Protein 5SBF (pdb70)

Foldseek 3Di:
DDDLQLQVVCCVPPVANDPDDDGFDWDDDDLWIWTDDPNDTDTSDGDLDPDRNSQQSQLRSQADQAFDAQLQLCVQQQAAEEFQGFHQFPLSRGTSHQAYACRGPVRHPYVGCLDPVNQQGAYEFEQVDPPRVVVQLNHQWYKYWYPDDDPPADWDWADQWTARPNDIDRDDPHGNTTTMWIHHRSRTDDFDDAAEFPPDDLVPDDADDPLLVCVLPPDPVVSCVVLVVPLLQCVFAPLWDLPDLAIGHNAESSNVSSVCVVFNKDWAQPPRGDHQKGWTFIATPPRRHTHHTHIHHHGNVVVVVVQSVVDFQPDQWDWDWHHYSSHTFTWIWGHDPSGTPYIHRDDD/DDDLQLQVVCCVPVVARDPDDDGFAWDDDDLWIWTADPRDTDTRDGDLDPDRNSQQSQLRSQADQAFDAQLQLCVQLQAAEEFQGFHQFPLSRGTSHQAYACRGPVRHPYVGCLDPVNQQGAYEFEVVDPCRLVVQLVHQWYKYWYPDDDPPADWDWADQWTARPNDIDRDPPHGNTTTMWTHHRNRIDDFDDAFEFPPDDLVPDDADDVLLVCCLPDDPVVSCVVVVVPLAQCVFAPLWDLPDQAIGHNAESSNSSSVCVVFNKDWAQPPRGDHQKGWTFIAGPVRRHTHHTRIHHHGNVVVVVVQSVPDFQPDQWDWDWHHYSSHTFTWIWGHDPRGTPYIHGDPD

Nearest PDB structures (foldseek):
  6wlc-assembly1_B  TM=9.983E-01  e=6.476E-73  Severe acute respiratory syndrome coronavirus 2
  8u2x-assembly1_A  TM=9.997E-01  e=2.060E-71  Severe acute respiratory syndrome coronavirus 2
  8d34-assembly1_A  TM=9.990E-01  e=4.416E-71  Severe acute respiratory syndrome coronavirus 2
  7n06-assembly1_D  TM=9.979E-01  e=7.485E-71  Severe acute respiratory syndrome coronavirus 2
  9bih-assembly1_A  TM=9.973E-01  e=1.249E-69  Severe acute respiratory syndrome coronavirus 2

GO terms:
  GO:0060090 molecular adaptor activity (F, IDA)
  GO:0039718 double membrane vesicle viral factory (C, IDA)
  GO:0005737 cytoplasm (C, IDA)
  GO:0039606 symbiont-mediated suppression of host translation initiation (P, IDA)
  GO:0039694 viral RNA genome replication (P, IDA)
  GO:0003724 RNA helicase activity (F, IDA)
  GO:0052170 symbiont-mediated suppression of host innate immune response (P, IDA)
  GO:0140311 protein sequestering activity (F, IDA)
  GO:0004843 cysteine-type deubiquitinase activity (F, EXP)
  GO:0042025 host cell nucleus (C, EXP)
  GO:0044165 host cell endoplasmic reticulum (C, EXP)
  GO:0044174 host cell endosome (C, EXP)
  GO:0044177 host cell Golgi apparatus (C, EXP)
  GO:0030430 host cell cytoplasm (C, EXP)
  GO:0034062 5'-3' RNA polymerase activity (F, EXP)
  GO:0000175 3'-5'-RNA exonuclease activity (F, TAS)
  GO:0062243 double membrane vesicle viral factory outer membrane (C, TAS)
  GO:0003968 RNA-directed RNA polymerase activity (F, TAS)
  GO:0016892 RNA endonuclease activity producing 3'-phosphomonoesters, hydrolytic mechanism (F, TAS)
  GO:0032574 5'-3' RNA helicase activity (F, TAS)

Sequence (696 aa):
AMSLENVAFNVVNKGHFDGQQGEVPVSIINNNTVYTKVDGVDVELFENKTTLPVNVAFELWAKRNIKPVPEVKILNNLGVDIAANTVIWDYKRDAPAHISTIGVCSMTDIAKKPTETICAPLTVFFDGRVDGQVDLFRNARNGVLITEGSVKGLQPSVGPKQASLNGVTLIGEAVKTQFNYYKKVDGVVQQLPETYFTQSRNLQEFKPRSQMEIDFLELAMDEFIERYKLEGYAFEHIVYGDFSHSQLGGLHLLIGLAKRFKESPFELEDFIPMDSTVKNYFITDAQTGSSKCVCSVIDLLLDDFVEIIKSQDLSVVSKVVKVTIDYTE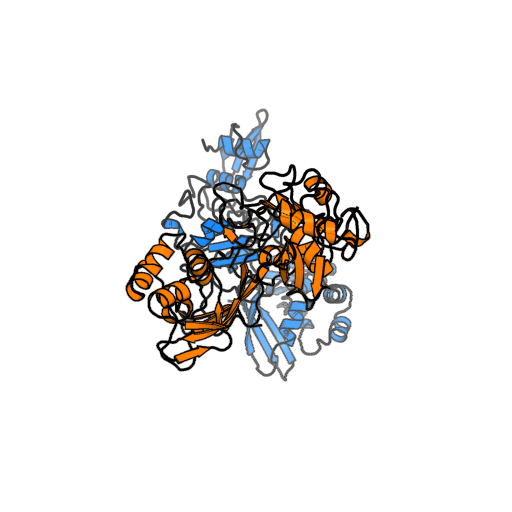ISFMLWCKDGHVETFYPKLQAMSLENVAFNVVNKGHFDGQQGEVPVSIINNNTVYTKVDGVDVELFENKTTLPVNVAFELWAKRNIKPVPEVKILNNLGVDIAANTVIWDYKRDAPAHISTIGVCSMTDIAKKPTETICAPLTVFFDGRVDGQVDLFRNARNGVLITEGSVKGLQPSVGPKQASLNGVTLIGEAVKTQFNYYKKVDGVVQQLPETYFTQSRNLQEFKPRSQMEIDFLELAMDEFIERYKLEGYAFEHIVYGDFSHSQLGGLHLLIGLAKRFKESPFELEDFIPMDSTVKNYFITDAQTGSSKCVCSVIDLLLDDFVEIIKSQDLSVVSKVVKVTIDYTEISFMLWCKDGHVETFYPKLQ

Radius of gyration: 33.09 Å; Cα contacts (8 Å, |Δi|>4): 1504; chains: 2; bounding box: 92×95×56 Å

Solvent-accessible surface area: 32933 Å² total; per-residue (Å²): 118,114,41,47,65,12,0,0,45,0,16,69,81,105,48,34,36,62,55,72,169,19,117,28,88,30,46,74,93,127,73,9,0,54,3,96,73,145,60,100,72,67,98,33,17,94,7,134,18,144,38,80,23,61,7,0,0,23,0,47,0,28,32,19,73,76,10,10,3,10,14,13,2,0,64,43,5,37,11,70,2,3,1,68,23,5,3,20,4,76,111,100,67,6,13,20,17,141,27,5,0,36,17,5,108,148,16,30,60,6,128,132,13,84,72,121,96,3,37,95,50,13,1,1,0,2,26,54,57,146,42,10,25,88,46,1,47,114,14,117,11,0,0,0,0,7,79,36,61,5,54,3,7,36,76,19,94,2,8,121,14,0,18,40,69,30,89,43,51,75,21,178,105,65,100,4,68,4,26,2,3,27,13,45,82,34,67,14,73,86,14,58,152,36,52,36,3,28,26,25,83,23,134,126,25,145,46,105,27,114,22,0,84,8,0,54,137,20,60,68,106,95,0,9,125,129,35,136,0,107,36,37,13,0,76,59,0,0,23,12,40,28,92,122,101,122,1,10,2,0,12,1,15,0,2,0,3,37,49,45,136,135,15,84,20,114,50,90,57,85,95,78,72,12,34,8,30,31,42,33,76,0,56,1,70,131,72,49,3,34,24,76,54,0,0,7,1,13,1,31,0,45,31,2,12,98,5,0,71,85,32,81,32,90,82,105,39,72,60,13,124,14,29,0,1,14,38,104,24,17,0,32,3,89,7,117,130,50,69,4,82,22,1,48,4,80,82,196,114,104,41,47,65,11,0,0,46,0,17,71,79,105,47,33,37,63,56,70,170,17,121,25,78,30,41,72,86,133,73,10,0,52,3,114,71,143,58,100,90,64,100,33,17,92,7,131,17,150,46,71,23,61,5,0,0,22,0,47,0,25,33,20,74,78,8,10,3,7,13,14,3,0,66,43,6,37,10,67,1,3,2,68,22,5,3,17,3,75,104,103,66,6,12,19,19,156,28,5,0,36,18,5,103,134,17,38,62,7,151,134,14,86,70,123,95,2,40,95,48,15,2,1,0,3,26,53,58,146,44,9,37,87,50,0,94,121,17,126,11,0,0,0,0,8,78,36,112,11,187,74,24,153,60,21,94,2,10,128,10,0,19,38,69,30,89,41,52,70,21,177,107,66,102,5,65,4,24,2,4,34,13,55,81,43,95,61,62,181,33,50,74,19,6,31,2,29,27,26,78,29,145,114,25,134,47,95,27,110,22,0,80,10,0,27,142,25,58,68,104,92,0,8,112,134,48,142,0,103,36,41,16,0,73,57,0,0,24,12,43,30,88,122,98,120,0,11,1,0,13,0,15,0,1,0,6,34,49,60,124,133,15,80,16,125,49,99,58,84,91,80,71,10,36,8,31,32,40,33,79,0,56,0,70,133,69,48,2,35,25,77,51,0,0,6,2,13,0,32,0,46,34,4,10,59,0,0,69,13,3,13,25,89,83,104,41,43,54,0,102,1,20,0,1,14,37,106,22,11,0,31,2,90,3,114,124,49,73,5,76,23,1,43,3,76,90,170

Organism: Severe acute respiratory syndrome coronavirus 2 (NCBI:txid2697049)

B-factor: mean 34.65, std 14.9, range [13.76, 295.16]

InterPro domains:
  IPR001205 RNA-directed RNA polymerase, C-terminal domain [PF00680] (4889-5173)
  IPR002589 Macro domain [PF01661] (1058-1164)
  IPR002589 Macro domain [PS51154] (1025-1194)
  IPR002589 Macro domain [SM00506] (1037-1165)
  IPR007094 RNA-directed RNA polymerase, catalytic domain [PS50507] (5004-5166)
  IPR008740 Peptidase C30, coronavirus [PF05409] (3292-3575)
  IPR008740 Peptidase C30, coronavirus [PS51442] (3264-3569)
  IPR008740 Peptidase C30, coronavirus [cd21666] (3267-3563)
  IPR009003 Peptidase S1, PA clan [SSF50494] (3266-3563)
  IPR009461 Non-structural protein NSP16, coronavirus-like [PF06460] (6800-7095)
  IPR009466 Non-structural protein 14, coronavirus [PF06471] (5929-6449)
  IPR009469 RNA-dependent RNA polymerase, N-terminal, coronavirus [PF06478] (4407-4758)
  IPR013016 Peptidase C16, coronavirus [PF08715] (1564-1882)
  IPR013016 Peptidase C16, coronavirus [PS51124] (1634-1898)
  IPR014822 Non-structural protein NSP9, coronavirus [PF08710] (4141-4253)
  IPR014822 Non-structural protein NSP9, coronavirus [PS51951] (4141-4253)
  IPR014828 Non-structural protein NSP7, coronavirus [PF08716] (3860-3942)
  IPR014828 Non-structural protein NSP7, coronavirus [PS51949] (3860-3942)
  IPR014829 Non-structural protein NSP8, coronavirus [PF08717] (3943-4140)
  IPR014829 Non-structural protein NSP8, coronavirus [PS51950] (3943-4140)

Structure (mmCIF, N/CA/C/O backbone):
data_5SBF
#
_entry.id   5SBF
#
_cell.length_a   149.997
_cell.length_b   149.997
_cell.length_c   111.405
_cell.angle_alpha   90.000
_cell.angle_beta   90.000
_cell.angle_gamma   120.000
#
_symmetry.space_group_name_H-M   'P 63'
#
loop_
_entity.id
_entity.type
_entity.pdbx_description
1 polymer 'Uridylate-specific endoribonuclease'
2 non-polymer 'CITRIC ACID'
3 water water
#
loop_
_atom_site.group_PDB
_atom_site.id
_atom_site.type_symbol
_atom_site.label_atom_id
_atom_site.label_alt_id
_atom_site.label_comp_id
_atom_site.label_asym_id
_atom_site.label_entity_id
_atom_site.label_seq_id
_atom_site.pdbx_PDB_ins_code
_atom_site.Cartn_x
_atom_site.Cartn_y
_atom_site.Cartn_z
_atom_site.occupancy
_atom_site.B_iso_or_equiv
_atom_site.auth_seq_id
_atom_site.auth_comp_id
_atom_site.auth_asym_id
_atom_site.auth_atom_id
_atom_site.pdbx_PDB_model_num
ATOM 1 N N . ALA A 1 2 ? 13.529 -58.296 33.696 1.00 70.31 -1 ALA A N 1
ATOM 2 C CA . ALA A 1 2 ? 12.387 -58.879 34.471 1.00 67.56 -1 ALA A CA 1
ATOM 3 C C . ALA A 1 2 ? 11.783 -60.047 33.707 1.00 60.18 -1 ALA A C 1
ATOM 4 O O . ALA A 1 2 ? 10.705 -59.851 33.083 1.00 59.02 -1 ALA A O 1
ATOM 5 N N . MET A 1 3 ? 12.486 -61.191 33.716 1.00 51.80 0 MET A N 1
ATOM 6 C CA . MET A 1 3 ? 12.052 -62.457 33.064 1.00 51.17 0 MET A CA 1
ATOM 7 C C . MET A 1 3 ? 10.862 -63.078 33.844 1.00 38.72 0 MET A C 1
ATOM 8 O O . MET A 1 3 ? 10.779 -62.904 35.067 1.00 29.61 0 MET A O 1
ATOM 13 N N . SER A 1 4 ? 9.881 -63.610 33.119 1.00 32.98 1 SER A N 1
ATOM 14 C CA . SER A 1 4 ? 8.632 -64.160 33.672 1.00 27.65 1 SER A CA 1
ATOM 15 C C . SER A 1 4 ? 7.927 -65.011 32.640 1.00 22.88 1 SER A C 1
ATOM 16 O O . SER A 1 4 ? 8.047 -64.778 31.444 1.00 21.19 1 SER A O 1
ATOM 19 N N . LEU A 1 5 ? 7.272 -66.038 33.131 1.00 21.56 2 LEU A N 1
ATOM 20 C CA . LEU A 1 5 ? 6.474 -66.937 32.288 1.00 20.03 2 LEU A CA 1
ATOM 21 C C . LEU A 1 5 ? 5.535 -66.078 31.435 1.00 21.03 2 LEU A C 1
ATOM 22 O O . LEU A 1 5 ? 5.439 -66.319 30.235 1.00 19.26 2 LEU A O 1
ATOM 27 N N . GLU A 1 6 ? 4.814 -65.149 32.066 1.00 20.54 3 GLU A N 1
ATOM 28 C CA . GLU A 1 6 ? 3.783 -64.325 31.381 1.00 21.63 3 GLU A CA 1
ATOM 29 C C . GLU A 1 6 ? 4.421 -63.430 30.309 1.00 21.36 3 GLU A C 1
ATOM 30 O O . GLU A 1 6 ? 3.766 -63.191 29.280 1.00 20.58 3 GLU A O 1
ATOM 36 N N . ASN A 1 7 ? 5.638 -62.963 30.555 1.00 20.86 4 ASN A N 1
ATOM 37 C CA . ASN A 1 7 ? 6.411 -62.163 29.591 1.00 23.78 4 ASN A CA 1
ATOM 38 C C . ASN A 1 7 ? 6.849 -63.063 28.429 1.00 23.49 4 ASN A C 1
ATOM 39 O O . ASN A 1 7 ? 6.745 -62.639 27.255 1.00 20.76 4 ASN A O 1
ATOM 44 N N . VAL A 1 8 ? 7.319 -64.273 28.713 1.00 21.25 5 VAL A N 1
ATOM 45 C CA . VAL A 1 8 ? 7.657 -65.220 27.630 1.00 19.79 5 VAL A CA 1
ATOM 46 C C . VAL A 1 8 ? 6.402 -65.426 26.763 1.00 20.60 5 VAL A C 1
ATOM 47 O O . VAL A 1 8 ? 6.460 -65.341 25.514 1.00 20.02 5 VAL A O 1
ATOM 51 N N . ALA A 1 9 ? 5.264 -65.686 27.382 1.00 20.45 6 ALA A N 1
ATOM 52 C CA . ALA A 1 9 ? 4.016 -65.971 26.661 1.00 19.63 6 ALA A CA 1
ATOM 53 C C . ALA A 1 9 ? 3.602 -64.739 25.848 1.00 19.73 6 ALA A C 1
ATOM 54 O O . ALA A 1 9 ? 3.119 -64.900 24.752 1.00 20.52 6 ALA A O 1
ATOM 56 N N . PHE A 1 10 ? 3.776 -63.542 26.405 1.00 22.26 7 PHE A N 1
ATOM 57 C CA . PHE A 1 10 ? 3.438 -62.295 25.681 1.00 24.29 7 PHE A CA 1
ATOM 58 C C . PHE A 1 10 ? 4.243 -62.230 24.382 1.00 23.34 7 PHE A C 1
ATOM 59 O O . PHE A 1 10 ? 3.711 -61.959 23.272 1.00 21.69 7 PHE A O 1
ATOM 67 N N . ASN A 1 11 ? 5.535 -62.520 24.478 1.00 22.52 8 ASN A N 1
ATOM 68 C CA . ASN A 1 11 ? 6.426 -62.518 23.306 1.00 21.64 8 ASN A CA 1
ATOM 69 C C . ASN A 1 11 ? 5.974 -63.560 22.317 1.00 23.54 8 ASN A C 1
ATOM 70 O O . ASN A 1 11 ? 5.938 -63.255 21.101 1.00 23.49 8 ASN A O 1
ATOM 75 N N . VAL A 1 12 ? 5.657 -64.784 22.762 1.00 23.01 9 VAL A N 1
ATOM 76 C CA . VAL A 1 12 ? 5.245 -65.825 21.797 1.00 22.29 9 VAL A CA 1
ATOM 77 C C . VAL A 1 12 ? 3.993 -65.314 21.067 1.00 25.78 9 VAL A C 1
ATOM 78 O O . VAL A 1 12 ? 3.918 -65.450 19.837 1.00 24.88 9 VAL A O 1
ATOM 82 N N . VAL A 1 13 ? 2.991 -64.839 21.804 1.00 24.09 10 VAL A N 1
ATOM 83 C CA . VAL A 1 13 ? 1.703 -64.419 21.187 1.00 25.43 10 VAL A CA 1
ATOM 84 C C . VAL A 1 13 ? 1.950 -63.248 20.221 1.00 24.72 10 VAL A C 1
ATOM 85 O O . VAL A 1 13 ? 1.386 -63.234 19.150 1.00 29.87 10 VAL A O 1
ATOM 89 N N . ASN A 1 14 ? 2.741 -62.269 20.601 1.00 27.14 11 ASN A N 1
ATOM 90 C CA . ASN A 1 14 ? 2.829 -60.986 19.849 1.00 30.62 11 ASN A CA 1
ATOM 91 C C . ASN A 1 14 ? 3.951 -61.007 18.816 1.00 33.22 11 ASN A C 1
ATOM 92 O O . ASN A 1 14 ? 3.803 -60.288 17.813 1.00 31.20 11 ASN A O 1
ATOM 97 N N . LYS A 1 15 ? 4.984 -61.829 18.997 1.00 25.36 12 LYS A N 1
ATOM 98 C CA . LYS A 1 15 ? 6.235 -61.752 18.186 1.00 25.42 12 LYS A CA 1
ATOM 99 C C . LYS A 1 15 ? 6.559 -63.103 17.563 1.00 24.35 12 LYS A C 1
ATOM 100 O O . LYS A 1 15 ? 7.504 -63.168 16.749 1.00 25.30 12 LYS A O 1
ATOM 106 N N . GLY A 1 16 ? 5.814 -64.153 17.918 1.00 23.19 13 GLY A N 1
ATOM 107 C CA . GLY A 1 16 ? 6.011 -65.503 17.374 1.00 23.50 13 GLY A CA 1
ATOM 108 C C . GLY A 1 16 ? 7.193 -66.260 17.996 1.00 24.32 13 GLY A C 1
ATOM 109 O O . GLY A 1 16 ? 7.410 -67.430 17.623 1.00 24.76 13 GLY A O 1
ATOM 110 N N . HIS A 1 17 ? 7.866 -65.651 18.961 1.00 25.72 14 HIS A N 1
ATOM 111 C CA . HIS A 1 17 ? 9.047 -66.199 19.670 1.00 25.52 14 HIS A CA 1
ATOM 112 C C . HIS A 1 17 ? 9.468 -65.147 20.679 1.00 25.56 14 HIS A C 1
ATOM 113 O O . HIS A 1 17 ? 8.877 -64.061 20.694 1.00 23.31 14 HIS A O 1
ATOM 120 N N . PHE A 1 18 ? 10.439 -65.468 21.515 1.00 22.29 15 PHE A N 1
ATOM 121 C CA . PHE A 1 18 ? 10.932 -64.510 22.515 1.00 21.44 15 PHE A CA 1
ATOM 122 C C . PHE A 1 18 ? 11.714 -63.438 21.748 1.00 22.77 15 PHE A C 1
ATOM 123 O O . PHE A 1 18 ? 12.705 -63.801 21.084 1.00 21.63 15 PHE A O 1
ATOM 131 N N . ASP A 1 19 ? 11.333 -62.176 21.936 1.00 24.33 16 ASP A N 1
ATOM 132 C CA . ASP A 1 19 ? 11.977 -61.047 21.215 1.00 27.82 16 ASP A CA 1
ATOM 133 C C . ASP A 1 19 ? 12.292 -59.921 22.192 1.00 29.31 16 ASP A C 1
ATOM 134 O O . ASP A 1 19 ? 12.447 -58.790 21.735 1.00 29.89 16 ASP A O 1
ATOM 139 N N . GLY A 1 20 ? 12.317 -60.189 23.500 1.00 27.36 17 GLY A N 1
ATOM 140 C CA . GLY A 1 20 ? 12.783 -59.191 24.487 1.00 29.96 17 GLY A CA 1
ATOM 141 C C . GLY A 1 20 ? 11.769 -58.064 24.643 1.00 29.00 17 GLY A C 1
ATOM 142 O O . GLY A 1 20 ? 12.099 -57.073 25.250 1.00 30.66 17 GLY A O 1
ATOM 143 N N . GLN A 1 21 ? 10.530 -58.232 24.194 1.00 27.76 18 GLN A N 1
ATOM 144 C CA . GLN A 1 21 ? 9.510 -57.159 24.296 1.00 26.03 18 GLN A CA 1
ATOM 145 C C . GLN A 1 21 ? 8.892 -57.168 25.694 1.00 32.95 18 GLN A C 1
ATOM 146 O O . GLN A 1 21 ? 8.777 -58.254 26.325 1.00 29.71 18 GLN A O 1
ATOM 152 N N . GLN A 1 22 ? 8.450 -56.009 26.152 1.00 29.77 19 GLN A N 1
ATOM 153 C CA . GLN A 1 22 ? 7.759 -55.881 27.457 1.00 33.34 19 GLN A CA 1
ATOM 154 C C . GLN A 1 22 ? 6.283 -56.224 27.320 1.00 30.89 19 GLN A C 1
ATOM 155 O O . GLN A 1 22 ? 5.674 -55.964 26.264 1.00 29.91 19 GLN A O 1
ATOM 161 N N . GLY A 1 23 ? 5.703 -56.787 28.380 1.00 28.55 20 GLY A N 1
ATOM 162 C CA . GLY A 1 23 ? 4.294 -57.188 28.319 1.00 30.15 20 GLY A CA 1
ATOM 163 C C . GLY A 1 23 ? 4.048 -58.524 29.000 1.00 27.40 20 GLY A C 1
ATOM 164 O O . GLY A 1 23 ? 5.027 -59.294 29.334 1.00 26.93 20 GLY A O 1
ATOM 165 N N . GLU A 1 24 ? 2.784 -58.776 29.261 1.00 28.80 21 GLU A N 1
ATOM 166 C CA . GLU A 1 24 ? 2.367 -60.009 29.967 1.00 27.70 21 GLU A CA 1
ATOM 167 C C . GLU A 1 24 ? 1.032 -60.458 29.409 1.00 29.87 21 GLU A C 1
ATOM 168 O O . GLU A 1 24 ? 0.210 -59.613 29.030 1.00 26.62 21 GLU A O 1
ATOM 174 N N . VAL A 1 25 ? 0.827 -61.769 29.332 1.00 22.38 22 VAL A N 1
ATOM 175 C CA . VAL A 1 25 ? -0.510 -62.346 29.061 1.00 25.49 22 VAL A CA 1
ATOM 176 C C . VAL A 1 25 ? -0.767 -63.351 30.163 1.00 26.60 22 VAL A C 1
ATOM 177 O O . VAL A 1 25 ? 0.179 -63.920 30.699 1.00 26.15 22 VAL A O 1
ATOM 181 N N . PRO A 1 26 ? -2.046 -63.616 30.447 1.00 28.76 23 PRO A N 1
ATOM 182 C CA . PRO A 1 26 ? -2.431 -64.606 31.438 1.00 24.84 23 PRO A CA 1
ATOM 183 C C . PRO A 1 26 ? -2.072 -65.967 30.868 1.00 23.08 23 PRO A C 1
ATOM 184 O O . PRO A 1 26 ? -2.372 -66.274 29.704 1.00 24.82 23 PRO A O 1
ATOM 188 N N . VAL A 1 27 ? -1.501 -66.800 31.731 1.00 22.91 24 VAL A N 1
ATOM 189 C CA . VAL A 1 27 ? -1.093 -68.160 31.336 1.00 20.34 24 VAL A CA 1
ATOM 190 C C . VAL A 1 27 ? -1.717 -69.152 32.277 1.00 19.96 24 VAL A C 1
ATOM 191 O O . VAL A 1 27 ? -1.732 -68.906 33.506 1.00 20.87 24 VAL A O 1
ATOM 195 N N . SER A 1 28 ? -2.094 -70.296 31.728 1.00 20.71 25 SER A N 1
ATOM 196 C CA . SER A 1 28 ? -2.376 -71.459 32.584 1.00 22.12 25 SER A CA 1
ATOM 197 C C . SER A 1 28 ? -1.457 -72.616 32.189 1.00 20.95 25 SER A C 1
ATOM 198 O O . SER A 1 28 ? -1.209 -72.860 31.037 1.00 19.45 25 SER A O 1
ATOM 201 N N . ILE A 1 29 ? -0.902 -73.253 33.198 1.00 20.19 26 ILE A N 1
ATOM 202 C CA . ILE A 1 29 ? -0.131 -74.495 32.990 1.00 19.57 26 ILE A CA 1
ATOM 203 C C . ILE A 1 29 ? -0.967 -75.665 33.483 1.00 20.48 26 ILE A C 1
ATOM 204 O O . ILE A 1 29 ? -1.402 -75.675 34.639 1.00 21.08 26 ILE A O 1
ATOM 209 N N . ILE A 1 30 ? -1.147 -76.640 32.629 1.00 21.11 27 ILE A N 1
ATOM 210 C CA . ILE A 1 30 ? -1.802 -77.909 33.043 1.00 22.72 27 ILE A CA 1
ATOM 211 C C . ILE A 1 30 ? -1.138 -79.021 32.263 1.00 22.47 27 ILE A C 1
ATOM 212 O O . ILE A 1 30 ? -0.994 -78.932 31.033 1.00 23.89 27 ILE A O 1
ATOM 217 N N A ASN A 1 31 ? -0.821 -80.190 32.785 0.41 29.68 28 ASN A N 1
ATOM 218 N N B ASN A 1 31 ? -0.587 -79.838 33.169 0.59 22.18 28 ASN A N 1
ATOM 219 C CA A ASN A 1 31 ? -0.521 -81.363 31.890 0.41 30.24 28 ASN A CA 1
ATOM 220 C CA B ASN A 1 31 ? 0.263 -81.020 32.918 0.59 21.41 28 ASN A CA 1
ATOM 221 C C A ASN A 1 31 ? 0.406 -81.119 30.670 0.41 27.43 28 ASN A C 1
ATOM 222 C C B ASN A 1 31 ? 1.424 -80.446 32.152 0.59 19.73 28 ASN A C 1
ATOM 223 O O A ASN A 1 31 ? 0.004 -81.581 29.412 0.41 17.49 28 ASN A O 1
ATOM 224 O O B ASN A 1 31 ? 2.200 -79.698 32.754 0.59 22.26 28 ASN A O 1
ATOM 233 N N . ASN A 1 32 ? 1.683 -81.005 31.010 1.00 26.28 29 ASN A N 1
ATOM 234 C CA . ASN A 1 32 ? 2.770 -80.426 30.217 1.00 27.76 29 ASN A CA 1
ATOM 235 C C . ASN A 1 32 ? 2.371 -79.427 29.168 1.00 22.73 29 ASN A C 1
ATOM 236 O O . ASN A 1 32 ? 3.142 -79.289 28.224 1.00 24.28 29 ASN A O 1
ATOM 241 N N . THR A 1 33 ? 1.286 -78.687 29.356 1.00 19.53 30 THR A N 1
ATOM 242 C CA . THR A 1 33 ? 0.796 -77.761 28.329 1.00 20.27 30 THR A CA 1
ATOM 243 C C . THR A 1 33 ? 0.718 -76.362 28.887 1.00 20.68 30 THR A C 1
ATOM 244 O O . THR A 1 33 ? 0.282 -76.162 30.036 1.00 21.22 30 THR A O 1
ATOM 248 N N . VAL A 1 34 ? 1.160 -75.412 28.076 1.00 18.90 31 VAL A N 1
ATOM 249 C CA . VAL A 1 34 ? 1.021 -73.981 28.379 1.00 18.18 31 VAL A CA 1
ATOM 250 C C . VAL A 1 34 ? -0.120 -73.450 27.519 1.00 19.21 31 VAL A C 1
ATOM 251 O O . VAL A 1 34 ? -0.038 -73.586 26.290 1.00 20.41 31 VAL A O 1
ATOM 255 N N . TYR A 1 35 ? -1.048 -72.774 28.159 1.00 19.28 32 TYR A N 1
ATOM 256 C CA . TYR A 1 35 ? -2.171 -72.077 27.525 1.00 20.26 32 TYR A CA 1
ATOM 257 C C . TYR A 1 35 ? -2.133 -70.603 27.890 1.00 21.18 32 TYR A C 1
ATOM 258 O O . TYR A 1 35 ? -1.597 -70.194 28.915 1.00 19.59 32 TYR A O 1
ATOM 267 N N . THR A 1 36 ? -2.754 -69.820 27.024 1.00 20.64 33 THR A N 1
ATOM 268 C CA . THR A 1 36 ? -3.043 -68.419 27.303 1.00 21.41 33 THR A CA 1
ATOM 269 C C . THR A 1 36 ? -4.538 -68.202 27.048 1.00 23.11 33 THR A C 1
ATOM 270 O O . THR A 1 36 ? -5.118 -68.837 26.151 1.00 23.42 33 THR A O 1
ATOM 274 N N . LYS A 1 37 ? -5.078 -67.219 27.728 1.00 27.12 34 LYS A N 1
ATOM 275 C CA . LYS A 1 37 ? -6.496 -66.839 27.639 1.00 35.17 34 LYS A CA 1
ATOM 276 C C . LYS A 1 37 ? -6.623 -65.842 26.489 1.00 33.41 34 LYS A C 1
ATOM 277 O O . LYS A 1 37 ? -5.912 -64.798 26.474 1.00 33.23 34 LYS A O 1
ATOM 283 N N . VAL A 1 38 ? -7.403 -66.209 25.495 1.00 32.60 35 VAL A N 1
ATOM 284 C CA . VAL A 1 38 ? -7.796 -65.298 24.389 1.00 35.90 35 VAL A CA 1
ATOM 285 C C . VAL A 1 38 ? -9.319 -65.171 24.456 1.00 40.38 35 VAL A C 1
ATOM 286 O O . VAL A 1 38 ? -10.038 -66.180 24.245 1.00 36.63 35 VAL A O 1
ATOM 290 N N . ASP A 1 39 ? -9.797 -64.015 24.930 1.00 44.59 36 ASP A N 1
ATOM 291 C CA . ASP A 1 39 ? -11.253 -63.726 24.986 1.00 45.84 36 ASP A CA 1
ATOM 292 C C . ASP A 1 39 ? -11.958 -64.823 25.77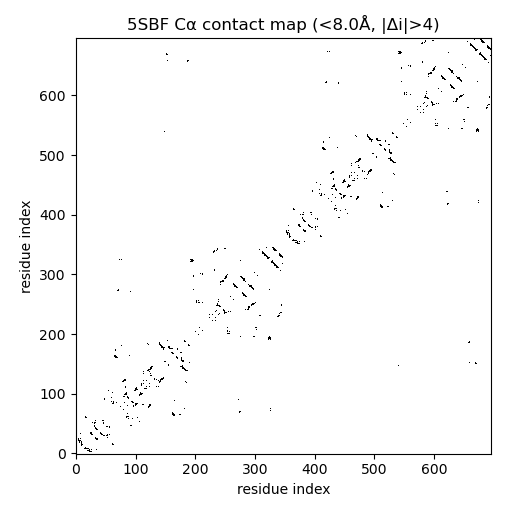3 1.00 43.87 36 ASP A C 1
ATOM 293 O O . ASP A 1 39 ? -12.859 -65.467 25.248 1.00 43.19 36 ASP A O 1
ATOM 298 N N . GLY A 1 40 ? -11.534 -65.042 26.998 1.00 36.85 37 GLY A N 1
ATOM 299 C CA . GLY A 1 40 ? -12.250 -65.985 27.865 1.00 42.04 37 GLY A CA 1
ATOM 300 C C . GLY A 1 40 ? -12.027 -67.464 27.523 1.00 35.83 37 GLY A C 1
ATOM 301 O O . GLY A 1 40 ? -12.490 -68.264 28.337 1.00 41.72 37 GLY A O 1
ATOM 302 N N . VAL A 1 41 ? -11.342 -67.862 26.433 1.00 31.44 38 VAL A N 1
ATOM 303 C CA . VAL A 1 41 ? -10.973 -69.308 26.301 1.00 29.52 38 VAL A CA 1
ATOM 304 C C . VAL A 1 41 ? -9.453 -69.537 26.241 1.00 27.59 38 VAL A C 1
ATOM 305 O O . VAL A 1 41 ? -8.696 -68.685 25.779 1.00 27.49 38 VAL A O 1
ATOM 309 N N . ASP A 1 42 ? -9.057 -70.751 26.616 1.00 27.60 39 ASP A N 1
ATOM 310 C CA . ASP A 1 42 ? -7.631 -71.162 26.656 1.00 23.67 39 ASP A CA 1
ATOM 311 C C . ASP A 1 42 ? -7.183 -71.590 25.266 1.00 23.98 39 ASP A C 1
ATOM 312 O O . ASP A 1 42 ? -7.842 -72.464 24.625 1.00 23.74 39 ASP A O 1
ATOM 317 N N . VAL A 1 43 ? -6.038 -71.079 24.833 1.00 20.03 40 VAL A N 1
ATOM 318 C CA . VAL A 1 43 ? -5.428 -71.493 23.566 1.00 20.43 40 VAL A CA 1
ATOM 319 C C . VAL A 1 43 ? -4.071 -72.074 23.917 1.00 21.13 40 VAL A C 1
ATOM 320 O O . VAL A 1 43 ? -3.333 -71.415 24.664 1.00 20.19 40 VAL A O 1
ATOM 324 N N . GLU A 1 44 ? -3.768 -73.220 23.355 1.00 20.78 41 GLU A N 1
ATOM 325 C CA . GLU A 1 44 ? -2.493 -73.903 23.610 1.00 22.41 41 GLU A CA 1
ATOM 326 C C . GLU A 1 44 ? -1.365 -73.139 22.919 1.00 22.35 41 GLU A C 1
ATOM 327 O O . GLU A 1 44 ? -1.432 -72.977 21.707 1.00 21.61 41 GLU A O 1
ATOM 333 N N . LEU A 1 45 ? -0.323 -72.755 23.661 1.00 21.69 42 LEU A N 1
ATOM 334 C CA . LEU A 1 45 ? 0.914 -72.149 23.116 1.00 21.92 42 LEU A CA 1
ATOM 335 C C . LEU A 1 45 ? 2.029 -73.182 23.006 1.00 24.73 42 LEU A C 1
ATOM 336 O O . LEU A 1 45 ? 2.932 -72.960 22.206 1.00 25.19 42 LEU A O 1
ATOM 341 N N . PHE A 1 46 ? 2.040 -74.242 23.818 1.00 20.80 43 PHE A N 1
ATOM 342 C CA . PHE A 1 46 ? 3.237 -75.104 23.870 1.00 20.74 43 PHE A CA 1
ATOM 343 C C . PHE A 1 46 ? 2.869 -76.397 24.558 1.00 22.55 43 PHE A C 1
ATOM 344 O O . PHE A 1 46 ? 2.271 -76.361 25.640 1.00 23.22 43 PHE A O 1
ATOM 352 N N . GLU A 1 47 ? 3.293 -77.502 23.979 1.00 23.13 44 GLU A N 1
ATOM 353 C CA . GLU A 1 47 ? 3.184 -78.805 24.634 1.00 22.87 44 GLU A CA 1
ATOM 354 C C . GLU A 1 47 ? 4.600 -79.297 24.893 1.00 20.66 44 GLU A C 1
ATOM 355 O O . GLU A 1 47 ? 5.332 -79.507 23.945 1.00 22.35 44 GLU A O 1
ATOM 361 N N . ASN A 1 48 ? 4.932 -79.496 26.147 1.00 20.92 45 ASN A N 1
ATOM 362 C CA . ASN A 1 48 ? 6.264 -79.967 26.542 1.00 21.14 45 ASN A CA 1
ATOM 363 C C . ASN A 1 48 ? 6.464 -81.432 26.167 1.00 23.21 45 ASN A C 1
ATOM 364 O O . ASN A 1 48 ? 5.723 -82.269 26.685 1.00 21.51 45 ASN A O 1
ATOM 369 N N . LYS A 1 49 ? 7.475 -81.723 25.342 1.00 23.13 46 LYS A N 1
ATOM 370 C CA . LYS A 1 49 ? 7.878 -83.097 24.950 1.00 23.66 46 LYS A CA 1
ATOM 371 C C . LYS A 1 49 ? 9.234 -83.408 25.564 1.00 23.95 46 LYS A C 1
ATOM 372 O O . LYS A 1 49 ? 9.799 -84.467 25.270 1.00 24.63 46 LYS A O 1
ATOM 378 N N . THR A 1 50 ? 9.761 -82.500 26.382 1.00 22.23 47 THR A N 1
ATOM 379 C CA . THR A 1 50 ? 11.130 -82.599 26.933 1.00 20.31 47 THR A CA 1
ATOM 380 C C . THR A 1 50 ? 11.089 -83.220 28.316 1.00 21.67 47 THR A C 1
ATOM 381 O O . THR A 1 50 ? 10.007 -83.418 28.869 1.00 22.82 47 THR A O 1
ATOM 385 N N . THR A 1 51 ? 12.250 -83.526 28.868 1.00 21.27 48 THR A N 1
ATOM 386 C CA . THR A 1 51 ? 12.390 -83.998 30.259 1.00 21.84 48 THR A CA 1
ATOM 387 C C . THR A 1 51 ? 12.579 -82.820 31.221 1.00 22.86 48 THR A C 1
ATOM 388 O O . THR A 1 51 ? 12.834 -83.079 32.391 1.00 22.41 48 THR A O 1
ATOM 392 N N . LEU A 1 52 ? 12.480 -81.579 30.754 1.00 19.61 49 LEU A N 1
ATOM 393 C CA . LEU A 1 52 ? 12.545 -80.390 31.623 1.00 20.43 49 LEU A CA 1
ATOM 394 C C . LEU A 1 52 ? 11.148 -80.062 32.142 1.00 17.58 49 LEU A C 1
ATOM 395 O O . LEU A 1 52 ? 10.148 -80.461 31.560 1.00 18.31 49 LEU A O 1
ATOM 400 N N . PRO A 1 53 ? 11.037 -79.239 33.194 1.00 19.08 50 PRO A N 1
ATOM 401 C CA . PRO A 1 53 ? 9.733 -78.712 33.606 1.00 19.45 50 PRO A CA 1
ATOM 402 C C . PRO A 1 53 ? 9.054 -77.959 32.476 1.00 19.16 50 PRO A C 1
ATOM 403 O O . PRO A 1 53 ? 9.707 -77.236 31.746 1.00 17.98 50 PRO A O 1
ATOM 407 N N . VAL A 1 54 ? 7.741 -78.086 32.373 1.00 17.62 51 VAL A N 1
ATOM 408 C CA . VAL A 1 54 ? 6.959 -77.484 31.271 1.00 18.34 51 VAL A CA 1
ATOM 409 C C . VAL A 1 54 ? 7.296 -75.984 31.102 1.00 17.41 51 VAL A C 1
ATOM 410 O O . VAL A 1 54 ? 7.462 -75.520 29.971 1.00 17.15 51 VAL A O 1
ATOM 414 N N . ASN A 1 55 ? 7.334 -75.203 32.158 1.00 16.71 52 ASN A N 1
ATOM 415 C CA . ASN A 1 55 ? 7.514 -73.741 32.050 1.00 17.56 52 ASN A CA 1
ATOM 416 C C . ASN A 1 55 ? 8.933 -73.420 31.589 1.00 18.79 52 ASN A C 1
ATOM 417 O O . ASN A 1 55 ? 9.142 -72.400 30.911 1.00 19.79 52 ASN A O 1
ATOM 422 N N . VAL A 1 56 ? 9.873 -74.260 31.967 1.00 19.19 53 VAL A N 1
ATOM 423 C CA . VAL A 1 56 ? 11.295 -74.103 31.588 1.00 18.74 53 VAL A CA 1
ATOM 424 C C . VAL A 1 56 ? 11.455 -74.462 30.125 1.00 19.54 53 VAL A C 1
ATOM 425 O O . VAL A 1 56 ? 12.101 -73.689 29.386 1.00 19.40 53 VAL A O 1
ATOM 429 N N . ALA A 1 57 ? 10.934 -75.613 29.700 1.00 17.54 54 ALA A N 1
ATOM 430 C CA . ALA A 1 57 ? 10.978 -76.002 28.285 1.00 16.39 54 ALA A CA 1
ATOM 431 C C . ALA A 1 57 ? 10.354 -74.911 27.417 1.00 17.20 54 ALA A C 1
ATOM 432 O O . ALA A 1 57 ? 10.863 -74.678 26.274 1.00 18.42 54 ALA A O 1
ATOM 434 N N . PHE A 1 58 ? 9.238 -74.345 27.863 1.00 18.28 55 PHE A N 1
ATOM 435 C CA . PHE A 1 58 ? 8.508 -73.316 27.114 1.00 19.15 55 PHE A CA 1
ATOM 436 C C . PHE A 1 58 ? 9.440 -72.133 26.869 1.00 19.63 55 PHE A C 1
ATOM 437 O O . PHE A 1 58 ? 9.524 -71.635 25.734 1.00 20.69 55 PHE A O 1
ATOM 445 N N . GLU A 1 59 ? 10.114 -71.699 27.913 1.00 20.08 56 GLU A N 1
ATOM 446 C CA . GLU A 1 59 ? 11.055 -70.566 27.818 1.00 20.63 56 GLU A CA 1
ATOM 447 C C . GLU A 1 59 ? 12.221 -70.893 26.856 1.00 19.44 56 GLU A C 1
ATOM 448 O O . GLU A 1 59 ? 12.554 -70.057 25.994 1.00 20.49 56 GLU A O 1
ATOM 454 N N . LEU A 1 60 ? 12.845 -72.061 26.973 1.00 18.25 57 LEU A N 1
ATOM 455 C CA . LEU A 1 60 ? 13.960 -72.408 26.067 1.00 19.13 57 LEU A CA 1
ATOM 456 C C . LEU A 1 60 ? 13.469 -72.433 24.625 1.00 20.07 57 LEU A C 1
ATOM 457 O O . LEU A 1 60 ? 14.190 -71.991 23.733 1.00 18.41 57 LEU A O 1
ATOM 462 N N . TRP A 1 61 ? 12.301 -73.013 24.384 1.00 18.15 58 TRP A N 1
ATOM 463 C CA . TRP A 1 61 ? 11.743 -73.092 23.034 1.00 18.75 58 TRP A CA 1
ATOM 464 C C . TRP A 1 61 ? 11.512 -71.651 22.530 1.00 20.40 58 TRP A C 1
ATOM 465 O O . TRP A 1 61 ? 11.875 -71.371 21.375 1.00 19.68 58 TRP A O 1
ATOM 476 N N . ALA A 1 62 ? 10.850 -70.816 23.331 1.00 19.51 59 ALA A N 1
ATOM 477 C CA . ALA A 1 62 ? 10.597 -69.414 22.951 1.00 18.92 59 ALA A CA 1
ATOM 478 C C . ALA A 1 62 ? 11.928 -68.705 22.621 1.00 20.42 59 ALA A C 1
ATOM 479 O O . ALA A 1 62 ? 11.925 -67.848 21.722 1.00 20.95 59 ALA A O 1
ATOM 481 N N . LYS A 1 63 ? 13.007 -69.074 23.300 1.00 19.15 60 LYS A N 1
ATOM 482 C CA . LYS A 1 63 ? 14.325 -68.428 23.151 1.00 20.03 60 LYS A CA 1
ATOM 483 C C . LYS A 1 63 ? 15.207 -69.171 22.158 1.00 20.25 60 LYS A C 1
ATOM 484 O O . LYS A 1 63 ? 16.432 -68.891 22.127 1.00 21.07 60 LYS A O 1
ATOM 490 N N . ARG A 1 64 ? 14.604 -69.976 21.306 1.00 18.91 61 ARG A N 1
ATOM 491 C CA . ARG A 1 64 ? 15.335 -70.787 20.314 1.00 20.45 61 ARG A CA 1
ATOM 492 C C . ARG A 1 64 ? 15.983 -69.844 19.297 1.00 20.36 61 ARG A C 1
ATOM 493 O O . ARG A 1 64 ? 15.448 -68.763 18.994 1.00 19.04 61 ARG A O 1
ATOM 501 N N . ASN A 1 65 ? 17.132 -70.260 18.813 1.00 20.95 62 ASN A N 1
ATOM 502 C CA . ASN A 1 65 ? 17.811 -69.559 17.706 1.00 21.48 62 ASN A CA 1
ATOM 503 C C . ASN A 1 65 ? 16.922 -69.669 16.461 1.00 20.19 62 ASN A C 1
ATOM 504 O O . ASN A 1 65 ? 16.615 -70.794 15.995 1.00 23.26 62 ASN A O 1
ATOM 509 N N . ILE A 1 66 ? 16.565 -68.521 15.900 1.00 18.97 63 ILE A N 1
ATOM 510 C CA . ILE A 1 66 ? 15.715 -68.466 14.689 1.00 20.88 63 ILE A CA 1
ATOM 511 C C . ILE A 1 66 ? 16.533 -68.025 13.472 1.00 25.65 63 ILE A C 1
ATOM 512 O O . ILE A 1 66 ? 15.942 -67.763 12.419 1.00 27.48 63 ILE A O 1
ATOM 517 N N . LYS A 1 67 ? 17.852 -68.056 13.580 1.00 24.62 64 LYS A N 1
ATOM 518 C CA . LYS A 1 67 ? 18.749 -67.919 12.399 1.00 24.20 64 LYS A CA 1
ATOM 519 C C . LYS A 1 67 ? 19.073 -69.312 11.900 1.00 24.41 64 LYS A C 1
ATOM 520 O O . LYS A 1 67 ? 18.924 -70.275 12.658 1.00 25.20 64 LYS A O 1
ATOM 526 N N . PRO A 1 68 ? 19.602 -69.488 10.668 1.00 23.64 65 PRO A N 1
ATOM 527 C CA . PRO A 1 68 ? 20.111 -70.776 10.271 1.00 22.83 65 PRO A CA 1
ATOM 528 C C . PRO A 1 68 ? 21.197 -71.144 11.278 1.00 23.79 65 PRO A C 1
ATOM 529 O O . PRO A 1 68 ? 22.062 -70.353 11.567 1.00 23.72 65 PRO A O 1
ATOM 533 N N . VAL A 1 69 ? 21.135 -72.356 11.786 1.00 21.28 66 VAL A N 1
ATOM 534 C CA . VAL A 1 69 ? 22.178 -72.889 12.697 1.00 19.82 66 VAL A CA 1
ATOM 535 C C . VAL A 1 69 ? 22.571 -74.261 12.217 1.00 20.14 66 VAL A C 1
ATOM 536 O O . VAL A 1 69 ? 21.826 -74.957 11.485 1.00 19.36 66 VAL A O 1
ATOM 540 N N . PRO A 1 70 ? 23.753 -74.740 12.642 1.00 19.68 67 PRO A N 1
ATOM 541 C CA . PRO A 1 70 ? 24.158 -76.080 12.257 1.00 20.69 67 PRO A CA 1
ATOM 542 C C . PRO A 1 70 ? 23.116 -77.102 12.695 1.00 19.75 67 PRO A C 1
ATOM 543 O O . PRO A 1 70 ? 22.558 -76.961 13.749 1.00 21.35 67 PRO A O 1
ATOM 547 N N . GLU A 1 71 ? 22.958 -78.115 11.875 1.00 21.12 68 GLU A N 1
ATOM 548 C CA . GLU A 1 71 ? 22.134 -79.289 12.218 1.00 22.78 68 GLU A CA 1
ATOM 549 C C . GLU A 1 71 ? 22.717 -79.909 13.481 1.00 23.01 68 GLU A C 1
ATOM 550 O O . GLU A 1 71 ? 23.949 -79.968 13.667 1.00 21.82 68 GLU A O 1
ATOM 556 N N . VAL A 1 72 ? 21.851 -80.389 14.356 1.00 21.09 69 VAL A N 1
ATOM 557 C CA . VAL A 1 72 ? 22.311 -80.966 15.639 1.00 20.20 69 VAL A CA 1
ATOM 558 C C . VAL A 1 72 ? 23.319 -82.094 15.422 1.00 18.77 69 VAL A C 1
ATOM 559 O O . VAL A 1 72 ? 24.221 -82.248 16.242 1.00 21.60 69 VAL A O 1
ATOM 563 N N . LYS A 1 73 ? 23.186 -82.901 14.390 1.00 20.59 70 LYS A N 1
ATOM 564 C CA . LYS A 1 73 ? 24.140 -84.008 14.196 1.00 22.02 70 LYS A CA 1
ATOM 565 C C . LYS A 1 73 ? 25.563 -83.423 14.045 1.00 21.19 70 LYS A C 1
ATOM 566 O O . LYS A 1 73 ? 26.519 -84.048 14.533 1.00 21.24 70 LYS A O 1
ATOM 572 N N . ILE A 1 74 ? 25.694 -82.266 13.412 1.00 21.96 71 ILE A N 1
ATOM 573 C CA . ILE A 1 74 ? 27.045 -81.644 13.223 1.00 22.49 71 ILE A CA 1
ATOM 574 C C . ILE A 1 74 ? 27.580 -81.219 14.584 1.00 20.56 71 ILE A C 1
ATOM 575 O O . ILE A 1 74 ? 28.733 -81.533 14.957 1.00 20.32 71 ILE A O 1
ATOM 580 N N . LEU A 1 75 ? 26.768 -80.507 15.343 1.00 20.46 72 LEU A N 1
ATOM 581 C CA . LEU A 1 75 ? 27.136 -80.048 16.701 1.00 18.18 72 LEU A CA 1
ATOM 582 C C . LEU A 1 75 ? 27.521 -81.245 17.546 1.00 20.96 72 LEU A C 1
ATOM 583 O O . LEU A 1 75 ? 28.554 -81.203 18.291 1.00 21.35 72 LEU A O 1
ATOM 588 N N . ASN A 1 76 ? 26.716 -82.295 17.508 1.00 20.33 73 ASN A N 1
ATOM 589 C CA . ASN A 1 76 ? 27.014 -83.478 18.344 1.00 20.72 73 ASN A CA 1
ATOM 590 C C . ASN A 1 76 ? 28.333 -84.104 17.895 1.00 19.19 73 ASN A C 1
ATOM 591 O O . ASN A 1 76 ? 29.127 -84.478 18.742 1.00 21.21 73 ASN A O 1
ATOM 596 N N . ASN A 1 77 ? 28.522 -84.246 16.604 1.00 19.46 74 ASN A N 1
ATOM 597 C CA . ASN A 1 77 ? 29.748 -84.859 16.038 1.00 20.66 74 ASN A CA 1
ATOM 598 C C . ASN A 1 77 ? 30.988 -84.012 16.405 1.00 25.17 74 ASN A C 1
ATOM 599 O O . ASN A 1 77 ? 32.060 -84.607 16.564 1.00 23.19 74 ASN A O 1
ATOM 604 N N . LEU A 1 78 ? 30.839 -82.701 16.579 1.00 24.06 75 LEU A N 1
ATOM 605 C CA . LEU A 1 78 ? 31.936 -81.800 17.021 1.00 24.77 75 LEU A CA 1
ATOM 606 C C . LEU A 1 78 ? 32.056 -81.731 18.539 1.00 24.85 75 LEU A C 1
ATOM 607 O O . LEU A 1 78 ? 32.885 -80.984 19.033 1.00 26.76 75 LEU A O 1
ATOM 612 N N . GLY A 1 79 ? 31.223 -82.425 19.288 1.00 22.62 76 GLY A N 1
ATOM 613 C CA . GLY A 1 79 ? 31.358 -82.523 20.745 1.00 22.40 76 GLY A CA 1
ATOM 614 C C . GLY A 1 79 ? 30.781 -81.321 21.473 1.00 22.22 76 GLY A C 1
ATOM 615 O O . GLY A 1 79 ? 31.171 -81.108 22.619 1.00 22.48 76 GLY A O 1
ATOM 616 N N . VAL A 1 80 ? 29.862 -80.564 20.864 1.00 21.39 77 VAL A N 1
ATOM 617 C CA . VAL A 1 80 ? 29.262 -79.373 21.517 1.00 19.54 77 VAL A CA 1
ATOM 618 C C . VAL A 1 80 ? 28.427 -79.821 22.727 1.00 22.76 77 VAL A C 1
ATOM 619 O O . VAL A 1 80 ? 27.538 -80.658 22.569 1.00 23.01 77 VAL A O 1
ATOM 623 N N . ASP A 1 81 ? 28.678 -79.206 23.867 1.00 23.08 78 ASP A N 1
ATOM 624 C CA . ASP A 1 81 ? 28.006 -79.475 25.155 1.00 24.44 78 ASP A CA 1
ATOM 625 C C . ASP A 1 81 ? 26.928 -78.432 25.444 1.00 24.96 78 ASP A C 1
ATOM 626 O O . ASP A 1 81 ? 25.980 -78.737 26.169 1.00 22.03 78 ASP A O 1
ATOM 631 N N . ILE A 1 82 ? 27.099 -77.207 24.954 1.00 22.46 79 ILE A N 1
ATOM 632 C CA . ILE A 1 82 ? 26.312 -76.055 25.430 1.00 20.88 79 ILE A CA 1
ATOM 633 C C . ILE A 1 82 ? 26.506 -74.913 24.441 1.00 21.59 79 ILE A C 1
ATOM 634 O O . ILE A 1 82 ? 27.523 -74.946 23.727 1.00 21.95 79 ILE A O 1
ATOM 639 N N . ALA A 1 83 ? 25.570 -73.970 24.399 1.00 21.95 80 ALA A N 1
ATOM 640 C CA . ALA A 1 83 ? 25.674 -72.823 23.478 1.00 22.47 80 ALA A CA 1
ATOM 641 C C . ALA A 1 83 ? 25.846 -71.545 24.273 1.00 22.30 80 ALA A C 1
ATOM 642 O O . ALA A 1 83 ? 25.315 -71.396 25.357 1.00 20.58 80 ALA A O 1
ATOM 644 N N . ALA A 1 84 ? 26.609 -70.610 23.707 1.00 21.87 81 ALA A N 1
ATOM 645 C CA . ALA A 1 84 ? 26.754 -69.277 24.295 1.00 21.14 81 ALA A CA 1
ATOM 646 C C . ALA A 1 84 ? 25.526 -68.431 23.981 1.00 20.13 81 ALA A C 1
ATOM 647 O O . ALA A 1 84 ? 25.383 -67.981 22.891 1.00 23.72 81 ALA A O 1
ATOM 649 N N . ASN A 1 85 ? 24.723 -68.127 24.975 1.00 20.79 82 ASN A N 1
ATOM 650 C CA . ASN A 1 85 ? 23.735 -67.038 24.918 1.00 21.87 82 ASN A CA 1
ATOM 651 C C . ASN A 1 85 ? 22.723 -67.297 23.813 1.00 24.48 82 ASN A C 1
ATOM 652 O O . ASN A 1 85 ? 22.231 -66.346 23.196 1.00 22.25 82 ASN A O 1
ATOM 657 N N . THR A 1 86 ? 22.374 -68.553 23.585 1.00 21.68 83 THR A N 1
ATOM 658 C CA . THR A 1 86 ? 21.296 -68.917 22.653 1.00 21.38 83 THR A CA 1
ATOM 659 C C . THR A 1 86 ? 20.830 -70.327 23.048 1.00 20.65 83 THR A C 1
ATOM 660 O O . THR A 1 86 ? 21.474 -70.991 23.911 1.00 21.19 83 THR A O 1
ATOM 664 N N . VAL A 1 87 ? 19.772 -70.779 22.424 1.00 20.72 84 VAL A N 1
ATOM 665 C CA . VAL A 1 87 ? 19.266 -72.171 22.529 1.00 20.08 84 VAL A CA 1
ATOM 666 C C . VAL A 1 87 ? 19.220 -72.716 21.128 1.00 18.85 84 VAL A C 1
ATOM 667 O O . VAL A 1 87 ? 18.523 -72.108 20.272 1.00 19.99 84 VAL A O 1
ATOM 671 N N . ILE A 1 88 ? 19.886 -73.840 20.921 1.00 18.25 85 ILE A N 1
ATOM 672 C CA . ILE A 1 88 ? 19.781 -74.593 19.667 1.00 17.86 85 ILE A CA 1
ATOM 673 C C . ILE A 1 88 ? 18.642 -75.580 19.906 1.00 20.32 85 ILE A C 1
ATOM 674 O O . ILE A 1 88 ? 18.813 -76.555 20.679 1.00 20.86 85 ILE A O 1
ATOM 679 N N . TRP A 1 89 ? 17.500 -75.327 19.300 1.00 18.60 86 TRP A N 1
ATOM 680 C CA . TRP A 1 89 ? 16.340 -76.214 19.507 1.00 18.58 86 TRP A CA 1
ATOM 681 C C . TRP A 1 89 ? 16.494 -77.408 18.592 1.00 19.61 86 TRP A C 1
ATOM 682 O O . TRP A 1 89 ? 16.704 -77.219 17.399 1.00 20.49 86 TRP A O 1
ATOM 693 N N . ASP A 1 90 ? 16.338 -78.596 19.159 1.00 18.78 87 ASP A N 1
ATOM 694 C CA . ASP A 1 90 ? 16.426 -79.844 18.375 1.00 20.89 87 ASP A CA 1
ATOM 695 C C . ASP A 1 90 ? 15.016 -80.227 17.938 1.00 23.04 87 ASP A C 1
ATOM 696 O O . ASP A 1 90 ? 14.269 -80.808 18.729 1.00 21.20 87 ASP A O 1
ATOM 701 N N . TYR A 1 91 ? 14.690 -79.944 16.701 1.00 22.14 88 TYR A N 1
ATOM 702 C CA . TYR A 1 91 ? 13.344 -80.183 16.158 1.00 25.21 88 TYR A CA 1
ATOM 703 C C . TYR A 1 91 ? 13.152 -81.682 15.943 1.00 28.76 88 TYR A C 1
ATOM 704 O O . TYR A 1 91 ? 12.004 -82.041 15.764 1.00 29.11 88 TYR A O 1
ATOM 713 N N . LYS A 1 92 ? 14.205 -82.494 15.988 1.00 27.48 89 LYS A N 1
ATOM 714 C CA . LYS A 1 92 ? 14.021 -83.956 15.815 1.00 30.08 89 LYS A CA 1
ATOM 715 C C . LYS A 1 92 ? 13.586 -84.554 17.146 1.00 28.89 89 LYS A C 1
ATOM 716 O O . LYS A 1 92 ? 12.909 -85.543 17.099 1.00 29.74 89 LYS A O 1
ATOM 722 N N . ARG A 1 93 ? 13.948 -83.948 18.266 1.00 24.25 90 ARG A N 1
ATOM 723 C CA . ARG A 1 93 ? 13.597 -84.435 19.612 1.00 25.04 90 ARG A CA 1
ATOM 724 C C . ARG A 1 93 ? 12.524 -83.547 20.218 1.00 24.79 90 ARG A C 1
ATOM 725 O O . ARG A 1 93 ? 12.101 -83.884 21.293 1.00 23.27 90 ARG A O 1
ATOM 733 N N . ASP A 1 94 ? 12.108 -82.463 19.560 1.00 24.37 91 ASP A N 1
ATOM 734 C CA . ASP A 1 94 ? 11.252 -81.426 20.175 1.00 22.54 91 ASP A CA 1
ATOM 735 C C . ASP A 1 94 ? 11.783 -81.068 21.544 1.00 22.19 91 ASP A C 1
ATOM 736 O O . ASP A 1 94 ? 11.000 -81.108 22.518 1.00 20.86 91 ASP A O 1
ATOM 741 N N . ALA A 1 95 ? 13.064 -80.715 21.633 1.00 19.42 92 ALA A N 1
ATOM 742 C CA . ALA A 1 95 ? 13.686 -80.443 22.925 1.00 18.25 92 ALA A CA 1
ATOM 743 C C . ALA A 1 95 ? 14.939 -79.614 22.685 1.00 18.98 92 ALA A C 1
ATOM 744 O O . ALA A 1 95 ? 15.477 -79.599 21.602 1.00 19.79 92 ALA A O 1
ATOM 746 N N . PRO A 1 96 ? 15.494 -79.013 23.720 1.00 21.33 93 PRO A N 1
ATOM 747 C CA . PRO A 1 96 ? 16.753 -78.307 23.563 1.00 19.53 93 PRO A CA 1
ATOM 748 C C . PRO A 1 96 ? 17.841 -79.295 23.157 1.00 19.99 93 PRO A C 1
ATOM 749 O O . PRO A 1 96 ? 17.875 -80.463 23.658 1.00 18.33 93 PRO A O 1
ATOM 753 N N . ALA A 1 97 ? 18.747 -78.874 22.282 1.00 19.06 94 ALA A N 1
ATOM 754 C CA . ALA A 1 97 ? 19.888 -79.739 21.886 1.00 18.91 94 ALA A CA 1
ATOM 755 C C . ALA A 1 97 ? 20.794 -79.979 23.082 1.00 19.40 94 ALA A C 1
ATOM 756 O O . ALA A 1 97 ? 21.488 -81.021 23.138 1.00 19.81 94 ALA A O 1
ATOM 758 N N . HIS A 1 98 ? 20.832 -79.037 24.004 1.00 21.47 95 HIS A N 1
ATOM 759 C CA . HIS A 1 98 ? 21.775 -79.071 25.147 1.00 24.18 95 HIS A CA 1
ATOM 760 C C . HIS A 1 98 ? 20.969 -78.961 26.448 1.00 25.80 95 HIS A C 1
ATOM 761 O O . HIS A 1 98 ? 20.056 -78.132 26.495 1.00 30.70 95 HIS A O 1
ATOM 768 N N . ILE A 1 99 ? 21.457 -79.623 27.486 1.00 32.36 96 ILE A N 1
ATOM 769 C CA . ILE A 1 99 ? 20.807 -79.687 28.835 1.00 36.50 96 ILE A CA 1
ATOM 770 C C . ILE A 1 99 ? 20.827 -78.321 29.512 1.00 31.56 96 ILE A C 1
ATOM 771 O O . ILE A 1 99 ? 19.817 -77.913 30.090 1.00 28.90 96 ILE A O 1
ATOM 776 N N . SER A 1 100 ? 21.971 -77.632 29.456 1.00 24.28 97 SER A N 1
ATOM 777 C CA . SER A 1 100 ? 22.169 -76.390 30.236 1.00 22.97 97 SER A CA 1
ATOM 778 C C . SER A 1 100 ? 22.282 -75.214 29.275 1.00 18.92 97 SER A C 1
ATOM 779 O O . SER A 1 100 ? 22.379 -75.411 28.040 1.00 20.40 97 SER A O 1
ATOM 782 N N . THR A 1 101 ? 22.248 -74.030 29.837 1.00 20.50 98 THR A N 1
ATOM 783 C CA . THR A 1 101 ? 22.368 -72.814 29.043 1.00 19.53 98 THR A CA 1
ATOM 784 C C . THR A 1 101 ? 23.404 -71.871 29.678 1.00 20.11 98 THR A C 1
ATOM 785 O O . THR A 1 101 ? 23.810 -72.059 30.812 1.00 22.22 98 THR A O 1
ATOM 789 N N . ILE A 1 102 ? 23.749 -70.852 28.906 1.00 20.78 99 ILE A N 1
ATOM 790 C CA . ILE A 1 102 ? 24.579 -69.697 29.319 1.00 21.69 99 ILE A CA 1
ATOM 791 C C . ILE A 1 102 ? 23.839 -68.431 28.916 1.00 20.36 99 ILE A C 1
ATOM 792 O O . ILE A 1 102 ? 23.674 -68.202 27.710 1.00 22.63 99 ILE A O 1
ATOM 797 N N . GLY A 1 103 ? 23.383 -67.687 29.892 1.00 21.46 100 GLY A N 1
ATOM 798 C CA . GLY A 1 103 ? 22.739 -66.376 29.714 1.00 23.67 100 GLY A CA 1
ATOM 799 C C . GLY A 1 103 ? 21.405 -66.447 29.015 1.00 25.93 100 GLY A C 1
ATOM 800 O O . GLY A 1 103 ? 21.036 -65.480 28.299 1.00 25.06 100 GLY A O 1
ATOM 801 N N . VAL A 1 104 ? 20.657 -67.517 29.222 1.00 22.26 101 VAL A N 1
ATOM 802 C CA . VAL A 1 104 ? 19.338 -67.693 28.552 1.00 23.60 101 VAL A CA 1
ATOM 803 C C . VAL A 1 104 ? 18.199 -67.710 29.585 1.00 24.40 101 VAL A C 1
ATOM 804 O O . VAL A 1 104 ? 17.188 -67.028 29.402 1.00 24.21 101 VAL A O 1
ATOM 808 N N . CYS A 1 105 ? 18.310 -68.537 30.605 1.00 24.85 102 CYS A N 1
ATOM 809 C CA . CYS A 1 105 ? 17.132 -68.925 31.416 1.00 24.23 102 CYS A CA 1
ATOM 810 C C . CYS A 1 105 ? 17.593 -69.215 32.834 1.00 22.90 102 CYS A C 1
ATOM 811 O O . CYS A 1 105 ? 18.540 -69.985 32.998 1.00 23.32 102 CYS A O 1
ATOM 814 N N . SER A 1 106 ? 16.979 -68.581 33.818 1.00 22.97 103 SER A N 1
ATOM 815 C CA . SER A 1 106 ? 17.455 -68.671 35.219 1.00 24.35 103 SER A CA 1
ATOM 816 C C . SER A 1 106 ? 17.397 -70.111 35.737 1.00 27.12 103 SER A C 1
ATOM 817 O O . SER A 1 106 ? 18.200 -70.434 36.627 1.00 25.81 103 SER A O 1
ATOM 820 N N . MET A 1 107 ? 16.508 -70.969 35.220 1.00 23.43 104 MET A N 1
ATOM 821 C CA . MET A 1 107 ? 16.406 -72.356 35.727 1.00 23.40 104 MET A CA 1
ATOM 822 C C . MET A 1 107 ? 17.533 -73.197 35.118 1.00 24.25 104 MET A C 1
ATOM 823 O O . MET A 1 107 ? 17.866 -74.181 35.745 1.00 24.12 104 MET A O 1
ATOM 828 N N . THR A 1 108 ? 17.977 -72.943 33.883 1.00 21.71 105 THR A N 1
ATOM 829 C CA . THR A 1 108 ? 18.925 -73.868 33.202 1.00 21.27 105 THR A CA 1
ATOM 830 C C . THR A 1 108 ? 20.347 -73.274 33.121 1.00 21.92 105 THR A C 1
ATOM 831 O O . THR A 1 108 ? 21.259 -74.029 32.744 1.00 21.33 105 THR A O 1
ATOM 835 N N . ASP A 1 109 ? 20.531 -71.977 33.376 1.00 21.88 106 ASP A N 1
ATOM 836 C CA . ASP A 1 109 ? 21.856 -71.334 33.204 1.00 21.82 106 ASP A CA 1
ATOM 837 C C . ASP A 1 109 ? 22.832 -71.949 34.196 1.00 23.30 106 ASP A C 1
ATOM 838 O O . ASP A 1 109 ? 22.499 -72.080 35.349 1.00 23.93 106 ASP A O 1
ATOM 843 N N . ILE A 1 110 ? 24.008 -72.307 33.743 1.00 23.06 107 ILE A N 1
ATOM 844 C CA . ILE A 1 110 ? 25.157 -72.607 34.633 1.00 23.31 107 ILE A CA 1
ATOM 845 C C . ILE A 1 110 ? 26.017 -71.357 34.751 1.00 24.75 107 ILE A C 1
ATOM 846 O O . ILE A 1 110 ? 26.936 -71.368 35.560 1.00 27.25 107 ILE A O 1
ATOM 851 N N . ALA A 1 111 ? 25.770 -70.356 33.921 1.00 27.00 108 ALA A N 1
ATOM 852 C CA . ALA A 1 111 ? 26.579 -69.115 33.827 1.00 25.91 108 ALA A CA 1
ATOM 853 C C . ALA A 1 111 ? 25.759 -68.064 33.114 1.00 28.14 108 ALA A C 1
ATOM 854 O O . ALA A 1 111 ? 24.897 -68.473 32.317 1.00 24.89 108 ALA A O 1
ATOM 856 N N . LYS A 1 112 ? 26.086 -66.787 33.299 1.00 25.91 109 LYS A N 1
ATOM 857 C CA . LYS A 1 112 ? 25.551 -65.698 32.453 1.00 27.19 109 LYS A CA 1
ATOM 858 C C . LYS A 1 112 ? 26.424 -65.501 31.220 1.00 25.34 109 LYS A C 1
ATOM 859 O O . LYS A 1 112 ? 25.905 -65.070 30.187 1.00 24.53 109 LYS A O 1
ATOM 865 N N . LYS A 1 113 ? 27.723 -65.738 31.331 1.00 25.70 110 LYS A N 1
ATOM 866 C CA . LYS A 1 113 ? 28.650 -65.521 30.205 1.00 26.35 110 LYS A CA 1
ATOM 867 C C . LYS A 1 113 ? 29.557 -66.720 30.087 1.00 24.14 110 LYS A C 1
ATOM 868 O O . LYS A 1 113 ? 29.960 -67.321 31.092 1.00 24.10 110 LYS A O 1
ATOM 874 N N . PRO A 1 114 ? 30.000 -67.029 28.863 1.00 25.40 111 PRO A N 1
ATOM 875 C CA . PRO A 1 114 ? 30.864 -68.178 28.657 1.00 26.98 111 PRO A CA 1
ATOM 876 C C . PRO A 1 114 ? 32.286 -68.000 29.229 1.00 31.59 111 PRO A C 1
ATOM 877 O O . PRO A 1 114 ? 33.043 -68.935 29.212 1.00 33.15 111 PRO A O 1
ATOM 881 N N . THR A 1 115 ? 32.617 -66.817 29.723 1.00 32.58 112 THR A N 1
ATOM 882 C CA . THR A 1 115 ? 33.961 -66.563 30.304 1.00 37.75 112 THR A CA 1
ATOM 883 C C . THR A 1 115 ? 33.977 -67.079 31.730 1.00 39.63 112 THR A C 1
ATOM 884 O O . THR A 1 115 ? 35.050 -67.148 32.277 1.00 32.74 112 THR A O 1
ATOM 888 N N . GLU A 1 116 ? 32.834 -67.478 32.294 1.00 31.38 113 GLU A N 1
ATOM 889 C CA . GLU A 1 116 ? 32.813 -67.997 33.677 1.00 29.94 113 GLU A CA 1
ATOM 890 C C . GLU A 1 116 ? 33.537 -69.339 33.687 1.00 29.39 113 GLU A C 1
ATOM 891 O O . GLU A 1 116 ? 33.419 -70.113 32.721 1.00 28.88 113 GLU A O 1
ATOM 897 N N . THR A 1 117 ? 34.268 -69.611 34.771 1.00 31.13 114 THR A N 1
ATOM 898 C CA . THR A 1 117 ? 35.170 -70.770 34.908 1.00 30.75 114 THR A CA 1
ATOM 899 C C . THR A 1 117 ? 34.367 -72.055 34.775 1.00 28.66 114 THR A C 1
ATOM 900 O O . THR A 1 117 ? 34.890 -73.003 34.204 1.00 28.84 114 THR A O 1
ATOM 904 N N . ILE A 1 118 ? 33.111 -72.105 35.250 1.00 30.25 115 ILE A N 1
ATOM 905 C CA . ILE A 1 118 ? 32.296 -73.345 35.065 1.00 27.72 115 ILE A CA 1
ATOM 906 C C . ILE A 1 118 ? 32.276 -73.751 33.591 1.00 27.16 115 ILE A C 1
ATOM 907 O O . ILE A 1 118 ? 32.110 -74.923 33.323 1.00 29.14 115 ILE A O 1
ATOM 912 N N . CYS A 1 119 ? 32.364 -72.821 32.635 1.00 27.42 116 CYS A N 1
ATOM 913 C CA . CYS A 1 119 ? 32.234 -73.173 31.200 1.00 25.46 116 CYS A CA 1
ATOM 914 C C . CYS A 1 119 ? 33.520 -73.717 30.626 1.00 26.46 116 CYS A C 1
ATOM 915 O O . CYS A 1 119 ? 33.460 -74.255 29.559 1.00 26.75 116 CYS A O 1
ATOM 918 N N . ALA A 1 120 ? 34.666 -73.488 31.273 1.00 30.95 117 ALA A N 1
ATOM 919 C CA . ALA A 1 120 ? 35.989 -73.817 30.695 1.00 30.06 117 ALA A CA 1
ATOM 920 C C . ALA A 1 120 ? 36.050 -75.265 30.202 1.00 28.91 117 ALA A C 1
ATOM 921 O O . ALA A 1 120 ? 36.530 -75.517 29.104 1.00 27.96 117 ALA A O 1
ATOM 923 N N . PRO A 1 121 ? 35.612 -76.282 30.958 1.00 29.48 118 PRO A N 1
ATOM 924 C CA . PRO A 1 121 ? 35.702 -77.657 30.458 1.00 35.91 118 PRO A CA 1
ATOM 925 C C . PRO A 1 121 ? 34.626 -78.111 29.458 1.00 31.94 118 PRO A C 1
ATOM 926 O O . PRO A 1 121 ? 34.763 -79.146 28.882 1.00 34.69 118 PRO A O 1
ATOM 930 N N . LEU A 1 122 ? 33.611 -77.287 29.241 1.00 30.17 119 LEU A N 1
ATOM 931 C CA . LEU A 1 122 ? 32.527 -77.566 28.273 1.00 27.49 119 LEU A CA 1
ATOM 932 C C . LEU A 1 122 ? 32.921 -77.073 26.893 1.00 24.37 119 LEU A C 1
ATOM 933 O O . LEU A 1 122 ? 33.435 -75.951 26.760 1.00 25.51 119 LEU A O 1
ATOM 938 N N . THR A 1 123 ? 32.579 -77.826 25.880 1.00 23.10 120 THR A N 1
ATOM 939 C CA . THR A 1 123 ? 32.672 -77.325 24.501 1.00 22.89 120 THR A CA 1
ATOM 940 C C . THR A 1 123 ? 31.484 -76.389 24.203 1.00 22.38 120 THR A C 1
ATOM 941 O O . THR A 1 123 ? 30.357 -76.864 23.954 1.00 22.42 120 THR A O 1
ATOM 945 N N . VAL A 1 124 ? 31.758 -75.099 24.222 1.00 22.42 121 VAL A N 1
ATOM 946 C CA . VAL A 1 124 ? 30.732 -74.046 24.056 1.00 21.51 121 VAL A CA 1
ATOM 947 C C . VAL A 1 124 ? 30.628 -73.747 22.575 1.00 22.87 121 VAL A C 1
ATOM 948 O O . VAL A 1 124 ? 31.667 -73.552 21.938 1.00 22.91 121 VAL A O 1
ATOM 952 N N . PHE A 1 125 ? 29.409 -73.720 22.059 1.00 21.34 122 PHE A N 1
ATOM 953 C CA . PHE A 1 125 ? 29.108 -73.300 20.685 1.00 22.25 122 PHE A CA 1
ATOM 954 C C . PHE A 1 125 ? 29.048 -71.768 20.654 1.00 21.47 122 PHE A C 1
ATOM 955 O O . PHE A 1 125 ? 28.270 -71.095 21.407 1.00 21.09 122 PHE A O 1
ATOM 963 N N . PHE A 1 126 ? 29.878 -71.189 19.791 1.00 22.65 123 PHE A N 1
ATOM 964 C CA . PHE A 1 126 ? 29.935 -69.724 19.541 1.00 19.53 123 PHE A CA 1
ATOM 965 C C . PHE A 1 126 ? 29.550 -69.430 18.096 1.00 23.07 123 PHE A C 1
ATOM 966 O O . PHE A 1 126 ? 29.870 -70.193 17.171 1.00 20.76 123 PHE A O 1
ATOM 974 N N . ASP A 1 127 ? 28.884 -68.296 17.901 1.00 26.79 124 ASP A N 1
ATOM 975 C CA . ASP A 1 127 ? 28.289 -67.888 16.608 1.00 25.99 124 ASP A CA 1
ATOM 976 C C . ASP A 1 127 ? 28.890 -66.535 16.229 1.00 22.53 124 ASP A C 1
ATOM 977 O O . ASP A 1 127 ? 28.541 -65.528 16.826 1.00 23.05 124 ASP A O 1
ATOM 982 N N . GLY A 1 128 ? 29.778 -66.543 15.250 1.00 27.04 125 GLY A N 1
ATOM 983 C CA . GLY A 1 128 ? 30.478 -65.343 14.789 1.00 25.36 125 GLY A CA 1
ATOM 984 C C . GLY A 1 128 ? 29.553 -64.315 14.232 1.00 27.81 125 GLY A C 1
ATOM 985 O O . GLY A 1 128 ? 29.956 -63.144 14.082 1.00 26.72 125 GLY A O 1
ATOM 986 N N . ARG A 1 129 ? 28.304 -64.664 13.961 1.00 26.50 126 ARG A N 1
ATOM 987 C CA . ARG A 1 129 ? 27.337 -63.651 13.488 1.00 27.12 126 ARG A CA 1
ATOM 988 C C . ARG A 1 129 ? 26.901 -62.791 14.664 1.00 28.86 126 ARG A C 1
ATOM 989 O O . ARG A 1 129 ? 26.263 -61.779 14.473 1.00 34.72 126 ARG A O 1
ATOM 997 N N . VAL A 1 130 ? 27.235 -63.162 15.872 1.00 25.13 127 VAL A N 1
ATOM 998 C CA . VAL A 1 130 ? 26.850 -62.368 17.059 1.00 27.67 127 VAL A CA 1
ATOM 999 C C . VAL A 1 130 ? 28.089 -61.589 17.507 1.00 30.77 127 VAL A C 1
ATOM 1000 O O . VAL A 1 130 ? 29.137 -62.207 17.719 1.00 25.21 127 VAL A O 1
ATOM 1004 N N . ASP A 1 131 ? 27.951 -60.277 17.699 1.00 28.37 128 ASP A N 1
ATOM 1005 C CA . ASP A 1 131 ? 29.061 -59.428 18.188 1.00 29.66 128 ASP A CA 1
ATOM 1006 C C . ASP A 1 131 ? 29.701 -60.035 19.418 1.00 27.06 128 ASP A C 1
ATOM 1007 O O . ASP A 1 131 ? 28.981 -60.356 20.394 1.00 27.68 128 ASP A O 1
ATOM 1012 N N . GLY A 1 132 ? 31.030 -60.121 19.414 1.00 23.33 129 GLY A N 1
ATOM 1013 C CA . GLY A 1 132 ? 31.772 -60.552 20.607 1.00 23.85 129 GLY A CA 1
ATOM 1014 C C . GLY A 1 132 ? 32.044 -62.050 20.613 1.00 22.01 129 GLY A C 1
ATOM 1015 O O . GLY A 1 132 ? 32.910 -62.469 21.390 1.00 23.02 129 GLY A O 1
ATOM 1016 N N . GLN A 1 133 ? 31.350 -62.870 19.824 1.00 23.73 130 GLN A N 1
ATOM 1017 C CA . GLN A 1 133 ? 31.480 -64.333 20.091 1.00 23.66 130 GLN A CA 1
ATOM 1018 C C . GLN A 1 133 ? 32.770 -64.918 19.507 1.00 23.07 130 GLN A C 1
ATOM 1019 O O . GLN A 1 133 ? 33.286 -65.886 20.098 1.00 22.19 130 GLN A O 1
ATOM 1025 N N . VAL A 1 134 ? 33.286 -64.394 18.405 1.00 23.07 131 VAL A N 1
ATOM 1026 C CA . VAL A 1 134 ? 34.622 -64.860 17.935 1.00 22.73 131 VAL A CA 1
ATOM 1027 C C . VAL A 1 134 ? 35.645 -64.624 19.065 1.00 24.16 131 VAL A C 1
ATOM 1028 O O . VAL A 1 134 ? 36.454 -65.533 19.359 1.00 22.76 131 VAL A O 1
ATOM 1032 N N . ASP A 1 135 ? 35.644 -63.442 19.690 1.00 24.93 132 ASP A N 1
ATOM 1033 C CA . ASP A 1 135 ? 36.570 -63.136 20.809 1.00 24.79 132 ASP A CA 1
ATOM 1034 C C . ASP A 1 135 ? 36.328 -64.109 21.946 1.00 24.31 132 ASP A C 1
ATOM 1035 O O . ASP A 1 135 ? 37.303 -64.521 22.606 1.00 23.79 132 ASP A O 1
ATOM 1040 N N . LEU A 1 136 ? 35.072 -64.437 22.241 1.00 23.93 133 LEU A N 1
ATOM 1041 C CA . LEU A 1 136 ? 34.774 -65.384 23.357 1.00 24.05 133 LEU A CA 1
ATOM 1042 C C . LEU A 1 136 ? 35.344 -66.744 22.988 1.00 22.78 133 LEU A C 1
ATOM 1043 O O . LEU A 1 136 ? 35.959 -67.377 23.859 1.00 24.23 133 LEU A O 1
ATOM 1048 N N . PHE A 1 137 ? 35.282 -67.110 21.721 1.00 22.20 134 PHE A N 1
ATOM 1049 C CA . PHE A 1 137 ? 35.869 -68.387 21.296 1.00 23.08 134 PHE A CA 1
ATOM 1050 C C . PHE A 1 137 ? 37.377 -68.373 21.568 1.00 25.24 134 PHE A C 1
ATOM 1051 O O . PHE A 1 137 ? 37.942 -69.342 22.108 1.00 23.60 134 PHE A O 1
ATOM 1059 N N . ARG A 1 138 ? 38.048 -67.302 21.146 1.00 26.18 135 ARG A N 1
ATOM 1060 C CA . ARG A 1 138 ? 39.524 -67.189 21.348 1.00 25.09 135 ARG A CA 1
ATOM 1061 C C . ARG A 1 138 ? 39.835 -67.309 22.833 1.00 25.68 135 ARG A C 1
ATOM 1062 O O . ARG A 1 138 ? 40.837 -67.949 23.147 1.00 26.86 135 ARG A O 1
ATOM 1070 N N . ASN A 1 139 ? 38.984 -66.781 23.715 1.00 26.24 136 ASN A N 1
ATOM 1071 C CA . ASN A 1 139 ? 39.220 -66.875 25.170 1.00 29.02 136 ASN A CA 1
ATOM 1072 C C . ASN A 1 139 ? 38.803 -68.237 25.746 1.00 31.66 136 ASN A C 1
ATOM 1073 O O . ASN A 1 139 ? 39.264 -68.565 26.834 1.00 27.47 136 ASN A O 1
ATOM 1078 N N . ALA A 1 140 ? 37.974 -69.009 25.065 1.00 28.32 137 ALA A N 1
ATOM 1079 C CA . ALA A 1 140 ? 37.388 -70.237 25.652 1.00 25.51 137 ALA A CA 1
ATOM 1080 C C . ALA A 1 140 ? 38.428 -71.363 25.644 1.00 25.37 137 ALA A C 1
ATOM 1081 O O . ALA A 1 140 ? 39.159 -71.526 24.671 1.00 27.19 137 ALA A O 1
ATOM 1083 N N . ARG A 1 141 ? 38.426 -72.194 26.669 1.00 26.58 138 ARG A N 1
ATOM 1084 C CA . ARG A 1 141 ? 39.259 -73.415 26.681 1.00 26.49 138 ARG A CA 1
ATOM 1085 C C . ARG A 1 141 ? 38.761 -74.413 25.632 1.00 27.33 138 ARG A C 1
ATOM 1086 O O . ARG A 1 141 ? 39.585 -75.065 24.938 1.00 24.38 138 ARG A O 1
ATOM 1094 N N . ASN A 1 142 ? 37.439 -74.579 25.550 1.00 25.06 139 ASN A N 1
ATOM 1095 C CA . ASN A 1 142 ? 36.811 -75.613 24.711 1.00 25.19 139 ASN A CA 1
ATOM 1096 C C . ASN A 1 142 ? 35.681 -74.939 23.948 1.00 22.19 139 ASN A C 1
ATOM 1097 O O . ASN A 1 142 ? 34.899 -74.198 24.593 1.00 24.89 139 ASN A O 1
ATOM 1102 N N . GLY A 1 143 ? 35.626 -75.135 22.640 1.00 20.80 140 GLY A N 1
ATOM 1103 C CA . GLY A 1 143 ? 34.553 -74.494 21.875 1.00 20.56 140 GLY A CA 1
ATOM 1104 C C . GLY A 1 143 ? 34.489 -74.934 20.462 1.00 21.57 140 GLY A C 1
ATOM 1105 O O . GLY A 1 143 ? 35.421 -75.552 19.962 1.00 22.82 140 GLY A O 1
ATOM 1106 N N . VAL A 1 144 ? 33.357 -74.633 19.853 1.00 20.28 141 VAL A N 1
ATOM 1107 C CA . VAL A 1 144 ? 33.144 -74.726 18.401 1.00 19.68 141 VAL A CA 1
ATOM 1108 C C . VAL A 1 144 ? 32.624 -73.373 17.967 1.00 20.56 141 VAL A C 1
ATOM 1109 O O . VAL A 1 144 ? 31.737 -72.800 18.660 1.00 21.76 141 VAL A O 1
ATOM 1113 N N . LEU A 1 145 ? 33.156 -72.857 16.861 1.00 20.28 142 LEU A N 1
ATOM 1114 C CA . LEU A 1 145 ? 32.801 -71.535 16.333 1.00 19.48 142 LEU A CA 1
ATOM 1115 C C . LEU A 1 145 ? 32.316 -71.715 14.927 1.00 19.96 142 LEU A C 1
ATOM 1116 O O . LEU A 1 145 ? 32.918 -72.492 14.173 1.00 22.73 142 LEU A O 1
ATOM 1121 N N . ILE A 1 146 ? 31.227 -71.026 14.585 1.00 19.63 143 ILE A N 1
ATOM 1122 C CA . ILE A 1 146 ? 30.840 -70.869 13.174 1.00 19.63 143 ILE A CA 1
ATOM 1123 C C . ILE A 1 146 ? 31.010 -69.387 12.811 1.00 20.42 143 ILE A C 1
ATOM 1124 O O . ILE A 1 146 ? 30.749 -68.530 13.667 1.00 22.16 143 ILE A O 1
ATOM 1129 N N . THR A 1 147 ? 31.355 -69.136 11.551 1.00 21.87 144 THR A N 1
ATOM 1130 C CA . THR A 1 147 ? 31.384 -67.786 10.975 1.00 22.15 144 THR A CA 1
ATOM 1131 C C . THR A 1 147 ? 30.907 -67.830 9.537 1.00 21.28 144 THR A C 1
ATOM 1132 O O . THR A 1 147 ? 30.892 -68.880 8.905 1.00 23.14 144 THR A O 1
ATOM 1136 N N . GLU A 1 148 ? 30.535 -66.655 9.037 1.00 22.74 145 GLU A N 1
ATOM 1137 C CA . GLU A 1 148 ? 30.205 -66.480 7.611 1.00 26.31 145 GLU A CA 1
ATOM 1138 C C . GLU A 1 148 ? 31.455 -66.081 6.818 1.00 28.53 145 GLU A C 1
ATOM 1139 O O . GLU A 1 148 ? 31.392 -66.133 5.606 1.00 33.58 145 GLU A O 1
ATOM 1145 N N . GLY A 1 149 ? 32.536 -65.735 7.481 1.00 28.51 146 GLY A N 1
ATOM 1146 C CA . GLY A 1 149 ? 33.764 -65.347 6.758 1.00 30.35 146 GLY A CA 1
ATOM 1147 C C . GLY A 1 149 ? 35.025 -65.656 7.532 1.00 31.17 146 GLY A C 1
ATOM 1148 O O . GLY A 1 149 ? 35.007 -66.333 8.580 1.00 25.83 146 GLY A O 1
ATOM 1149 N N . SER A 1 150 ? 36.125 -65.092 7.029 1.00 28.58 147 SER A N 1
ATOM 1150 C CA . SER A 1 150 ? 37.475 -65.255 7.556 1.00 24.87 147 SER A CA 1
ATOM 1151 C C . SER A 1 150 ? 37.569 -64.768 8.985 1.00 21.31 147 SER A C 1
ATOM 1152 O O . SER A 1 150 ? 37.145 -63.622 9.270 1.00 25.44 147 SER A O 1
ATOM 1155 N N . VAL A 1 151 ? 38.306 -65.514 9.778 1.00 21.05 148 VAL A N 1
ATOM 1156 C CA . VAL A 1 151 ? 38.754 -65.086 11.108 1.00 21.50 148 VAL A CA 1
ATOM 1157 C C . VAL A 1 151 ? 40.283 -65.031 11.069 1.00 25.68 148 VAL A C 1
ATOM 1158 O O . VAL A 1 151 ? 40.967 -66.045 10.760 1.00 23.53 148 VAL A O 1
ATOM 1162 N N . LYS A 1 152 ? 40.829 -63.857 11.362 1.00 27.45 149 LYS A N 1
ATOM 1163 C CA . LYS A 1 152 ? 42.273 -63.675 11.092 1.00 24.02 149 LYS A CA 1
ATOM 1164 C C . LYS A 1 152 ? 43.055 -64.736 11.863 1.00 20.68 149 LYS A C 1
ATOM 1165 O O . LYS A 1 152 ? 43.035 -64.763 13.070 1.00 24.18 149 LYS A O 1
ATOM 1171 N N . GLY A 1 153 ? 43.896 -65.466 11.141 1.00 19.75 150 GLY A N 1
ATOM 1172 C CA . GLY A 1 153 ? 44.859 -66.422 11.669 1.00 23.23 150 GLY A CA 1
ATOM 1173 C C . GLY A 1 153 ? 44.251 -67.791 11.966 1.00 24.04 150 GLY A C 1
ATOM 1174 O O . GLY A 1 153 ? 45.029 -68.725 12.203 1.00 22.89 150 GLY A O 1
ATOM 1175 N N . LEU A 1 154 ? 42.927 -67.897 11.992 1.00 25.49 151 LEU A N 1
ATOM 1176 C CA . LEU A 1 154 ? 42.244 -69.197 12.295 1.00 25.28 151 LEU A CA 1
ATOM 1177 C C . LEU A 1 154 ? 42.013 -69.951 11.011 1.00 22.71 151 LEU A C 1
ATOM 1178 O O . LEU A 1 154 ? 41.315 -69.435 10.150 1.00 24.33 151 LEU A O 1
ATOM 1183 N N . GLN A 1 155 ? 42.557 -71.151 10.907 1.00 23.71 152 GLN A N 1
ATOM 1184 C CA . GLN A 1 155 ? 42.417 -71.969 9.682 1.00 24.53 152 GLN A CA 1
ATOM 1185 C C . GLN A 1 155 ? 40.991 -72.524 9.686 1.00 26.01 152 GLN A C 1
ATOM 1186 O O . GLN A 1 155 ? 40.618 -73.154 10.653 1.00 24.57 152 GLN A O 1
ATOM 1192 N N . PRO A 1 156 ? 40.185 -72.257 8.649 1.00 25.09 153 PRO A N 1
ATOM 1193 C CA . PRO A 1 156 ? 38.787 -72.673 8.643 1.00 25.52 153 PRO A CA 1
ATOM 1194 C C . PRO A 1 156 ? 38.606 -74.083 8.087 1.00 31.32 153 PRO A C 1
ATOM 1195 O O . PRO A 1 156 ? 39.416 -74.569 7.286 1.00 25.78 153 PRO A O 1
ATOM 1199 N N . SER A 1 157 ? 37.464 -74.675 8.452 1.00 27.65 154 SER A N 1
ATOM 1200 C CA . SER A 1 157 ? 36.880 -75.865 7.790 1.00 27.94 154 SER A CA 1
ATOM 1201 C C . SER A 1 157 ? 35.579 -75.408 7.132 1.00 25.62 154 SER A C 1
ATOM 1202 O O . SER A 1 157 ? 34.727 -74.860 7.857 1.00 23.04 154 SER A O 1
ATOM 1205 N N . VAL A 1 158 ? 3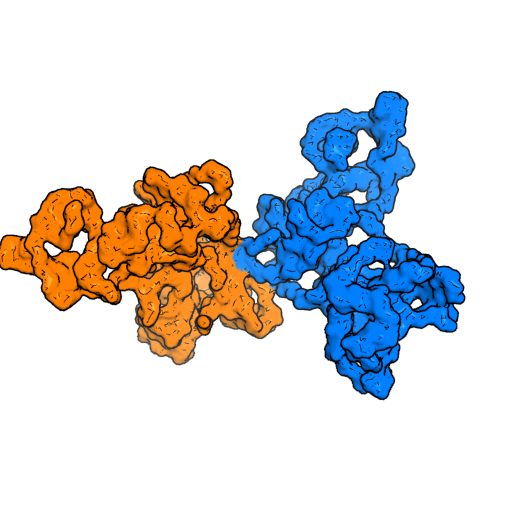5.419 -75.622 5.827 1.00 23.31 155 VAL A N 1
ATOM 1206 C CA . VAL A 1 158 ? 34.166 -75.272 5.125 1.00 26.97 155 VAL A CA 1
ATOM 1207 C C . VAL A 1 158 ? 33.120 -76.337 5.516 1.00 27.59 155 VAL A C 1
ATOM 1208 O O . VAL A 1 158 ? 33.359 -77.544 5.318 1.00 26.76 155 VAL A O 1
ATOM 1212 N N . GLY A 1 159 ? 32.018 -75.902 6.096 1.00 26.05 156 GLY A N 1
ATOM 1213 C CA . GLY A 1 159 ? 30.999 -76.846 6.617 1.00 24.99 156 GLY A CA 1
ATOM 1214 C C . GLY A 1 159 ? 30.041 -77.283 5.532 1.00 26.08 156 GLY A C 1
ATOM 1215 O O . GLY A 1 159 ? 30.197 -77.013 4.336 1.00 25.03 156 GLY A O 1
ATOM 1216 N N . PRO A 1 160 ? 28.943 -77.958 5.936 1.00 27.71 157 PRO A N 1
ATOM 1217 C CA . PRO A 1 160 ? 27.945 -78.380 4.971 1.00 23.97 157 PRO A CA 1
ATOM 1218 C C . PRO A 1 160 ? 27.304 -77.174 4.286 1.00 24.56 157 PRO A C 1
ATOM 1219 O O . PRO A 1 160 ? 27.281 -76.108 4.848 1.00 24.76 157 PRO A O 1
ATOM 1223 N N . LYS A 1 161 ? 26.704 -77.388 3.128 1.00 26.44 158 LYS A N 1
ATOM 1224 C CA . LYS A 1 161 ? 25.963 -76.306 2.440 1.00 30.18 158 LYS A CA 1
ATOM 1225 C C . LYS A 1 161 ? 24.716 -75.930 3.219 1.00 25.71 158 LYS A C 1
ATOM 1226 O O . LYS A 1 161 ? 24.258 -74.734 3.101 1.00 23.71 158 LYS A O 1
ATOM 1232 N N . GLN A 1 162 ? 24.143 -76.929 3.912 1.00 25.56 159 GLN A N 1
ATOM 1233 C CA . GLN A 1 162 ? 22.798 -76.801 4.542 1.00 23.79 159 GLN A CA 1
ATOM 1234 C C . GLN A 1 162 ? 22.958 -76.431 6.010 1.00 23.63 159 GLN A C 1
ATOM 1235 O O . GLN A 1 162 ? 23.981 -76.722 6.658 1.00 24.42 159 GLN A O 1
ATOM 1241 N N . ALA A 1 163 ? 21.941 -75.761 6.508 1.00 23.75 160 ALA A N 1
ATOM 1242 C CA . ALA A 1 163 ? 21.746 -75.515 7.934 1.00 24.23 160 ALA A CA 1
ATOM 1243 C C . ALA A 1 163 ? 20.250 -75.644 8.239 1.00 23.89 160 ALA A C 1
ATOM 1244 O O . ALA A 1 163 ? 19.402 -75.790 7.311 1.00 25.58 160 ALA A O 1
ATOM 1246 N N . SER A 1 164 ? 19.941 -75.524 9.499 1.00 25.59 161 SER A N 1
ATOM 1247 C CA . SER A 1 164 ? 18.562 -75.631 10.017 1.00 24.85 161 SER A CA 1
ATOM 1248 C C . SER A 1 164 ? 18.060 -74.247 10.341 1.00 22.98 161 SER A C 1
ATOM 1249 O O . SER A 1 164 ? 18.659 -73.561 11.178 1.00 23.16 161 SER A O 1
ATOM 1252 N N . LEU A 1 165 ? 16.934 -73.885 9.757 1.00 22.32 162 LEU A N 1
ATOM 1253 C CA . LEU A 1 165 ? 16.260 -72.621 10.054 1.00 23.19 162 LEU A CA 1
ATOM 1254 C C . LEU A 1 165 ? 14.858 -72.967 10.576 1.00 25.55 162 LEU A C 1
ATOM 1255 O O . LEU A 1 165 ? 14.057 -73.507 9.784 1.00 24.01 162 LEU A O 1
ATOM 1260 N N . ASN A 1 166 ? 14.619 -72.726 11.855 1.00 25.53 163 ASN A N 1
ATOM 1261 C CA . ASN A 1 166 ? 13.340 -73.082 12.516 1.00 28.00 163 ASN A CA 1
ATOM 1262 C C . ASN A 1 166 ? 12.925 -74.495 12.176 1.00 27.95 163 ASN A C 1
ATOM 1263 O O . ASN A 1 166 ? 11.731 -74.674 11.850 1.00 27.80 163 ASN A O 1
ATOM 1268 N N . GLY A 1 167 ? 13.857 -75.435 12.220 1.00 26.09 164 GLY A N 1
ATOM 1269 C CA . GLY A 1 167 ? 13.615 -76.877 12.000 1.00 28.53 164 GLY A CA 1
ATOM 1270 C C . GLY A 1 167 ? 13.490 -77.270 10.537 1.00 28.78 164 GLY A C 1
ATOM 1271 O O . GLY A 1 167 ? 13.201 -78.443 10.272 1.00 29.53 164 GLY A O 1
ATOM 1272 N N . VAL A 1 168 ? 13.710 -76.342 9.612 1.00 25.82 165 VAL A N 1
ATOM 1273 C CA . VAL A 1 168 ? 13.744 -76.663 8.169 1.00 24.27 165 VAL A CA 1
ATOM 1274 C C . VAL A 1 168 ? 15.201 -76.717 7.729 1.00 25.26 165 VAL A C 1
ATOM 1275 O O . VAL A 1 168 ? 15.846 -75.687 7.775 1.00 24.87 165 VAL A O 1
ATOM 1279 N N . THR A 1 169 ? 15.668 -77.866 7.293 1.00 25.40 166 THR A N 1
ATOM 1280 C CA . THR A 1 169 ? 17.034 -78.005 6.767 1.00 27.26 166 THR A CA 1
ATOM 1281 C C . THR A 1 169 ? 17.035 -77.523 5.328 1.00 30.20 166 THR A C 1
ATOM 1282 O O . THR A 1 169 ? 16.195 -77.976 4.537 1.00 26.77 166 THR A O 1
ATOM 1286 N N . LEU A 1 170 ? 17.909 -76.571 5.018 1.00 24.99 167 LEU A N 1
ATOM 1287 C CA . LEU A 1 170 ? 17.835 -75.940 3.698 1.00 26.77 167 LEU A CA 1
ATOM 1288 C C . LEU A 1 170 ? 19.197 -75.384 3.336 1.00 29.15 167 LEU A C 1
ATOM 1289 O O . LEU A 1 170 ? 20.055 -75.173 4.264 1.00 27.50 167 LEU A O 1
ATOM 1294 N N . ILE A 1 171 ? 19.374 -75.212 2.028 1.00 30.55 168 ILE A N 1
ATOM 1295 C CA . ILE A 1 171 ? 20.560 -74.513 1.472 1.00 30.20 168 ILE A CA 1
ATOM 1296 C C . ILE A 1 171 ? 20.105 -73.111 1.151 1.00 29.17 168 ILE A C 1
ATOM 1297 O O . ILE A 1 171 ? 19.187 -72.937 0.326 1.00 31.54 168 ILE A O 1
ATOM 1302 N N . GLY A 1 172 ? 20.627 -72.147 1.890 1.00 28.36 169 GLY A N 1
ATOM 1303 C CA . GLY A 1 172 ? 20.074 -70.786 1.894 1.00 28.52 169 GLY A CA 1
ATOM 1304 C C . GLY A 1 172 ? 20.299 -70.074 0.566 1.00 35.01 169 GLY A C 1
ATOM 1305 O O . GLY A 1 172 ? 21.385 -70.220 -0.013 1.00 30.54 169 GLY A O 1
ATOM 1306 N N . GLU A 1 173 ? 19.307 -69.332 0.096 1.00 29.49 170 GLU A N 1
ATOM 1307 C CA . GLU A 1 173 ? 19.434 -68.423 -1.080 1.00 33.91 170 GLU A CA 1
ATOM 1308 C C . GLU A 1 173 ? 19.266 -66.990 -0.583 1.00 36.16 170 GLU A C 1
ATOM 1309 O O . GLU A 1 173 ? 20.064 -66.119 -0.909 1.00 34.23 170 GLU A O 1
ATOM 1315 N N . ALA A 1 174 ? 18.292 -66.738 0.281 1.00 33.11 171 ALA A N 1
ATOM 1316 C CA . ALA A 1 174 ? 18.081 -65.393 0.832 1.00 32.11 171 ALA A CA 1
ATOM 1317 C C . ALA A 1 174 ? 18.948 -65.220 2.069 1.00 31.15 171 ALA A C 1
ATOM 1318 O O . ALA A 1 174 ? 18.968 -64.104 2.639 1.00 31.93 171 ALA A O 1
ATOM 1320 N N . VAL A 1 175 ? 19.548 -66.311 2.551 1.00 29.31 172 VAL A N 1
ATOM 1321 C CA . VAL A 1 175 ? 20.329 -66.284 3.814 1.00 29.69 172 VAL A CA 1
ATOM 1322 C C . VAL A 1 175 ? 21.500 -67.239 3.632 1.00 25.76 172 VAL A C 1
ATOM 1323 O O . VAL A 1 175 ? 21.375 -68.149 2.852 1.00 28.03 172 VAL A O 1
ATOM 1327 N N . LYS A 1 176 ? 22.556 -67.052 4.393 1.00 27.52 173 LYS A N 1
ATOM 1328 C CA . LYS A 1 176 ? 23.752 -67.903 4.307 1.00 26.59 173 LYS A CA 1
ATOM 1329 C C . LYS A 1 176 ? 23.570 -69.091 5.263 1.00 25.36 173 LYS A C 1
ATOM 1330 O O . LYS A 1 176 ? 23.239 -68.868 6.437 1.00 25.34 173 LYS A O 1
ATOM 1336 N N . THR A 1 177 ? 23.744 -70.302 4.767 1.00 24.92 174 THR A N 1
ATOM 1337 C CA . THR A 1 177 ? 23.682 -71.514 5.593 1.00 25.81 174 THR A CA 1
ATOM 1338 C C . THR A 1 177 ? 25.032 -72.226 5.577 1.00 24.69 174 THR A C 1
ATOM 1339 O O . THR A 1 177 ? 25.172 -73.167 6.376 1.00 25.60 174 THR A O 1
ATOM 1343 N N . GLN A 1 178 ? 26.006 -71.828 4.728 1.00 26.96 175 GLN A N 1
ATOM 1344 C CA . GLN A 1 178 ? 27.321 -72.546 4.685 1.00 27.03 175 GLN A CA 1
ATOM 1345 C C . GLN A 1 178 ? 28.327 -71.778 5.533 1.00 27.46 175 GLN A C 1
ATOM 1346 O O . GLN A 1 178 ? 28.617 -70.603 5.219 1.00 28.70 175 GLN A O 1
ATOM 1352 N N . PHE A 1 179 ? 28.784 -72.376 6.620 1.00 23.38 176 PHE A N 1
ATOM 1353 C CA . PHE A 1 179 ? 29.651 -71.701 7.601 1.00 23.45 176 PHE A CA 1
ATOM 1354 C C . PHE A 1 179 ? 31.062 -72.273 7.510 1.00 22.79 176 PHE A C 1
ATOM 1355 O O . PHE A 1 179 ? 31.274 -73.403 7.130 1.00 20.89 176 PHE A O 1
ATOM 1363 N N . ASN A 1 180 ? 32.005 -71.453 7.934 1.00 22.40 177 ASN A N 1
ATOM 1364 C CA . ASN A 1 180 ? 33.310 -71.911 8.397 1.00 21.94 177 ASN A CA 1
ATOM 1365 C C . ASN A 1 180 ? 33.121 -72.433 9.811 1.00 21.29 177 ASN A C 1
ATOM 1366 O O . ASN A 1 180 ? 32.382 -71.808 10.610 1.00 22.00 177 ASN A O 1
ATOM 1371 N N . TYR A 1 181 ? 33.756 -73.547 10.086 1.00 21.82 178 TYR A N 1
ATOM 1372 C CA . TYR A 1 181 ? 33.826 -74.157 11.423 1.00 21.73 178 TYR A CA 1
ATOM 1373 C C . TYR A 1 181 ? 35.233 -74.142 11.959 1.00 22.50 178 TYR A C 1
ATOM 1374 O O . TYR A 1 181 ? 36.189 -74.394 11.167 1.00 24.40 178 TYR A O 1
ATOM 1383 N N . TYR A 1 182 ? 35.314 -73.952 13.260 1.00 21.34 179 TYR A N 1
ATOM 1384 C CA . TYR A 1 182 ? 36.557 -73.996 14.052 1.00 22.90 179 TYR A CA 1
ATOM 1385 C C . TYR A 1 182 ? 36.253 -74.689 15.360 1.00 24.17 179 TYR A C 1
ATOM 1386 O O . TYR A 1 182 ? 35.070 -74.606 15.871 1.00 22.96 179 TYR A O 1
ATOM 1395 N N . LYS A 1 183 ? 37.242 -75.396 15.879 1.00 23.13 180 LYS A N 1
ATOM 1396 C CA . LYS A 1 183 ? 37.120 -76.099 17.174 1.00 23.09 180 LYS A CA 1
ATOM 1397 C C . LYS A 1 183 ? 38.369 -75.935 18.009 1.00 24.26 180 LYS A C 1
ATOM 1398 O O . LYS A 1 183 ? 39.492 -75.963 17.477 1.00 28.53 180 LYS A O 1
ATOM 1404 N N . LYS A 1 184 ? 38.181 -75.826 19.303 1.00 24.54 181 LYS A N 1
ATOM 1405 C CA . LYS A 1 184 ? 39.291 -75.761 20.276 1.00 27.11 181 LYS A CA 1
ATOM 1406 C C . LYS A 1 184 ? 39.082 -76.861 21.294 1.00 27.86 181 LYS A C 1
ATOM 1407 O O . LYS A 1 184 ? 37.934 -77.000 21.804 1.00 23.20 181 LYS A O 1
ATOM 1413 N N . VAL A 1 185 ? 40.150 -77.545 21.674 1.00 25.99 182 VAL A N 1
ATOM 1414 C CA . VAL A 1 185 ? 40.118 -78.499 22.815 1.00 25.53 182 VAL A CA 1
ATOM 1415 C C . VAL A 1 185 ? 41.256 -78.147 23.759 1.00 27.37 182 VAL A C 1
ATOM 1416 O O . VAL A 1 185 ? 42.396 -78.041 23.264 1.00 27.16 182 VAL A O 1
ATOM 1420 N N . ASP A 1 186 ? 40.975 -77.995 25.042 1.00 27.31 183 ASP A N 1
ATOM 1421 C CA . ASP A 1 186 ? 42.006 -77.794 26.088 1.00 33.67 183 ASP A CA 1
ATOM 1422 C C . ASP A 1 186 ? 42.867 -76.591 25.709 1.00 35.02 183 ASP A C 1
ATOM 1423 O O . ASP A 1 186 ? 44.106 -76.654 25.855 1.00 31.95 183 ASP A O 1
ATOM 1428 N N . GLY A 1 187 ? 42.242 -75.538 25.198 1.00 30.43 184 GLY A N 1
ATOM 1429 C CA . GLY A 1 187 ? 42.917 -74.260 24.951 1.00 31.06 184 GLY A CA 1
ATOM 1430 C C . GLY A 1 187 ? 43.579 -74.263 23.601 1.00 31.28 184 GLY A C 1
ATOM 1431 O O . GLY A 1 187 ? 44.069 -73.202 23.226 1.00 34.73 184 GLY A O 1
ATOM 1432 N N . VAL A 1 188 ? 43.521 -75.374 22.859 1.00 27.92 185 VAL A N 1
ATOM 1433 C CA . VAL A 1 188 ? 44.267 -75.511 21.591 1.00 28.00 185 VAL A CA 1
ATOM 1434 C C . VAL A 1 188 ? 43.314 -75.663 20.409 1.00 31.26 185 VAL A C 1
ATOM 1435 O O . VAL A 1 188 ? 42.497 -76.643 20.356 1.00 28.60 185 VAL A O 1
ATOM 1439 N N . VAL A 1 189 ? 43.473 -74.808 19.409 1.00 25.86 186 VAL A N 1
ATOM 1440 C CA . VAL A 1 189 ? 42.723 -74.910 18.143 1.00 28.12 186 VAL A CA 1
ATOM 1441 C C . VAL A 1 189 ? 43.035 -76.260 17.530 1.00 33.24 186 VAL A C 1
ATOM 1442 O O . VAL A 1 189 ? 44.209 -76.697 17.524 1.00 36.94 186 VAL A O 1
ATOM 1446 N N . GLN A 1 190 ? 41.990 -76.948 17.110 1.00 28.17 187 GLN A N 1
ATOM 1447 C CA . GLN A 1 190 ? 42.108 -78.317 16.557 1.00 28.69 187 GLN A CA 1
ATOM 1448 C C . GLN A 1 190 ? 41.822 -78.242 15.064 1.00 31.59 187 GLN A C 1
ATOM 1449 O O . GLN A 1 190 ? 40.835 -77.623 14.660 1.00 44.74 187 GLN A O 1
ATOM 1455 N N . GLN A 1 191 ? 42.690 -78.835 14.264 1.00 28.03 188 GLN A N 1
ATOM 1456 C CA . GLN A 1 191 ? 42.486 -79.023 12.825 1.00 30.95 188 GLN A CA 1
ATOM 1457 C C . GLN A 1 191 ? 41.298 -79.974 12.652 1.00 33.30 188 GLN A C 1
ATOM 1458 O O . GLN A 1 191 ? 41.399 -81.103 13.120 1.00 35.18 188 GLN A O 1
ATOM 1464 N N . LEU A 1 192 ? 40.233 -79.543 12.007 1.00 28.07 189 LEU A N 1
ATOM 1465 C CA . LEU A 1 192 ? 39.104 -80.438 11.712 1.00 27.08 189 LEU A CA 1
ATOM 1466 C C . LEU A 1 192 ? 39.485 -81.300 10.530 1.00 31.00 189 LEU A C 1
ATOM 1467 O O . LEU A 1 192 ? 40.105 -80.844 9.569 1.00 29.70 189 LEU A O 1
ATOM 1472 N N . PRO A 1 193 ? 39.029 -82.556 10.529 1.00 29.26 190 PRO A N 1
ATOM 1473 C CA . PRO A 1 193 ? 39.370 -83.465 9.453 1.00 29.71 190 PRO A CA 1
ATOM 1474 C C . PRO A 1 193 ? 38.674 -83.097 8.155 1.00 29.60 190 PRO A C 1
ATOM 1475 O O . PRO A 1 193 ? 37.622 -82.441 8.134 1.00 29.60 190 PRO A O 1
ATOM 1479 N N . GLU A 1 194 ? 39.293 -83.539 7.066 1.00 27.43 191 GLU A N 1
ATOM 1480 C CA . GLU A 1 194 ? 38.647 -83.595 5.749 1.00 28.97 191 GLU A CA 1
ATOM 1481 C C . GLU A 1 194 ? 37.472 -84.566 5.924 1.00 25.93 191 GLU A C 1
ATOM 1482 O O . GLU A 1 194 ? 37.644 -85.543 6.636 1.00 27.60 191 GLU A O 1
ATOM 1488 N N . THR A 1 195 ? 36.344 -84.242 5.325 1.00 29.88 192 THR A N 1
ATOM 1489 C CA . THR A 1 195 ? 35.074 -84.927 5.598 1.00 29.39 192 THR A CA 1
ATOM 1490 C C . THR A 1 195 ? 34.206 -84.870 4.367 1.00 25.89 192 THR A C 1
ATOM 1491 O O . THR A 1 195 ? 34.163 -83.875 3.682 1.00 27.11 192 THR A O 1
ATOM 1495 N N . TYR A 1 196 ? 33.409 -85.906 4.187 1.00 28.19 193 TYR A N 1
ATOM 1496 C CA . TYR A 1 196 ? 32.153 -85.812 3.424 1.00 26.51 193 TYR A CA 1
ATOM 1497 C C . TYR A 1 196 ? 31.099 -85.219 4.362 1.00 25.16 193 TYR A C 1
ATOM 1498 O O . TYR A 1 196 ? 31.324 -85.183 5.587 1.00 26.55 193 TYR A O 1
ATOM 1507 N N . PHE A 1 197 ? 29.998 -84.796 3.795 1.00 25.87 194 PHE A N 1
ATOM 1508 C CA . PHE A 1 197 ? 28.802 -84.364 4.543 1.00 26.48 194 PHE A CA 1
ATOM 1509 C C . PHE A 1 197 ? 27.601 -85.153 4.053 1.00 29.80 194 PHE A C 1
ATOM 1510 O O . PHE A 1 197 ? 27.482 -85.310 2.874 1.00 29.04 194 PHE A O 1
ATOM 1518 N N . THR A 1 198 ? 26.710 -85.568 4.965 1.00 28.14 195 THR A N 1
ATOM 1519 C CA . THR A 1 198 ? 25.392 -86.116 4.613 1.00 25.52 195 THR A CA 1
ATOM 1520 C C . THR A 1 198 ? 24.580 -84.991 4.015 1.00 27.62 195 THR A C 1
ATOM 1521 O O . THR A 1 198 ? 24.844 -83.814 4.353 1.00 26.19 195 THR A O 1
ATOM 1525 N N . GLN A 1 199 ? 23.589 -85.337 3.192 1.00 26.77 196 GLN A N 1
ATOM 1526 C CA . GLN A 1 199 ? 22.808 -84.352 2.414 1.00 25.98 196 GLN A CA 1
ATOM 1527 C C . GLN A 1 199 ? 21.506 -83.983 3.129 1.00 25.72 196 GLN A C 1
ATOM 1528 O O . GLN A 1 199 ? 20.821 -83.088 2.662 1.00 25.15 196 GLN A O 1
ATOM 1534 N N . SER A 1 200 ? 21.134 -84.683 4.200 1.00 25.55 197 SER A N 1
ATOM 1535 C CA . SER A 1 200 ? 19.983 -84.285 5.065 1.00 25.95 197 SER A CA 1
ATOM 1536 C C . SER A 1 200 ? 18.672 -84.263 4.270 1.00 26.45 197 SER A C 1
ATOM 1537 O O . SER A 1 200 ? 17.841 -83.400 4.527 1.00 28.56 197 SER A O 1
ATOM 1540 N N . ARG A 1 201 ? 18.453 -85.192 3.358 1.00 26.30 198 ARG A N 1
ATOM 1541 C CA . ARG A 1 201 ? 17.167 -85.247 2.618 1.00 29.15 198 ARG A CA 1
ATOM 1542 C C . ARG A 1 201 ? 16.159 -86.154 3.343 1.00 29.36 198 ARG A C 1
ATOM 1543 O O . ARG A 1 201 ? 16.585 -86.971 4.191 1.00 28.03 198 ARG A O 1
ATOM 1551 N N . ASN A 1 202 ? 14.873 -85.958 3.044 1.00 34.27 199 ASN A N 1
ATOM 1552 C CA . ASN A 1 202 ? 13.734 -86.813 3.486 1.00 35.88 199 ASN A CA 1
ATOM 1553 C C . ASN A 1 202 ? 13.364 -87.709 2.317 1.00 38.34 199 ASN A C 1
ATOM 1554 O O . ASN A 1 202 ? 13.474 -87.270 1.141 1.00 32.88 199 ASN A O 1
ATOM 1559 N N . LEU A 1 203 ? 12.761 -88.831 2.647 1.00 39.05 200 LEU A N 1
ATOM 1560 C CA . LEU A 1 203 ? 12.262 -89.814 1.661 1.00 46.45 200 LEU A CA 1
ATOM 1561 C C . LEU A 1 203 ? 11.193 -89.175 0.768 1.00 45.41 200 LEU A C 1
ATOM 1562 O O . LEU A 1 203 ? 11.275 -89.353 -0.453 1.00 50.21 200 LEU A O 1
ATOM 1567 N N . GLN A 1 204 ? 10.286 -88.407 1.370 1.00 49.95 201 GLN A N 1
ATOM 1568 C CA . GLN A 1 204 ? 9.030 -87.905 0.754 1.00 61.13 201 GLN A CA 1
ATOM 1569 C C . GLN A 1 204 ? 9.378 -86.865 -0.309 1.00 64.57 201 GLN A C 1
ATOM 1570 O O . GLN A 1 204 ? 8.758 -86.909 -1.371 1.00 75.31 201 GLN A O 1
ATOM 1576 N N . GLU A 1 205 ? 10.361 -85.999 -0.053 1.00 56.40 202 GLU A N 1
ATOM 1577 C CA . GLU A 1 205 ? 10.680 -84.862 -0.956 1.00 53.55 202 GLU A CA 1
ATOM 1578 C C . GLU A 1 205 ? 12.109 -84.995 -1.476 1.00 42.56 202 GLU A C 1
ATOM 1579 O O . GLU A 1 205 ? 12.743 -83.981 -1.771 1.00 43.62 202 GLU A O 1
ATOM 1585 N N . PHE A 1 206 ? 12.574 -86.224 -1.643 1.00 39.73 203 PHE A N 1
ATOM 1586 C CA . PHE A 1 206 ? 13.950 -86.467 -2.103 1.00 39.03 203 PHE A CA 1
ATOM 1587 C C . PHE A 1 206 ? 14.129 -85.861 -3.498 1.00 43.26 203 PHE A C 1
ATOM 1588 O O . PHE A 1 206 ? 13.332 -86.162 -4.379 1.00 43.59 203 PHE A O 1
ATOM 1596 N N . LYS A 1 207 ? 15.196 -85.099 -3.694 1.00 41.04 204 LYS A N 1
ATOM 1597 C CA . LYS A 1 207 ? 15.592 -84.564 -5.019 1.00 43.21 204 LYS A CA 1
ATOM 1598 C C . LYS A 1 207 ? 17.039 -84.934 -5.275 1.00 39.80 204 LYS A C 1
ATOM 1599 O O . LYS A 1 207 ? 17.890 -84.728 -4.420 1.00 38.97 204 LYS A O 1
ATOM 1605 N N . PRO A 1 208 ? 17.349 -85.466 -6.471 1.00 41.53 205 PRO A N 1
ATOM 1606 C CA . PRO A 1 208 ? 18.733 -85.765 -6.838 1.00 40.34 205 PRO A CA 1
ATOM 1607 C C . PRO A 1 208 ? 19.537 -84.459 -6.962 1.00 40.44 205 PRO A C 1
ATOM 1608 O O . PRO A 1 208 ? 18.921 -83.453 -7.241 1.00 41.86 205 PRO A O 1
ATOM 1612 N N . ARG A 1 209 ? 20.855 -84.504 -6.727 1.00 42.40 206 ARG A N 1
ATOM 1613 C CA . ARG A 1 209 ? 21.762 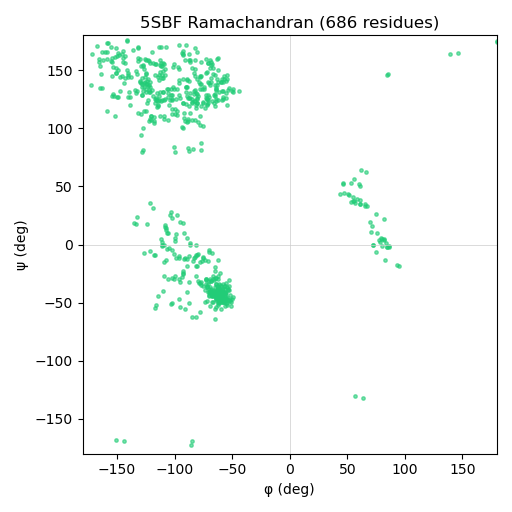-83.318 -6.633 1.00 44.01 206 ARG A CA 1
ATOM 1614 C C . ARG A 1 209 ? 23.028 -83.552 -7.477 1.00 42.08 206 ARG A C 1
ATOM 1615 O O . ARG A 1 209 ? 24.099 -82.980 -7.189 1.00 42.99 206 ARG A O 1
ATOM 1623 N N . SER A 1 210 ? 22.920 -84.422 -8.474 1.00 43.64 207 SER A N 1
ATOM 1624 C CA . SER A 1 210 ? 23.999 -84.749 -9.429 1.00 46.38 207 SER A CA 1
ATOM 1625 C C . SER A 1 210 ? 23.382 -85.500 -10.599 1.00 53.50 207 SER A C 1
ATOM 1626 O O . SER A 1 210 ? 22.270 -86.066 -10.454 1.00 50.10 207 SER A O 1
ATOM 1629 N N . GLN A 1 211 ? 24.086 -85.508 -11.724 1.00 53.80 208 GLN A N 1
ATOM 1630 C CA . GLN A 1 211 ? 23.638 -86.262 -12.914 1.00 51.80 208 GLN A CA 1
ATOM 1631 C C . GLN A 1 211 ? 23.573 -87.730 -12.499 1.00 39.68 208 GLN A C 1
ATOM 1632 O O . GLN A 1 211 ? 22.608 -88.441 -12.893 1.00 43.84 208 GLN A O 1
ATOM 1638 N N . MET A 1 212 ? 24.564 -88.176 -11.736 1.00 39.53 209 MET A N 1
ATOM 1639 C CA . MET A 1 212 ? 24.584 -89.587 -11.282 1.00 39.54 209 MET A CA 1
ATOM 1640 C C . MET A 1 212 ? 23.305 -89.916 -10.477 1.00 41.43 209 MET A C 1
ATOM 1641 O O . MET A 1 212 ? 22.691 -91.004 -10.693 1.00 41.23 209 MET A O 1
ATOM 1646 N N . GLU A 1 213 ? 22.846 -89.017 -9.625 1.00 39.86 210 GLU A N 1
ATOM 1647 C CA . GLU A 1 213 ? 21.624 -89.304 -8.824 1.00 42.79 210 GLU A CA 1
ATOM 1648 C C . GLU A 1 213 ? 20.399 -89.261 -9.738 1.00 45.77 210 GLU A C 1
ATOM 1649 O O . GLU A 1 213 ? 19.451 -90.030 -9.480 1.00 44.48 210 GLU A O 1
ATOM 1655 N N . ILE A 1 214 ? 20.377 -88.363 -10.726 1.00 45.75 211 ILE A N 1
ATOM 1656 C CA . ILE A 1 214 ? 19.241 -88.285 -11.683 1.00 45.00 211 ILE A CA 1
ATOM 1657 C C . ILE A 1 214 ? 19.189 -89.634 -12.395 1.00 43.29 211 ILE A C 1
ATOM 1658 O O . ILE A 1 214 ? 18.090 -90.199 -12.490 1.00 46.58 211 ILE A O 1
ATOM 1663 N N . ASP A 1 215 ? 20.351 -90.137 -12.809 1.00 43.12 212 ASP A N 1
ATOM 1664 C CA . ASP A 1 215 ? 20.463 -91.399 -13.587 1.00 46.19 212 ASP A CA 1
ATOM 1665 C C . ASP A 1 215 ? 19.980 -92.559 -12.713 1.00 48.19 212 ASP A C 1
ATOM 1666 O O . ASP A 1 215 ? 19.200 -93.408 -13.203 1.00 47.49 212 ASP A O 1
ATOM 1671 N N . PHE A 1 216 ? 20.432 -92.617 -11.464 1.00 48.60 213 PHE A N 1
ATOM 1672 C CA . PHE A 1 216 ? 20.033 -93.692 -10.527 1.00 41.48 213 PHE A CA 1
ATOM 1673 C C . PHE A 1 216 ? 18.511 -93.723 -10.376 1.00 40.10 213 PHE A C 1
ATOM 1674 O O . PHE A 1 216 ? 17.949 -94.823 -10.374 1.00 42.79 213 PHE A O 1
ATOM 1682 N N . LEU A 1 217 ? 17.866 -92.563 -10.257 1.00 38.48 214 LEU A N 1
ATOM 1683 C CA . LEU A 1 217 ? 16.399 -92.473 -10.063 1.00 43.23 214 LEU A CA 1
ATOM 1684 C C . LEU A 1 217 ? 15.644 -92.817 -11.352 1.00 52.08 214 LEU A C 1
ATOM 1685 O O . LEU A 1 217 ? 14.509 -93.315 -11.222 1.00 53.70 214 LEU A O 1
ATOM 1690 N N . GLU A 1 218 ? 16.223 -92.551 -12.529 1.00 52.86 215 GLU A N 1
ATOM 1691 C CA . GLU A 1 218 ? 15.531 -92.646 -13.848 1.00 58.91 215 GLU A CA 1
ATOM 1692 C C . GLU A 1 218 ? 15.830 -94.009 -14.490 1.00 53.60 215 GLU A C 1
ATOM 1693 O O . GLU A 1 218 ? 14.900 -94.674 -14.934 1.00 56.02 215 GLU A O 1
ATOM 1699 N N . LEU A 1 219 ? 17.091 -94.431 -14.513 1.00 48.64 216 LEU A N 1
ATOM 1700 C CA . LEU A 1 219 ? 17.492 -95.694 -15.167 1.00 51.69 216 LEU A CA 1
ATOM 1701 C C . LEU A 1 219 ? 16.932 -96.864 -14.368 1.00 59.14 216 LEU A C 1
ATOM 1702 O O . LEU A 1 219 ? 16.688 -96.711 -13.153 1.00 65.34 216 LEU A O 1
ATOM 1707 N N . ALA A 1 220 ? 16.821 -98.009 -15.032 1.00 55.00 217 ALA A N 1
ATOM 1708 C CA . ALA A 1 220 ? 16.717 -99.337 -14.407 1.00 53.32 217 ALA A CA 1
ATOM 1709 C C . ALA A 1 220 ? 18.082 -99.698 -13.832 1.00 50.93 217 ALA A C 1
ATOM 1710 O O . ALA A 1 220 ? 19.105 -99.153 -14.269 1.00 49.33 217 ALA A O 1
ATOM 1712 N N . MET A 1 221 ? 18.065 -100.628 -12.889 1.00 49.59 218 MET A N 1
ATOM 1713 C CA . MET A 1 221 ? 19.225 -101.009 -12.071 1.00 48.21 218 MET A CA 1
ATOM 1714 C C . MET A 1 221 ? 20.379 -101.390 -12.999 1.00 51.68 218 MET A C 1
ATOM 1715 O O . MET A 1 221 ? 21.472 -100.875 -12.801 1.00 47.32 218 MET A O 1
ATOM 1720 N N . ASP A 1 222 ? 20.151 -102.291 -13.953 1.00 54.68 219 ASP A N 1
ATOM 1721 C CA . ASP A 1 222 ? 21.256 -102.898 -14.737 1.00 57.80 219 ASP A CA 1
ATOM 1722 C C . ASP A 1 222 ? 21.900 -101.803 -15.603 1.00 52.17 219 ASP A C 1
ATOM 1723 O O . ASP A 1 222 ? 23.140 -101.770 -15.650 1.00 49.23 219 ASP A O 1
ATOM 1728 N N . GLU A 1 223 ? 21.118 -100.899 -16.199 1.00 50.26 220 GLU A N 1
ATOM 1729 C CA . GLU A 1 223 ? 21.698 -99.843 -17.067 1.00 59.26 220 GLU A CA 1
ATOM 1730 C C . GLU A 1 223 ? 22.480 -98.860 -16.192 1.00 60.84 220 GLU A C 1
ATOM 1731 O O . GLU A 1 223 ? 23.629 -98.521 -16.601 1.00 58.22 220 GLU A O 1
ATOM 1737 N N . PHE A 1 224 ? 21.958 -98.478 -15.017 1.00 50.44 221 PHE A N 1
ATOM 1738 C CA . PHE A 1 224 ? 22.693 -97.565 -14.101 1.00 46.12 221 PHE A CA 1
ATOM 1739 C C . PHE A 1 224 ? 24.051 -98.183 -13.761 1.00 43.26 221 PHE A C 1
ATOM 1740 O O . PHE A 1 224 ? 25.115 -97.514 -13.885 1.00 42.79 221 PHE A O 1
ATOM 1748 N N . ILE A 1 225 ? 24.053 -99.446 -13.361 1.00 42.82 222 ILE A N 1
ATOM 1749 C CA . ILE A 1 225 ? 25.301 -100.117 -12.897 1.00 47.27 222 ILE A CA 1
ATOM 1750 C C . ILE A 1 225 ? 26.284 -100.174 -14.076 1.00 54.28 222 ILE A C 1
ATOM 1751 O O . ILE A 1 225 ? 27.486 -99.946 -13.855 1.00 58.09 222 ILE A O 1
ATOM 1756 N N . GLU A 1 226 ? 25.788 -100.441 -15.286 1.00 62.56 223 GLU A N 1
ATOM 1757 C CA . GLU A 1 226 ? 26.641 -100.504 -16.500 1.00 65.42 223 GLU A CA 1
ATOM 1758 C C . GLU A 1 226 ? 27.211 -99.114 -16.753 1.00 56.08 223 GLU A C 1
ATOM 1759 O O . GLU A 1 226 ? 28.452 -98.990 -16.806 1.00 55.17 223 GLU A O 1
ATOM 1765 N N . ARG A 1 227 ? 26.336 -98.112 -16.860 1.00 51.05 224 ARG A N 1
ATOM 1766 C CA . ARG A 1 227 ? 26.756 -96.731 -17.200 1.00 54.48 224 ARG A CA 1
ATOM 1767 C C . ARG A 1 227 ? 27.866 -96.256 -16.251 1.00 58.82 224 ARG A C 1
ATOM 1768 O O . ARG A 1 227 ? 28.760 -95.549 -16.737 1.00 62.12 224 ARG A O 1
ATOM 1776 N N . TYR A 1 228 ? 27.812 -96.585 -14.952 1.00 52.93 225 TYR A N 1
ATOM 1777 C CA . TYR A 1 228 ? 28.740 -96.020 -13.939 1.00 48.51 225 TYR A CA 1
ATOM 1778 C C . TYR A 1 228 ? 29.778 -97.055 -13.525 1.00 48.17 225 TYR A C 1
ATOM 1779 O O . TYR A 1 228 ? 30.547 -96.763 -12.588 1.00 45.55 225 TYR A O 1
ATOM 1788 N N . LYS A 1 229 ? 29.835 -98.184 -14.235 1.00 53.33 226 LYS A N 1
ATOM 1789 C CA . LYS A 1 229 ? 30.952 -99.164 -14.155 1.00 60.86 226 LYS A CA 1
ATOM 1790 C C . LYS A 1 229 ? 31.023 -99.695 -12.724 1.00 58.45 226 LYS A C 1
ATOM 1791 O O . LYS A 1 229 ? 32.133 -99.735 -12.146 1.00 52.37 226 LYS A O 1
ATOM 1797 N N . LEU A 1 230 ? 29.878 -100.135 -12.197 1.00 57.94 227 LEU A N 1
ATOM 1798 C CA . LEU A 1 230 ? 29.739 -100.510 -10.766 1.00 56.45 227 LEU A CA 1
ATOM 1799 C C . LEU A 1 230 ? 29.649 -102.032 -10.614 1.00 62.14 227 LEU A C 1
ATOM 1800 O O . LEU A 1 230 ? 29.405 -102.489 -9.464 1.00 58.98 227 LEU A O 1
ATOM 1805 N N . GLU A 1 231 ? 29.899 -102.794 -11.694 1.00 53.22 228 GLU A N 1
ATOM 1806 C CA . GLU A 1 231 ? 29.922 -104.288 -11.657 1.00 51.02 228 GLU A CA 1
ATOM 1807 C C . GLU A 1 231 ? 30.887 -104.715 -10.561 1.00 42.85 228 GLU A C 1
ATOM 1808 O O . GLU A 1 231 ? 31.967 -104.134 -10.485 1.00 49.16 228 GLU A O 1
ATOM 1814 N N . GLY A 1 232 ? 30.494 -105.651 -9.697 1.00 48.77 229 GLY A N 1
ATOM 1815 C CA . GLY A 1 232 ? 31.354 -106.145 -8.599 1.00 50.77 229 GLY A CA 1
ATOM 1816 C C . GLY A 1 232 ? 31.314 -105.287 -7.327 1.00 44.01 229 GLY A C 1
ATOM 1817 O O . GLY A 1 232 ? 31.976 -105.701 -6.331 1.00 43.84 229 GLY A O 1
ATOM 1818 N N . TYR A 1 233 ? 30.566 -104.171 -7.307 1.00 46.09 230 TYR A N 1
ATOM 1819 C CA . TYR A 1 233 ? 30.454 -103.272 -6.116 1.00 48.06 230 TYR A CA 1
ATOM 1820 C C . TYR A 1 233 ? 29.159 -103.510 -5.305 1.00 51.70 230 TYR A C 1
ATOM 1821 O O . TYR A 1 233 ? 28.932 -102.767 -4.337 1.00 46.82 230 TYR A O 1
ATOM 1830 N N . ALA A 1 234 ? 28.339 -104.494 -5.692 1.00 47.44 231 ALA A N 1
ATOM 1831 C CA . ALA A 1 234 ? 27.179 -105.034 -4.941 1.00 42.12 231 ALA A CA 1
ATOM 1832 C C . ALA A 1 234 ? 26.140 -103.936 -4.700 1.00 41.77 231 ALA A C 1
ATOM 1833 O O . ALA A 1 234 ? 25.496 -103.940 -3.639 1.00 43.01 231 ALA A O 1
ATOM 1835 N N . PHE A 1 235 ? 25.968 -103.012 -5.641 1.00 37.54 232 PHE A N 1
ATOM 1836 C CA . PHE A 1 235 ? 24.945 -101.955 -5.519 1.00 37.49 232 PHE A CA 1
ATOM 1837 C C . PHE A 1 235 ? 23.555 -102.599 -5.527 1.00 44.44 232 PHE A C 1
ATOM 1838 O O . PHE A 1 235 ? 22.580 -101.981 -5.050 1.00 40.93 232 PHE A O 1
ATOM 1846 N N . GLU A 1 236 ? 23.440 -103.810 -6.077 1.00 42.34 233 GLU A N 1
ATOM 1847 C CA . GLU A 1 236 ? 22.136 -104.525 -6.187 1.00 43.74 233 GLU A CA 1
ATOM 1848 C C . GLU A 1 236 ? 21.640 -104.763 -4.753 1.00 40.33 233 GLU A C 1
ATOM 1849 O O . GLU A 1 236 ? 20.452 -104.566 -4.483 1.00 42.26 233 GLU A O 1
ATOM 1855 N N . HIS A 1 237 ? 22.565 -105.129 -3.866 1.00 38.74 234 HIS A N 1
ATOM 1856 C CA . HIS A 1 237 ? 22.314 -105.374 -2.431 1.00 37.30 234 HIS A CA 1
ATOM 1857 C C . HIS A 1 237 ? 22.383 -104.042 -1.648 1.00 36.65 234 HIS A C 1
ATOM 1858 O O . HIS A 1 237 ? 21.327 -103.585 -1.159 1.00 34.99 234 HIS A O 1
ATOM 1865 N N . ILE A 1 238 ? 23.541 -103.381 -1.642 1.00 36.29 235 ILE A N 1
ATOM 1866 C CA . ILE A 1 238 ? 23.828 -102.171 -0.802 1.00 34.08 235 ILE A CA 1
ATOM 1867 C C . ILE A 1 238 ? 22.846 -101.036 -1.085 1.00 34.18 235 ILE A C 1
ATOM 1868 O O . ILE A 1 238 ? 22.332 -100.440 -0.111 1.00 34.07 235 ILE A O 1
ATOM 1873 N N . VAL A 1 239 ? 22.619 -100.678 -2.347 1.00 33.00 236 VAL A N 1
ATOM 1874 C CA . VAL A 1 239 ? 21.898 -99.417 -2.650 1.00 34.96 236 VAL A CA 1
ATOM 1875 C C . VAL A 1 239 ? 20.457 -99.749 -3.025 1.00 34.54 236 VAL A C 1
ATOM 1876 O O . VAL A 1 239 ? 19.546 -99.055 -2.533 1.00 36.83 236 VAL A O 1
ATOM 1880 N N . TYR A 1 240 ? 20.258 -100.688 -3.945 1.00 33.67 237 TYR A N 1
ATOM 1881 C CA . TYR A 1 240 ? 18.916 -100.977 -4.517 1.00 34.95 237 TYR A CA 1
ATOM 1882 C C . TYR A 1 240 ? 18.112 -101.755 -3.460 1.00 31.38 237 TYR A C 1
ATOM 1883 O O . TYR A 1 240 ? 16.888 -101.631 -3.410 1.00 33.13 237 TYR A O 1
ATOM 1892 N N . GLY A 1 241 ? 18.795 -102.612 -2.712 1.00 33.01 238 GLY A N 1
ATOM 1893 C CA . GLY A 1 241 ? 18.174 -103.471 -1.686 1.00 35.51 238 GLY A CA 1
ATOM 1894 C C . GLY A 1 241 ? 17.606 -104.750 -2.276 1.00 34.28 238 GLY A C 1
ATOM 1895 O O . GLY A 1 241 ? 17.100 -104.736 -3.418 1.00 34.82 238 GLY A O 1
ATOM 1896 N N . ASP A 1 242 ? 17.694 -105.810 -1.496 1.00 31.33 239 ASP A N 1
ATOM 1897 C CA . ASP A 1 242 ? 17.178 -107.152 -1.825 1.00 34.97 239 ASP A CA 1
ATOM 1898 C C . ASP A 1 242 ? 15.954 -107.440 -0.929 1.00 34.02 239 ASP A C 1
ATOM 1899 O O . ASP A 1 242 ? 16.094 -107.668 0.311 1.00 32.90 239 ASP A O 1
ATOM 1904 N N . PHE A 1 243 ? 14.787 -107.476 -1.546 1.00 33.60 240 PHE A N 1
ATOM 1905 C CA . PHE A 1 243 ? 13.500 -107.761 -0.882 1.00 32.49 240 PHE A CA 1
ATOM 1906 C C . PHE A 1 243 ? 13.040 -109.189 -1.138 1.00 34.95 240 PHE A C 1
ATOM 1907 O O . PHE A 1 243 ? 11.849 -109.443 -0.928 1.00 33.76 240 PHE A O 1
ATOM 1915 N N . SER A 1 244 ? 13.949 -110.106 -1.464 1.00 35.92 241 SER A N 1
ATOM 1916 C CA . SER A 1 244 ? 13.600 -111.470 -1.943 1.00 37.54 241 SER A CA 1
ATOM 1917 C C . SER A 1 244 ? 13.546 -112.449 -0.768 1.00 37.06 241 SER A C 1
ATOM 1918 O O . SER A 1 244 ? 12.842 -113.454 -0.884 1.00 38.17 241 SER A O 1
ATOM 1921 N N . HIS A 1 245 ? 14.256 -112.192 0.325 1.00 31.74 242 HIS A N 1
ATOM 1922 C CA . HIS A 1 245 ? 14.238 -113.077 1.520 1.00 33.99 242 HIS A CA 1
ATOM 1923 C C . HIS A 1 245 ? 13.462 -112.420 2.669 1.00 32.66 242 HIS A C 1
ATOM 1924 O O . HIS A 1 245 ? 13.196 -111.203 2.600 1.00 30.45 242 HIS A O 1
ATOM 1931 N N . SER A 1 246 ? 13.184 -113.169 3.730 1.00 31.02 243 SER A N 1
ATOM 1932 C CA . SER A 1 246 ? 12.458 -112.618 4.901 1.00 33.10 243 SER A CA 1
ATOM 1933 C C . SER A 1 246 ? 13.242 -111.421 5.491 1.00 30.61 243 SER A C 1
ATOM 1934 O O . SER A 1 246 ? 12.597 -110.418 5.853 1.00 30.41 243 SER A O 1
ATOM 1937 N N . GLN A 1 247 ? 14.550 -111.558 5.646 1.00 28.55 244 GLN A N 1
ATOM 1938 C CA . GLN A 1 247 ? 15.430 -110.419 6.006 1.00 31.53 244 GLN A CA 1
ATOM 1939 C C . GLN A 1 247 ? 15.773 -109.588 4.765 1.00 32.45 244 GLN A C 1
ATOM 1940 O O . GLN A 1 247 ? 16.476 -110.094 3.864 1.00 31.28 244 GLN A O 1
ATOM 1946 N N . LEU A 1 248 ? 15.350 -108.328 4.780 1.00 30.81 245 LEU A N 1
ATOM 1947 C CA . LEU A 1 248 ? 15.651 -107.288 3.757 1.00 30.80 245 LEU A CA 1
ATOM 1948 C C . LEU A 1 248 ? 17.171 -107.111 3.648 1.00 31.08 245 LEU A C 1
ATOM 1949 O O . LEU A 1 248 ? 17.859 -106.923 4.679 1.00 30.49 245 LEU A O 1
ATOM 1954 N N . GLY A 1 249 ? 17.698 -107.242 2.437 1.00 32.21 246 GLY A N 1
ATOM 1955 C CA . GLY A 1 249 ? 19.150 -107.199 2.230 1.00 32.12 246 GLY A CA 1
ATOM 1956 C C . GLY A 1 249 ? 19.594 -105.825 1.830 1.00 26.82 246 GLY A C 1
ATOM 1957 O O . GLY A 1 249 ? 18.918 -105.193 1.033 1.00 29.44 246 GLY A O 1
ATOM 1958 N N . GLY A 1 250 ? 20.710 -105.385 2.375 1.00 30.38 247 GLY A N 1
ATOM 1959 C CA . GLY A 1 250 ? 21.261 -104.046 2.097 1.00 32.60 247 GLY A CA 1
ATOM 1960 C C . GLY A 1 250 ? 20.312 -102.895 2.391 1.00 31.30 247 GLY A C 1
ATOM 1961 O O . GLY A 1 250 ? 19.794 -102.789 3.516 1.00 31.06 247 GLY A O 1
ATOM 1962 N N . LEU A 1 251 ? 20.178 -102.002 1.415 1.00 31.74 248 LEU A N 1
ATOM 1963 C CA . LEU A 1 251 ? 19.331 -100.792 1.421 1.00 31.01 248 LEU A CA 1
ATOM 1964 C C . LEU A 1 251 ? 19.868 -99.799 2.461 1.00 32.47 248 LEU A C 1
ATOM 1965 O O . LEU A 1 251 ? 19.145 -99.456 3.412 1.00 27.57 248 LEU A O 1
ATOM 1970 N N . HIS A 1 252 ? 21.094 -99.320 2.286 1.00 27.93 249 HIS A N 1
ATOM 1971 C CA . HIS A 1 252 ? 21.768 -98.485 3.305 1.00 26.34 249 HIS A CA 1
ATOM 1972 C C . HIS A 1 252 ? 21.926 -97.040 2.845 1.00 26.96 249 HIS A C 1
ATOM 1973 O O . HIS A 1 252 ? 22.455 -96.204 3.626 1.00 29.08 249 HIS A O 1
ATOM 1980 N N . LEU A 1 253 ? 21.496 -96.722 1.641 1.00 27.35 250 LEU A N 1
ATOM 1981 C CA . LEU A 1 253 ? 21.678 -95.364 1.079 1.00 29.89 250 LEU A CA 1
ATOM 1982 C C . LEU A 1 253 ? 20.318 -94.761 0.883 1.00 29.08 250 LEU A C 1
ATOM 1983 O O . LEU A 1 253 ? 19.476 -95.409 0.256 1.00 32.22 250 LEU A O 1
ATOM 1988 N N . LEU A 1 254 ? 20.118 -93.549 1.354 1.00 26.81 251 LEU A N 1
ATOM 1989 C CA . LEU A 1 254 ? 18.757 -92.970 1.319 1.00 28.66 251 LEU A CA 1
ATOM 1990 C C . LEU A 1 254 ? 18.203 -92.928 -0.109 1.00 31.18 251 LEU A C 1
ATOM 1991 O O . LEU A 1 254 ? 16.970 -93.208 -0.301 1.00 28.71 251 LEU A O 1
ATOM 1996 N N . ILE A 1 255 ? 19.025 -92.572 -1.090 1.00 31.81 252 ILE A N 1
ATOM 1997 C CA . ILE A 1 255 ? 18.536 -92.478 -2.493 1.00 33.09 252 ILE A CA 1
ATOM 1998 C C . ILE A 1 255 ? 17.858 -93.807 -2.911 1.00 30.53 252 ILE A C 1
ATOM 1999 O O . ILE A 1 255 ? 16.859 -93.728 -3.610 1.00 35.60 252 ILE A O 1
ATOM 2004 N N . GLY A 1 256 ? 18.396 -94.949 -2.491 1.00 31.15 253 GLY A N 1
ATOM 2005 C CA . GLY A 1 256 ? 17.859 -96.296 -2.735 1.00 33.15 253 GLY A CA 1
ATOM 2006 C C . GLY A 1 256 ? 16.500 -96.462 -2.106 1.00 35.09 253 GLY A C 1
ATOM 2007 O O . GLY A 1 256 ? 15.625 -97.024 -2.752 1.00 36.84 253 GLY A O 1
ATOM 2008 N N . LEU A 1 257 ? 16.329 -95.971 -0.879 1.00 33.48 254 LEU A N 1
ATOM 2009 C CA . LEU A 1 257 ? 15.003 -95.940 -0.239 1.00 33.63 254 LEU A CA 1
ATOM 2010 C C . LEU A 1 257 ? 14.094 -95.029 -1.062 1.00 36.00 254 LEU A C 1
ATOM 2011 O O . LEU A 1 257 ? 12.916 -95.360 -1.205 1.00 33.01 254 LEU A O 1
ATOM 2016 N N . ALA A 1 258 ? 14.584 -93.876 -1.522 1.00 32.67 255 ALA A N 1
ATOM 2017 C CA . ALA A 1 258 ? 13.764 -92.927 -2.314 1.00 35.53 255 ALA A CA 1
ATOM 2018 C C . ALA A 1 258 ? 13.235 -93.606 -3.594 1.00 37.50 255 ALA A C 1
ATOM 2019 O O . ALA A 1 258 ? 12.038 -93.445 -3.921 1.00 39.60 255 ALA A O 1
ATOM 2021 N N . LYS A 1 259 ? 14.080 -94.374 -4.265 1.00 35.80 256 LYS A N 1
ATOM 2022 C CA . LYS A 1 259 ? 13.720 -95.029 -5.541 1.00 39.68 256 LYS A CA 1
ATOM 2023 C C . LYS A 1 259 ? 12.635 -96.087 -5.275 1.00 42.41 256 LYS A C 1
ATOM 2024 O O . LYS A 1 259 ? 11.637 -96.067 -5.968 1.00 46.87 256 LYS A O 1
ATOM 2030 N N . ARG A 1 260 ? 12.832 -96.952 -4.285 1.00 43.30 257 ARG A N 1
ATOM 2031 C CA . ARG A 1 260 ? 11.844 -97.971 -3.849 1.00 39.47 257 ARG A CA 1
ATOM 2032 C C . ARG A 1 260 ? 10.519 -97.278 -3.506 1.00 42.68 257 ARG A C 1
ATOM 2033 O O . ARG A 1 260 ? 9.461 -97.747 -3.959 1.00 38.60 257 ARG A O 1
ATOM 2041 N N . PHE A 1 261 ? 10.573 -96.203 -2.721 1.00 40.76 258 PHE A N 1
ATOM 2042 C CA . PHE A 1 261 ? 9.392 -95.500 -2.176 1.00 47.50 258 PHE A CA 1
ATOM 2043 C C . PHE A 1 261 ? 8.451 -95.052 -3.302 1.00 51.42 258 PHE A C 1
ATOM 2044 O O . PHE A 1 261 ? 7.208 -95.141 -3.114 1.00 47.23 258 PHE A O 1
ATOM 2052 N N . LYS A 1 262 ? 9.011 -94.542 -4.408 1.00 53.52 259 LYS A N 1
ATOM 2053 C CA . LYS A 1 262 ? 8.207 -94.087 -5.578 1.00 60.47 259 LYS A CA 1
ATOM 2054 C C . LYS A 1 262 ? 7.375 -95.273 -6.083 1.00 51.04 259 LYS A C 1
ATOM 2055 O O . LYS A 1 262 ? 6.214 -95.040 -6.423 1.00 63.69 259 LYS A O 1
ATOM 2061 N N . GLU A 1 263 ? 7.946 -96.481 -6.107 1.00 48.89 260 GLU A N 1
ATOM 2062 C CA . GLU A 1 263 ? 7.304 -97.731 -6.601 1.00 57.47 260 GLU A CA 1
ATOM 2063 C C . GLU A 1 263 ? 6.325 -98.298 -5.552 1.00 55.43 260 GLU A C 1
ATOM 2064 O O . GLU A 1 263 ? 5.136 -98.522 -5.895 1.00 52.10 260 GLU A O 1
ATOM 2070 N N . SER A 1 264 ? 6.785 -98.599 -4.330 1.00 48.43 261 SER A N 1
ATOM 2071 C CA . SER A 1 264 ? 5.921 -99.224 -3.292 1.00 48.43 261 SER A CA 1
ATOM 2072 C C . SER A 1 264 ? 6.318 -98.757 -1.900 1.00 43.30 261 SER A C 1
ATOM 2073 O O . SER A 1 264 ? 7.503 -98.657 -1.578 1.00 42.15 261 SER A O 1
ATOM 2076 N N . PRO A 1 265 ? 5.313 -98.580 -1.019 1.00 46.58 262 PRO A N 1
ATOM 2077 C CA . PRO A 1 265 ? 5.514 -97.958 0.275 1.00 48.10 262 PRO A CA 1
ATOM 2078 C C . PRO A 1 265 ? 6.173 -98.974 1.210 1.00 44.41 262 PRO A C 1
ATOM 2079 O O . PRO A 1 265 ? 6.077 -100.170 0.984 1.00 41.19 262 PRO A O 1
ATOM 2083 N N . PHE A 1 266 ? 6.835 -98.468 2.240 1.00 36.31 263 PHE A N 1
ATOM 2084 C CA . PHE A 1 266 ? 7.393 -99.300 3.316 1.00 33.94 263 PHE A CA 1
ATOM 2085 C C . PHE A 1 266 ? 7.347 -98.478 4.587 1.00 34.72 263 PHE A C 1
ATOM 2086 O O . PHE A 1 266 ? 7.162 -97.226 4.526 1.00 37.32 263 PHE A O 1
ATOM 2094 N N . GLU A 1 267 ? 7.470 -99.172 5.707 1.00 33.00 264 GLU A N 1
ATOM 2095 C CA . GLU A 1 267 ? 7.432 -98.561 7.057 1.00 37.27 264 GLU A CA 1
ATOM 2096 C C . GLU A 1 267 ? 8.879 -98.434 7.537 1.00 36.33 264 GLU A C 1
ATOM 2097 O O . GLU A 1 267 ? 9.635 -99.404 7.374 1.00 31.11 264 GLU A O 1
ATOM 2103 N N . LEU A 1 268 ? 9.239 -97.266 8.074 1.00 32.09 265 LEU A N 1
ATOM 2104 C CA . LEU A 1 268 ? 10.544 -97.025 8.730 1.00 31.64 265 LEU A CA 1
ATOM 2105 C C . LEU A 1 268 ? 10.219 -96.675 10.159 1.00 33.43 265 LEU A C 1
ATOM 2106 O O . LEU A 1 268 ? 9.705 -95.563 10.417 1.00 40.91 265 LEU A O 1
ATOM 2111 N N . GLU A 1 269 ? 10.545 -97.560 11.058 1.00 29.53 266 GLU A N 1
ATOM 2112 C CA . GLU A 1 269 ? 10.344 -97.254 12.476 1.00 28.27 266 GLU A CA 1
ATOM 2113 C C . GLU A 1 269 ? 11.654 -96.632 12.954 1.00 26.35 266 GLU A C 1
ATOM 2114 O O . GLU A 1 269 ? 12.700 -97.310 12.973 1.00 24.52 266 GLU A O 1
ATOM 2120 N N . ASP A 1 270 ? 11.572 -95.360 13.297 1.00 27.53 267 ASP A N 1
ATOM 2121 C CA . ASP A 1 270 ? 12.741 -94.575 13.767 1.00 24.54 267 ASP A CA 1
ATOM 2122 C C . ASP A 1 270 ? 12.832 -94.787 15.273 1.00 25.29 267 ASP A C 1
ATOM 2123 O O . ASP A 1 270 ? 12.313 -93.940 16.009 1.00 24.86 267 ASP A O 1
ATOM 2128 N N . PHE A 1 271 ? 13.387 -95.896 15.738 1.00 24.65 268 PHE A N 1
ATOM 2129 C CA . PHE A 1 271 ? 13.242 -96.326 17.155 1.00 25.89 268 PHE A CA 1
ATOM 2130 C C . PHE A 1 271 ? 14.223 -95.566 18.068 1.00 28.56 268 PHE A C 1
ATOM 2131 O O . PHE A 1 271 ? 14.069 -95.678 19.294 1.00 26.39 268 PHE A O 1
ATOM 2139 N N . ILE A 1 272 ? 15.178 -94.787 17.533 1.00 25.29 269 ILE A N 1
ATOM 2140 C CA . ILE A 1 272 ? 15.995 -93.823 18.330 1.00 26.66 269 ILE A CA 1
ATOM 2141 C C . ILE A 1 272 ? 15.888 -92.484 17.599 1.00 25.57 269 ILE A C 1
ATOM 2142 O O . ILE A 1 272 ? 16.745 -92.163 16.787 1.00 27.01 269 ILE A O 1
ATOM 2147 N N . PRO A 1 273 ? 14.784 -91.751 17.785 1.00 25.85 270 PRO A N 1
ATOM 2148 C CA . PRO A 1 273 ? 14.460 -90.572 16.997 1.00 25.49 270 PRO A CA 1
ATOM 2149 C C . PRO A 1 273 ? 15.281 -89.343 17.417 1.00 27.75 270 PRO A C 1
ATOM 2150 O O . PRO A 1 273 ? 14.891 -88.574 18.186 1.00 29.42 270 PRO A O 1
ATOM 2154 N N . MET A 1 274 ? 16.494 -89.277 16.933 1.00 28.64 271 MET A N 1
ATOM 2155 C CA . MET A 1 274 ? 17.408 -88.121 17.149 1.00 25.88 271 MET A CA 1
ATOM 2156 C C . MET A 1 274 ? 18.069 -87.826 15.807 1.00 26.00 271 MET A C 1
ATOM 2157 O O . MET A 1 274 ? 17.991 -88.671 14.874 1.00 26.75 271 MET A O 1
ATOM 2162 N N . ASP A 1 275 ? 18.731 -86.683 15.704 1.00 24.38 272 ASP A N 1
ATOM 2163 C CA . ASP A 1 275 ? 19.482 -86.333 14.474 1.00 24.04 272 ASP A CA 1
ATOM 2164 C C . ASP A 1 275 ? 20.801 -87.097 14.561 1.00 21.43 272 ASP A C 1
ATOM 2165 O O . ASP A 1 275 ? 21.454 -87.006 15.612 1.00 22.76 272 ASP A O 1
ATOM 2170 N N . SER A 1 276 ? 21.163 -87.840 13.539 1.00 22.00 273 SER A N 1
ATOM 2171 C CA . SER A 1 276 ? 22.493 -88.483 13.483 1.00 24.27 273 SER A CA 1
ATOM 2172 C C . SER A 1 276 ? 22.925 -88.705 12.051 1.00 22.46 273 SER A C 1
ATOM 2173 O O . SER A 1 276 ? 22.095 -88.924 11.172 1.00 24.57 273 SER A O 1
ATOM 2176 N N . THR A 1 277 ? 24.240 -88.731 11.868 1.00 22.63 274 THR A N 1
ATOM 2177 C CA . THR A 1 277 ? 24.879 -88.935 10.552 1.00 22.58 274 THR A CA 1
ATOM 2178 C C . THR A 1 277 ? 24.375 -90.235 9.929 1.00 21.94 274 THR A C 1
ATOM 2179 O O . THR A 1 277 ? 24.001 -90.228 8.726 1.00 24.30 274 THR A O 1
ATOM 2183 N N . VAL A 1 278 ? 24.347 -91.281 10.722 1.00 22.34 275 VAL A N 1
ATOM 2184 C CA . VAL A 1 278 ? 23.760 -92.596 10.330 1.00 23.58 275 VAL A CA 1
ATOM 2185 C C . VAL A 1 278 ? 22.482 -92.803 11.132 1.00 25.02 275 VAL A C 1
ATOM 2186 O O . VAL A 1 278 ? 22.513 -92.634 12.360 1.00 24.75 275 VAL A O 1
ATOM 2190 N N . LYS A 1 279 ? 21.413 -93.174 10.449 1.00 23.40 276 LYS A N 1
ATOM 2191 C CA . LYS A 1 279 ? 20.117 -93.448 11.120 1.00 23.42 276 LYS A CA 1
ATOM 2192 C C . LYS A 1 279 ? 19.863 -94.951 11.080 1.00 26.67 276 LYS A C 1
ATOM 2193 O O . LYS A 1 279 ? 20.256 -95.576 10.095 1.00 26.09 276 LYS A O 1
ATOM 2199 N N . ASN A 1 280 ? 19.224 -95.493 12.114 1.00 23.82 277 ASN A N 1
ATOM 2200 C CA . ASN A 1 280 ? 18.852 -96.929 12.163 1.00 23.95 277 ASN A CA 1
ATOM 2201 C C . ASN A 1 280 ? 17.327 -97.004 12.123 1.00 23.50 277 ASN A C 1
ATOM 2202 O O . ASN A 1 280 ? 16.690 -96.363 12.948 1.00 21.96 277 ASN A O 1
ATOM 2207 N N . TYR A 1 281 ? 16.773 -97.793 11.209 1.00 23.50 278 TYR A N 1
ATOM 2208 C CA . TYR A 1 281 ? 15.313 -98.003 11.114 1.00 23.91 278 TYR A CA 1
ATOM 2209 C C . TYR A 1 281 ? 15.007 -99.484 11.180 1.00 23.33 278 TYR A C 1
ATOM 2210 O O . TYR A 1 281 ? 15.759 -100.332 10.644 1.00 23.60 278 TYR A O 1
ATOM 2219 N N . PHE A 1 282 ? 13.860 -99.765 11.762 1.00 23.86 279 PHE A N 1
ATOM 2220 C CA . PHE A 1 282 ? 13.221 -101.091 11.664 1.00 23.30 279 PHE A CA 1
ATOM 2221 C C . PHE A 1 282 ? 12.356 -100.989 10.429 1.00 22.72 279 PHE A C 1
ATOM 2222 O O . PHE A 1 282 ? 11.365 -100.273 10.455 1.00 23.48 279 PHE A O 1
ATOM 2230 N N . ILE A 1 283 ? 12.780 -101.609 9.340 1.00 23.94 280 ILE A N 1
ATOM 2231 C CA . ILE A 1 283 ? 12.100 -101.398 8.028 1.00 23.68 280 ILE A CA 1
ATOM 2232 C C . ILE A 1 283 ? 11.214 -102.604 7.702 1.00 23.32 280 ILE A C 1
ATOM 2233 O O . ILE A 1 283 ? 11.679 -103.731 7.891 1.00 24.77 280 ILE A O 1
ATOM 2238 N N . THR A 1 284 ? 10.001 -102.327 7.282 1.00 24.83 281 THR A N 1
ATOM 2239 C CA . THR A 1 284 ? 9.038 -103.360 6.831 1.00 25.39 281 THR A CA 1
ATOM 2240 C C . THR A 1 284 ? 8.593 -102.975 5.422 1.00 25.60 281 THR A C 1
ATOM 2241 O O . THR A 1 284 ? 7.975 -101.921 5.257 1.00 28.00 281 THR A O 1
ATOM 2245 N N . ASP A 1 285 ? 8.928 -103.794 4.441 1.00 28.05 282 ASP A N 1
ATOM 2246 C CA . ASP A 1 285 ? 8.527 -103.520 3.037 1.00 26.22 282 ASP A CA 1
ATOM 2247 C C . ASP A 1 285 ? 7.081 -103.974 2.849 1.00 28.23 282 ASP A C 1
ATOM 2248 O O . ASP A 1 285 ? 6.825 -105.156 3.089 1.00 30.02 282 ASP A O 1
ATOM 2253 N N . ALA A 1 286 ? 6.166 -103.086 2.444 1.00 27.68 283 ALA A N 1
ATOM 2254 C CA . ALA A 1 286 ? 4.720 -103.365 2.389 1.00 30.31 283 ALA A CA 1
ATOM 2255 C C . ALA A 1 286 ? 4.404 -104.369 1.271 1.00 32.18 283 ALA A C 1
ATOM 2256 O O . ALA A 1 286 ? 3.500 -105.191 1.445 1.00 34.87 283 ALA A O 1
ATOM 2258 N N . GLN A 1 287 ? 5.084 -104.270 0.144 1.00 34.52 284 GLN A N 1
ATOM 2259 C CA . GLN A 1 287 ? 4.780 -105.122 -1.023 1.00 35.88 284 GLN A CA 1
ATOM 2260 C C . GLN A 1 287 ? 5.189 -106.567 -0.720 1.00 33.21 284 GLN A C 1
ATOM 2261 O O . GLN A 1 287 ? 4.387 -107.471 -1.013 1.00 33.91 284 GLN A O 1
ATOM 2267 N N . THR A 1 288 ? 6.357 -106.795 -0.147 1.00 29.90 285 THR A N 1
ATOM 2268 C CA . THR A 1 288 ? 6.982 -108.141 -0.098 1.00 30.66 285 THR A CA 1
ATOM 2269 C C . THR A 1 288 ? 6.900 -108.765 1.292 1.00 31.23 285 THR A C 1
ATOM 2270 O O . THR A 1 288 ? 6.843 -110.028 1.373 1.00 31.57 285 THR A O 1
ATOM 2274 N N . GLY A 1 289 ? 6.890 -107.947 2.353 1.00 28.33 286 GLY A N 1
ATOM 2275 C CA . GLY A 1 289 ? 7.027 -108.454 3.726 1.00 26.58 286 GLY A CA 1
ATOM 2276 C C . GLY A 1 289 ? 8.461 -108.711 4.107 1.00 27.56 286 GLY A C 1
ATOM 2277 O O . GLY A 1 289 ? 8.713 -109.196 5.226 1.00 28.65 286 GLY A O 1
ATOM 2278 N N . SER A 1 290 ? 9.405 -108.375 3.233 1.00 28.15 287 SER A N 1
ATOM 2279 C CA . SER A 1 290 ? 10.833 -108.365 3.597 1.00 27.33 287 SER A CA 1
ATOM 2280 C C . SER A 1 290 ? 11.012 -107.297 4.691 1.00 23.68 287 SER A C 1
ATOM 2281 O O . SER A 1 290 ? 10.379 -106.218 4.578 1.00 26.44 287 SER A O 1
ATOM 2284 N N . SER A 1 291 ? 11.773 -107.586 5.721 1.00 25.78 288 SER A N 1
ATOM 2285 C CA . SER A 1 291 ? 11.975 -106.615 6.837 1.00 26.59 288 SER A CA 1
ATOM 2286 C C . SER A 1 291 ? 13.355 -106.790 7.440 1.00 24.35 288 SER A C 1
ATOM 2287 O O . SER A 1 291 ? 14.000 -107.855 7.262 1.00 28.16 288 SER A O 1
ATOM 2290 N N . LYS A 1 292 ? 13.767 -105.786 8.229 1.00 25.70 289 LYS A N 1
ATOM 2291 C CA . LYS A 1 292 ? 15.057 -105.831 8.933 1.00 27.06 289 LYS A CA 1
ATOM 2292 C C . LYS A 1 292 ? 14.945 -104.929 10.175 1.00 24.70 289 LYS A C 1
ATOM 2293 O O . LYS A 1 292 ? 14.513 -103.788 10.014 1.00 24.83 289 LYS A O 1
ATOM 2299 N N . CYS A 1 293 ? 15.287 -105.456 11.342 1.00 26.24 290 CYS A N 1
ATOM 2300 C CA . CYS A 1 293 ? 15.087 -104.780 12.644 1.00 25.89 290 CYS A CA 1
ATOM 2301 C C . CYS A 1 293 ? 15.994 -103.550 12.700 1.00 27.43 290 CYS A C 1
ATOM 2302 O O . CYS A 1 293 ? 15.583 -102.566 13.239 1.00 25.29 290 CYS A O 1
ATOM 2305 N N . VAL A 1 294 ? 17.233 -103.680 12.237 1.00 24.33 291 VAL A N 1
ATOM 2306 C CA . VAL A 1 294 ? 18.220 -102.571 12.305 1.00 26.79 291 VAL A CA 1
ATOM 2307 C C . VAL A 1 294 ? 18.822 -102.385 10.906 1.00 26.29 291 VAL A C 1
ATOM 2308 O O . VAL A 1 294 ? 19.770 -103.110 10.530 1.00 27.58 291 VAL A O 1
ATOM 2312 N N . CYS A 1 295 ? 18.229 -101.477 10.165 1.00 23.44 292 CYS A N 1
ATOM 2313 C CA . CYS A 1 295 ? 18.678 -101.111 8.815 1.00 25.62 292 CYS A CA 1
ATOM 2314 C C . CYS A 1 295 ? 19.353 -99.760 8.921 1.00 23.16 292 CYS A C 1
ATOM 2315 O O . CYS A 1 295 ? 18.642 -98.753 9.102 1.00 24.66 292 CYS A O 1
ATOM 2318 N N . SER A 1 296 ? 20.661 -99.746 8.816 1.00 25.30 293 SER A N 1
ATOM 2319 C CA . SER A 1 296 ? 21.425 -98.477 8.908 1.00 25.90 293 SER A CA 1
ATOM 2320 C C . SER A 1 296 ? 21.292 -97.752 7.569 1.00 26.32 293 SER A C 1
ATOM 2321 O O . SER A 1 296 ? 21.378 -98.388 6.492 1.00 30.82 293 SER A O 1
ATOM 2324 N N . VAL A 1 297 ? 21.005 -96.466 7.611 1.00 25.97 294 VAL A N 1
ATOM 2325 C CA . VAL A 1 297 ? 20.735 -95.647 6.416 1.00 24.91 294 VAL A CA 1
ATOM 2326 C C . VAL A 1 297 ? 21.557 -94.367 6.537 1.00 27.56 294 VAL A C 1
ATOM 2327 O O . VAL A 1 297 ? 21.498 -93.718 7.593 1.00 26.07 294 VAL A O 1
ATOM 2331 N N . ILE A 1 298 ? 22.245 -94.021 5.464 1.00 25.86 295 ILE A N 1
ATOM 2332 C CA . ILE A 1 298 ? 23.014 -92.753 5.391 1.00 25.90 295 ILE A CA 1
ATOM 2333 C C . ILE A 1 298 ? 22.635 -92.027 4.110 1.00 25.43 295 ILE A C 1
ATOM 2334 O O . ILE A 1 298 ? 22.368 -92.677 3.078 1.00 28.47 295 ILE A O 1
ATOM 2339 N N . ASP A 1 299 ? 22.477 -90.720 4.192 1.00 25.80 296 ASP A N 1
ATOM 2340 C CA . ASP A 1 299 ? 22.140 -89.925 2.990 1.00 28.76 296 ASP A CA 1
ATOM 2341 C C . ASP A 1 299 ? 23.442 -89.285 2.492 1.00 30.17 296 ASP A C 1
ATOM 2342 O O . ASP A 1 299 ? 23.692 -88.119 2.824 1.00 28.66 296 ASP A O 1
ATOM 2347 N N . LEU A 1 300 ? 24.250 -90.066 1.789 1.00 29.67 297 LEU A N 1
ATOM 2348 C CA . LEU A 1 300 ? 25.430 -89.524 1.058 1.00 30.76 297 LEU A CA 1
ATOM 2349 C C . LEU A 1 300 ? 25.008 -89.210 -0.368 1.00 34.02 297 LEU A C 1
ATOM 2350 O O . LEU A 1 300 ? 24.247 -89.981 -0.966 1.00 29.97 297 LEU A O 1
ATOM 2355 N N . LEU A 1 301 ? 25.525 -88.123 -0.929 1.00 30.95 298 LEU A N 1
ATOM 2356 C CA . LEU A 1 301 ? 25.414 -87.955 -2.390 1.00 30.87 298 LEU A CA 1
ATOM 2357 C C . LEU A 1 301 ? 25.876 -89.267 -3.016 1.00 26.52 298 LEU A C 1
ATOM 2358 O O . LEU A 1 301 ? 26.905 -89.787 -2.628 1.00 30.47 298 LEU A O 1
ATOM 2363 N N . LEU A 1 302 ? 25.162 -89.801 -3.983 1.00 31.19 299 LEU A N 1
ATOM 2364 C CA . LEU A 1 302 ? 25.540 -91.140 -4.525 1.00 33.43 299 LEU A CA 1
ATOM 2365 C C . LEU A 1 302 ? 26.985 -91.102 -5.074 1.00 34.09 299 LEU A C 1
ATOM 2366 O O . LEU A 1 302 ? 27.777 -92.057 -4.809 1.00 35.55 299 LEU A O 1
ATOM 2371 N N . ASP A 1 303 ? 27.373 -89.994 -5.714 1.00 37.29 300 ASP A N 1
ATOM 2372 C CA . ASP A 1 303 ? 28.756 -89.806 -6.246 1.00 38.38 300 ASP A CA 1
ATOM 2373 C C . ASP A 1 303 ? 29.770 -89.983 -5.117 1.00 36.23 300 ASP A C 1
ATOM 2374 O O . ASP A 1 303 ? 30.819 -90.625 -5.341 1.00 37.97 300 ASP A O 1
ATOM 2379 N N . ASP A 1 304 ? 29.491 -89.444 -3.921 1.00 37.02 301 ASP A N 1
ATOM 2380 C CA . ASP A 1 304 ? 30.412 -89.581 -2.760 1.00 29.24 301 ASP A CA 1
ATOM 2381 C C . ASP A 1 304 ? 30.480 -91.042 -2.354 1.00 31.07 301 ASP A C 1
ATOM 2382 O O . ASP A 1 304 ? 31.560 -91.525 -2.034 1.00 32.16 301 ASP A O 1
ATOM 2387 N N . PHE A 1 305 ? 29.338 -91.722 -2.297 1.00 31.93 302 PHE A N 1
ATOM 2388 C CA . PHE A 1 305 ? 29.312 -93.150 -1.897 1.00 32.45 302 PHE A CA 1
ATOM 2389 C C . PHE A 1 305 ? 30.117 -93.965 -2.916 1.00 31.80 302 PHE A C 1
ATOM 2390 O O . PHE A 1 305 ? 30.917 -94.839 -2.514 1.00 33.46 302 PHE A O 1
ATOM 2398 N N . VAL A 1 306 ? 29.869 -93.715 -4.197 1.00 38.13 303 VAL A N 1
ATOM 2399 C CA . VAL A 1 306 ? 30.607 -94.394 -5.316 1.00 41.58 303 VAL A CA 1
ATOM 2400 C C . VAL A 1 306 ? 32.116 -94.143 -5.148 1.00 35.71 303 VAL A C 1
ATOM 2401 O O . VAL A 1 306 ? 32.897 -95.109 -5.126 1.00 36.71 303 VAL A O 1
ATOM 2405 N N . GLU A 1 307 ? 32.518 -92.888 -4.936 1.00 41.58 304 GLU A N 1
ATOM 2406 C CA . GLU A 1 307 ? 33.946 -92.575 -4.683 1.00 39.38 304 GLU A CA 1
ATOM 2407 C C . GLU A 1 307 ? 34.405 -93.416 -3.509 1.00 42.29 304 GLU A C 1
ATOM 2408 O O . GLU A 1 307 ? 35.493 -94.031 -3.581 1.00 39.42 304 GLU A O 1
ATOM 2414 N N . ILE A 1 308 ? 33.618 -93.463 -2.434 1.00 37.56 305 ILE A N 1
ATOM 2415 C CA . ILE A 1 308 ? 34.114 -94.155 -1.208 1.00 38.04 305 ILE A CA 1
ATOM 2416 C C . ILE A 1 308 ? 34.345 -95.635 -1.550 1.00 35.39 305 ILE A C 1
ATOM 2417 O O . ILE A 1 308 ? 35.373 -96.207 -1.126 1.00 40.88 305 ILE A O 1
ATOM 2422 N N . ILE A 1 309 ? 33.345 -96.294 -2.127 1.00 39.13 306 ILE A N 1
ATOM 2423 C CA . ILE A 1 309 ? 33.382 -97.781 -2.239 1.00 42.22 306 ILE A CA 1
ATOM 2424 C C . ILE A 1 309 ? 34.455 -98.149 -3.280 1.00 41.49 306 ILE A C 1
ATOM 2425 O O . ILE A 1 309 ? 35.219 -99.056 -3.003 1.00 40.64 306 ILE A O 1
ATOM 2430 N N . LYS A 1 310 ? 34.542 -97.417 -4.390 1.00 42.09 307 LYS A N 1
ATOM 2431 C CA . LYS A 1 310 ? 35.576 -97.682 -5.430 1.00 50.23 307 LYS A CA 1
ATOM 2432 C C . LYS A 1 310 ? 36.988 -97.418 -4.892 1.00 48.57 307 LYS A C 1
ATOM 2433 O O . LYS A 1 310 ? 37.915 -97.984 -5.454 1.00 54.25 307 LYS A O 1
ATOM 2439 N N . SER A 1 311 ? 37.147 -96.664 -3.806 1.00 47.46 308 SER A N 1
ATOM 2440 C CA . SER A 1 311 ? 38.467 -96.352 -3.205 1.00 49.51 308 SER A CA 1
ATOM 2441 C C . SER A 1 311 ? 39.001 -97.554 -2.444 1.00 48.73 308 SER A C 1
ATOM 2442 O O . SER A 1 311 ? 40.152 -97.480 -2.024 1.00 48.09 308 SER A O 1
ATOM 2445 N N . GLN A 1 312 ? 38.180 -98.583 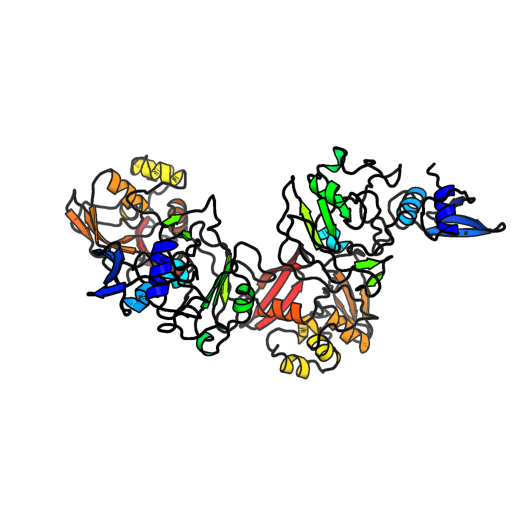-2.214 1.00 49.17 309 GLN A N 1
ATOM 2446 C CA . GLN A 1 312 ? 38.517 -99.674 -1.258 1.00 50.54 309 GLN A CA 1
ATOM 2447 C C . GLN A 1 312 ? 39.288 -100.808 -1.940 1.00 49.44 309 GLN A C 1
ATOM 2448 O O . GLN A 1 312 ? 38.936 -101.156 -3.088 1.00 46.38 309 GLN A O 1
ATOM 2454 N N . ASP A 1 313 ? 40.249 -101.375 -1.205 1.00 52.70 310 ASP A N 1
ATOM 2455 C CA . ASP A 1 313 ? 40.933 -102.650 -1.526 1.00 55.08 310 ASP A CA 1
ATOM 2456 C C . ASP A 1 313 ? 39.927 -103.781 -1.309 1.00 57.44 310 ASP A C 1
ATOM 2457 O O . ASP A 1 313 ? 39.408 -103.899 -0.159 1.00 53.47 310 ASP A O 1
ATOM 2462 N N . LEU A 1 314 ? 39.696 -104.605 -2.339 1.00 58.69 311 LEU A N 1
ATOM 2463 C CA . LEU A 1 314 ? 38.645 -105.658 -2.324 1.00 58.14 311 LEU A CA 1
ATOM 2464 C C . LEU A 1 314 ? 39.252 -107.054 -2.107 1.00 59.11 311 LEU A C 1
ATOM 2465 O O . LEU A 1 314 ? 38.604 -108.036 -2.510 1.00 56.08 311 LEU A O 1
ATOM 2470 N N . SER A 1 315 ? 40.398 -107.164 -1.431 1.00 58.96 312 SER A N 1
ATOM 2471 C CA . SER A 1 315 ? 41.202 -108.418 -1.408 1.00 65.43 312 SER A CA 1
ATOM 2472 C C . SER A 1 315 ? 41.144 -109.118 -0.045 1.00 64.34 312 SER A C 1
ATOM 2473 O O . SER A 1 315 ? 41.787 -110.162 0.090 1.00 57.78 312 SER A O 1
ATOM 2476 N N . VAL A 1 316 ? 40.432 -108.581 0.945 1.00 62.23 313 VAL A N 1
ATOM 2477 C CA . VAL A 1 316 ? 40.222 -109.281 2.253 1.00 59.73 313 VAL A CA 1
ATOM 2478 C C . VAL A 1 316 ? 38.741 -109.674 2.368 1.00 56.91 313 VAL A C 1
ATOM 2479 O O . VAL A 1 316 ? 37.892 -109.037 1.684 1.00 51.87 313 VAL A O 1
ATOM 2483 N N . VAL A 1 317 ? 38.450 -110.691 3.184 1.00 54.50 314 VAL A N 1
ATOM 2484 C CA . VAL A 1 317 ? 37.072 -111.225 3.398 1.00 62.28 314 VAL A CA 1
ATOM 2485 C C . VAL A 1 317 ? 36.246 -110.108 4.064 1.00 61.33 314 VAL A C 1
ATOM 2486 O O . VAL A 1 317 ? 35.295 -109.604 3.429 1.00 54.87 314 VAL A O 1
ATOM 2490 N N . SER A 1 318 ? 36.620 -109.720 5.282 1.00 57.74 315 SER A N 1
ATOM 2491 C CA . SER A 1 318 ? 35.937 -108.658 6.063 1.00 58.56 315 SER A CA 1
ATOM 2492 C C . SER A 1 318 ? 36.968 -107.667 6.587 1.00 57.00 315 SER A C 1
ATOM 2493 O O . SER A 1 318 ? 38.017 -108.118 7.054 1.00 47.77 315 SER A O 1
ATOM 2496 N N . LYS A 1 319 ? 36.648 -106.373 6.558 1.00 54.05 316 LYS A N 1
ATOM 2497 C CA . LYS A 1 319 ? 37.403 -105.364 7.343 1.00 55.39 316 LYS A CA 1
ATOM 2498 C C . LYS A 1 319 ? 36.538 -104.136 7.658 1.00 47.45 316 LYS A C 1
ATOM 2499 O O . LYS A 1 319 ? 35.571 -103.876 6.927 1.00 42.61 316 LYS A O 1
ATOM 2505 N N . VAL A 1 320 ? 36.927 -103.418 8.711 1.00 42.03 317 VAL A N 1
ATOM 2506 C CA . VAL A 1 320 ? 36.318 -102.126 9.115 1.00 44.19 317 VAL A CA 1
ATOM 2507 C C . VAL A 1 320 ? 36.937 -101.055 8.223 1.00 45.18 317 VAL A C 1
ATOM 2508 O O . VAL A 1 320 ? 38.164 -101.024 8.118 1.00 46.39 317 VAL A O 1
ATOM 2512 N N . VAL A 1 321 ? 36.111 -100.269 7.538 1.00 38.82 318 VAL A N 1
ATOM 2513 C CA . VAL A 1 321 ? 36.567 -99.104 6.738 1.00 38.87 318 VAL A CA 1
ATOM 2514 C C . VAL A 1 321 ? 36.069 -97.853 7.470 1.00 44.29 318 VAL A C 1
ATOM 2515 O O . VAL A 1 321 ? 34.844 -97.742 7.714 1.00 38.76 318 VAL A O 1
ATOM 2519 N N . LYS A 1 322 ? 36.973 -96.941 7.801 1.00 45.09 319 LYS A N 1
ATOM 2520 C CA . LYS A 1 322 ? 36.654 -95.689 8.525 1.00 40.86 319 LYS A CA 1
ATOM 2521 C C . LYS A 1 322 ? 36.551 -94.551 7.515 1.00 41.19 319 LYS A C 1
ATOM 2522 O O . LYS A 1 322 ? 37.458 -94.371 6.725 1.00 39.77 319 LYS A O 1
ATOM 2528 N N . VAL A 1 323 ? 35.431 -93.843 7.505 1.00 33.44 320 VAL A N 1
ATOM 2529 C CA . VAL A 1 323 ? 35.203 -92.707 6.582 1.00 31.91 320 VAL A CA 1
ATOM 2530 C C . VAL A 1 323 ? 34.767 -91.525 7.442 1.00 34.09 320 VAL A C 1
ATOM 2531 O O . VAL A 1 323 ? 33.816 -91.706 8.253 1.00 27.42 320 VAL A O 1
ATOM 2535 N N . THR A 1 324 ? 35.419 -90.380 7.264 1.00 28.18 321 THR A N 1
ATOM 2536 C CA . THR A 1 324 ? 35.023 -89.138 7.949 1.00 25.84 321 THR A CA 1
ATOM 2537 C C . THR A 1 324 ? 33.803 -88.576 7.251 1.00 25.33 321 THR A C 1
ATOM 2538 O O . THR A 1 324 ? 33.861 -88.209 6.052 1.00 28.10 321 THR A O 1
ATOM 2542 N N . ILE A 1 325 ? 32.706 -88.468 8.003 1.00 25.39 322 ILE A N 1
ATOM 2543 C CA . ILE A 1 325 ? 31.414 -87.958 7.485 1.00 24.82 322 ILE A CA 1
ATOM 2544 C C . ILE A 1 325 ? 30.814 -87.047 8.567 1.00 23.57 322 ILE A C 1
ATOM 2545 O O . ILE A 1 325 ? 30.768 -87.454 9.728 1.00 24.84 322 ILE A O 1
ATOM 2550 N N . ASP A 1 326 ? 30.454 -85.825 8.199 1.00 22.37 323 ASP A N 1
ATOM 2551 C CA . ASP A 1 326 ? 29.910 -84.836 9.155 1.00 24.89 323 ASP A CA 1
ATOM 2552 C C . ASP A 1 326 ? 30.893 -84.663 10.305 1.00 24.92 323 ASP A C 1
ATOM 2553 O O . ASP A 1 326 ? 30.465 -84.470 11.440 1.00 22.82 323 ASP A O 1
ATOM 2558 N N . TYR A 1 327 ? 32.206 -84.693 10.010 1.00 26.83 324 TYR A N 1
ATOM 2559 C CA . TYR A 1 327 ? 33.328 -84.538 10.960 1.00 23.94 324 TYR A CA 1
ATOM 2560 C C . TYR A 1 327 ? 33.523 -85.738 11.873 1.00 27.51 324 TYR A C 1
ATOM 2561 O O . TYR A 1 327 ? 34.496 -85.705 12.662 1.00 26.57 324 TYR A O 1
ATOM 2570 N N . THR A 1 328 ? 32.716 -86.798 11.778 1.00 27.52 325 THR A N 1
ATOM 2571 C CA . THR A 1 328 ? 32.852 -87.944 12.699 1.00 24.59 325 THR A CA 1
ATOM 2572 C C . THR A 1 328 ? 33.366 -89.149 11.893 1.00 24.30 325 THR A C 1
ATOM 2573 O O . THR A 1 328 ? 33.172 -89.202 10.663 1.00 26.61 325 THR A O 1
ATOM 2577 N N . GLU A 1 329 ? 34.032 -90.056 12.562 1.00 25.07 326 GLU A N 1
ATOM 2578 C CA . GLU A 1 329 ? 34.521 -91.313 11.945 1.00 30.84 326 GLU A CA 1
ATOM 2579 C C . GLU A 1 329 ? 33.368 -92.301 11.921 1.00 26.12 326 GLU A C 1
ATOM 2580 O O . GLU A 1 329 ? 33.019 -92.822 12.971 1.00 29.25 326 GLU A O 1
ATOM 2586 N N . ILE A 1 330 ? 32.822 -92.544 10.746 1.00 26.30 327 ILE A N 1
ATOM 2587 C CA . ILE A 1 330 ? 31.801 -93.592 10.558 1.00 27.93 327 ILE A CA 1
ATOM 2588 C C . ILE A 1 330 ? 32.512 -94.880 10.146 1.00 31.39 327 ILE A C 1
ATOM 2589 O O . ILE A 1 330 ? 33.202 -94.898 9.112 1.00 31.50 327 ILE A O 1
ATOM 2594 N N . SER A 1 331 ? 32.331 -95.932 10.928 1.00 31.75 328 SER A N 1
ATOM 2595 C CA . SER A 1 331 ? 32.852 -97.285 10.607 1.00 33.08 328 SER A CA 1
ATOM 2596 C C . SER A 1 331 ? 31.880 -97.977 9.655 1.00 35.05 328 SER A C 1
ATOM 2597 O O . SER A 1 331 ? 30.670 -97.988 9.930 1.00 32.47 328 SER A O 1
ATOM 2600 N N . PHE A 1 332 ? 32.389 -98.510 8.553 1.00 33.89 329 PHE A N 1
ATOM 2601 C CA . PHE A 1 332 ? 31.647 -99.378 7.631 1.00 32.52 329 PHE A CA 1
ATOM 2602 C C . PHE A 1 332 ? 32.271 -100.765 7.702 1.00 38.57 329 PHE A C 1
ATOM 2603 O O . PHE A 1 332 ? 33.491 -100.862 7.831 1.00 38.60 329 PHE A O 1
ATOM 2611 N N . MET A 1 333 ? 31.447 -101.800 7.654 1.00 37.57 330 MET A N 1
ATOM 2612 C CA . MET A 1 333 ? 31.909 -103.189 7.423 1.00 38.22 330 MET A CA 1
ATOM 2613 C C . MET A 1 333 ? 31.973 -103.427 5.907 1.00 37.44 330 MET A C 1
ATOM 2614 O O . MET A 1 333 ? 30.984 -103.158 5.219 1.00 33.54 330 MET A O 1
ATOM 2619 N N . LEU A 1 334 ? 33.118 -103.872 5.387 1.00 37.45 331 LEU A N 1
ATOM 2620 C CA . LEU A 1 334 ? 33.270 -104.239 3.953 1.00 40.12 331 LEU A CA 1
ATOM 2621 C C . LEU A 1 334 ? 33.536 -105.752 3.866 1.00 42.17 331 LEU A C 1
ATOM 2622 O O . LEU A 1 334 ? 34.536 -106.233 4.435 1.00 42.68 331 LEU A O 1
ATOM 2627 N N . TRP A 1 335 ? 32.662 -106.459 3.175 1.00 42.51 332 TRP A N 1
ATOM 2628 C CA . TRP A 1 335 ? 32.750 -107.929 2.975 1.00 43.24 332 TRP A CA 1
ATOM 2629 C C . TRP A 1 335 ? 32.969 -108.170 1.492 1.00 43.02 332 TRP A C 1
ATOM 2630 O O . TRP A 1 335 ? 32.196 -107.631 0.669 1.00 42.57 332 TRP A O 1
ATOM 2641 N N . CYS A 1 336 ? 34.037 -108.890 1.175 1.00 51.43 333 CYS A N 1
ATOM 2642 C CA . CYS A 1 336 ? 34.451 -109.169 -0.217 1.00 55.49 333 CYS A CA 1
ATOM 2643 C C . CYS A 1 336 ? 34.596 -110.686 -0.384 1.00 57.33 333 CYS A C 1
ATOM 2644 O O . CYS A 1 336 ? 34.694 -111.407 0.626 1.00 51.67 333 CYS A O 1
ATOM 2647 N N . LYS A 1 337 ? 34.540 -111.134 -1.631 1.00 62.31 334 LYS A N 1
ATOM 2648 C CA . LYS A 1 337 ? 34.767 -112.537 -2.050 1.00 62.39 334 LYS A CA 1
ATOM 2649 C C . LYS A 1 337 ? 35.347 -112.434 -3.450 1.00 56.74 334 LYS A C 1
ATOM 2650 O O . LYS A 1 337 ? 34.739 -111.706 -4.257 1.00 50.12 334 LYS A O 1
ATOM 2656 N N . ASP A 1 338 ? 36.496 -113.066 -3.703 1.00 63.95 335 ASP A N 1
ATOM 2657 C CA . ASP A 1 338 ? 37.098 -113.176 -5.065 1.00 62.28 335 ASP A CA 1
ATOM 2658 C C . ASP A 1 338 ? 37.165 -111.790 -5.728 1.00 62.29 335 ASP A C 1
ATOM 2659 O O . ASP A 1 338 ? 36.767 -111.704 -6.922 1.00 57.08 335 ASP A O 1
ATOM 2664 N N . GLY A 1 339 ? 37.583 -110.751 -4.976 1.00 61.31 336 GLY A N 1
ATOM 2665 C CA . GLY A 1 339 ? 37.841 -109.381 -5.475 1.00 58.65 336 GLY A CA 1
ATOM 2666 C C . GLY A 1 339 ? 36.585 -108.607 -5.874 1.00 56.12 336 GLY A C 1
ATOM 2667 O O . GLY A 1 339 ? 36.721 -107.541 -6.551 1.00 52.28 336 GLY A O 1
ATOM 2668 N N . HIS A 1 340 ? 35.392 -109.107 -5.539 1.00 54.86 337 HIS A N 1
ATOM 2669 C CA . HIS A 1 340 ? 34.130 -108.326 -5.678 1.00 55.82 337 HIS A CA 1
ATOM 2670 C C . HIS A 1 340 ? 33.577 -108.024 -4.279 1.00 49.78 337 HIS A C 1
ATOM 2671 O O . HIS A 1 340 ? 33.905 -108.748 -3.298 1.00 49.37 337 HIS A O 1
ATOM 2678 N N . VAL A 1 341 ? 32.809 -106.949 -4.170 1.00 47.94 338 VAL A N 1
ATOM 2679 C CA . VAL A 1 341 ? 32.121 -106.610 -2.893 1.00 45.14 338 VAL A CA 1
ATOM 2680 C C . VAL A 1 341 ? 30.939 -107.569 -2.728 1.00 41.79 338 VAL A C 1
ATOM 2681 O O . VAL A 1 341 ? 30.179 -107.708 -3.710 1.00 42.98 338 VAL A O 1
ATOM 2685 N N . GLU A 1 342 ? 30.736 -108.126 -1.537 1.00 44.05 339 GLU A N 1
ATOM 2686 C CA . GLU A 1 342 ? 29.444 -108.766 -1.148 1.00 47.27 339 GLU A CA 1
ATOM 2687 C C . GLU A 1 342 ? 28.541 -107.721 -0.481 1.00 47.02 339 GLU A C 1
ATOM 2688 O O . GLU A 1 342 ? 27.403 -107.506 -0.950 1.00 41.09 339 GLU A O 1
ATOM 2694 N N . THR A 1 343 ? 29.027 -107.060 0.570 1.00 41.09 340 THR A N 1
ATOM 2695 C CA . THR A 1 343 ? 28.272 -105.944 1.182 1.00 39.85 340 THR A CA 1
ATOM 2696 C C . THR A 1 343 ? 29.229 -104.960 1.830 1.00 38.03 340 THR A C 1
ATOM 2697 O O . THR A 1 343 ? 30.385 -105.331 2.151 1.00 37.95 340 THR A O 1
ATOM 2701 N N . PHE A 1 344 ? 28.697 -103.759 2.047 1.00 37.45 341 PHE A N 1
ATOM 2702 C CA . PHE A 1 344 ? 29.404 -102.595 2.615 1.00 36.48 341 PHE A CA 1
ATOM 2703 C C . PHE A 1 344 ? 28.328 -101.774 3.320 1.00 38.28 341 PHE A C 1
ATOM 2704 O O . PHE A 1 344 ? 27.408 -101.310 2.631 1.00 38.30 341 PHE A O 1
ATOM 2712 N N . TYR A 1 345 ? 28.361 -101.723 4.641 1.00 34.42 342 TYR A N 1
ATOM 2713 C CA . TYR A 1 345 ? 27.278 -101.065 5.408 1.00 35.46 342 TYR A CA 1
ATOM 2714 C C . TYR A 1 345 ? 27.874 -100.316 6.586 1.00 31.75 342 TYR A C 1
ATOM 2715 O O . TYR A 1 345 ? 28.880 -100.733 7.158 1.00 33.19 342 TYR A O 1
ATOM 2724 N N . PRO A 1 346 ? 27.224 -99.220 7.013 1.00 35.68 343 PRO A N 1
ATOM 2725 C CA . PRO A 1 346 ? 27.565 -98.593 8.287 1.00 39.70 343 PRO A CA 1
ATOM 2726 C C . PRO A 1 346 ? 27.478 -99.641 9.399 1.00 48.18 343 PRO A C 1
ATOM 2727 O O . PRO A 1 346 ? 26.406 -100.253 9.575 1.00 48.98 343 PRO A O 1
ATOM 2731 N N . LYS A 1 347 ? 28.616 -99.853 10.066 1.00 48.11 344 LYS A N 1
ATOM 2732 C CA . LYS A 1 347 ? 28.844 -100.908 11.091 1.00 58.56 344 LYS A CA 1
ATOM 2733 C C . LYS A 1 347 ? 27.964 -100.620 12.305 1.00 66.78 344 LYS A C 1
ATOM 2734 O O . LYS A 1 347 ? 28.070 -99.513 12.891 1.00 55.62 344 LYS A O 1
ATOM 2740 N N . LEU A 1 348 ? 27.118 -101.604 12.623 1.00 79.94 345 LEU A N 1
ATOM 2741 C CA . LEU A 1 348 ? 26.157 -101.592 13.751 1.00 92.51 345 LEU A CA 1
ATOM 2742 C C . LEU A 1 348 ? 27.013 -101.758 15.014 1.00 99.62 345 LEU A C 1
ATOM 2743 O O . LEU A 1 348 ? 27.920 -102.624 14.994 1.00 109.00 345 LEU A O 1
ATOM 2748 N N . GLN A 1 349 ? 26.834 -100.876 16.006 1.00 107.01 346 GLN A N 1
ATOM 2749 C CA . GLN A 1 349 ? 27.589 -100.896 17.291 1.00 108.99 346 GLN A CA 1
ATOM 2750 C C . GLN A 1 349 ? 26.751 -101.669 18.324 1.00 107.68 346 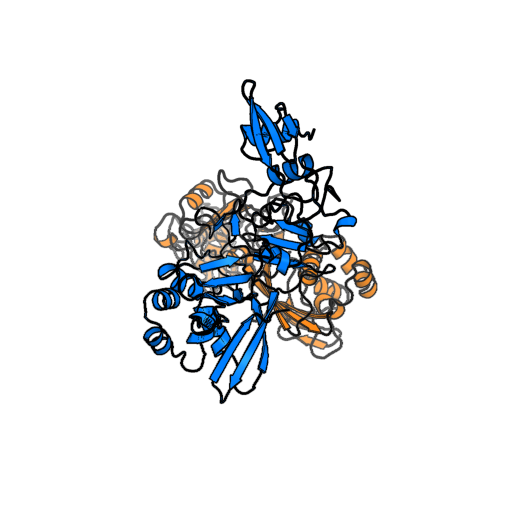GLN A C 1
ATOM 2751 O O . GLN A 1 349 ? 27.334 -102.358 19.166 1.00 95.65 346 GLN A O 1
ATOM 2758 N N . ALA B 1 2 ? 49.678 -24.852 -18.448 1.00 67.91 -1 ALA B N 1
ATOM 2759 C CA . ALA B 1 2 ? 50.973 -24.757 -19.182 1.00 72.06 -1 ALA B CA 1
ATOM 2760 C C . ALA B 1 2 ? 52.051 -25.587 -18.501 1.00 64.14 -1 ALA B C 1
ATOM 2761 O O . ALA B 1 2 ? 52.896 -25.000 -17.766 1.00 61.93 -1 ALA B O 1
ATOM 2762 N N . MET B 1 3 ? 52.005 -26.901 -18.738 1.00 57.76 0 MET B N 1
ATOM 2763 C CA . MET B 1 3 ? 52.957 -27.897 -18.178 1.00 56.83 0 MET B CA 1
ATOM 2764 C C . MET B 1 3 ? 54.286 -27.876 -18.972 1.00 41.12 0 MET B C 1
ATOM 2765 O O . MET B 1 3 ? 54.309 -27.554 -20.173 1.00 30.10 0 MET B O 1
ATOM 2770 N N . SER B 1 4 ? 55.388 -27.991 -18.245 1.00 33.42 1 SER B N 1
ATOM 2771 C CA . SER B 1 4 ? 56.736 -27.655 -18.733 1.00 27.56 1 SER B CA 1
ATOM 2772 C C . SER B 1 4 ? 57.760 -28.084 -17.695 1.00 22.36 1 SER B C 1
ATOM 2773 O O . SER B 1 4 ? 57.562 -27.873 -16.491 1.00 22.83 1 SER B O 1
ATOM 2776 N N . LEU B 1 5 ? 58.824 -28.669 -18.185 1.00 21.54 2 LEU B N 1
ATOM 2777 C CA . LEU B 1 5 ? 59.955 -29.062 -17.346 1.00 21.53 2 LEU B CA 1
ATOM 2778 C C . LEU B 1 5 ? 60.393 -27.859 -16.508 1.00 20.51 2 LEU B C 1
ATOM 2779 O O . LEU B 1 5 ? 60.595 -28.009 -15.303 1.00 19.70 2 LEU B O 1
ATOM 2784 N N . GLU B 1 6 ? 60.558 -26.711 -17.150 1.00 19.49 3 GLU B N 1
ATOM 2785 C CA . GLU B 1 6 ? 61.077 -25.501 -16.465 1.00 19.45 3 GLU B CA 1
ATOM 2786 C C . GLU B 1 6 ? 60.127 -25.032 -15.383 1.00 19.46 3 GLU B C 1
ATOM 2787 O O . GLU B 1 6 ? 60.637 -24.525 -14.360 1.00 20.55 3 GLU B O 1
ATOM 2793 N N . ASN B 1 7 ? 58.819 -25.194 -15.591 1.00 21.83 4 ASN B N 1
ATOM 2794 C CA . ASN B 1 7 ? 57.800 -24.814 -14.597 1.00 21.34 4 ASN B CA 1
ATOM 2795 C C . ASN B 1 7 ? 57.811 -25.831 -13.448 1.00 20.79 4 ASN B C 1
ATOM 2796 O O . ASN B 1 7 ? 57.759 -25.410 -12.281 1.00 20.31 4 ASN B O 1
ATOM 2801 N N . VAL B 1 8 ? 57.989 -27.112 -13.743 1.00 19.91 5 VAL B N 1
ATOM 2802 C CA . VAL B 1 8 ? 58.124 -28.100 -12.646 1.00 19.27 5 VAL B CA 1
ATOM 2803 C C . VAL B 1 8 ? 59.340 -27.725 -11.821 1.00 18.77 5 VAL B C 1
ATOM 2804 O O . VAL B 1 8 ? 59.231 -27.662 -10.609 1.00 19.83 5 VAL B O 1
ATOM 2808 N N . ALA B 1 9 ? 60.466 -27.416 -12.474 1.00 20.24 6 ALA B N 1
ATOM 2809 C CA . ALA B 1 9 ? 61.701 -27.070 -11.763 1.00 19.00 6 ALA B CA 1
ATOM 2810 C C . ALA B 1 9 ? 61.466 -25.823 -10.924 1.00 19.56 6 ALA B C 1
ATOM 2811 O O . ALA B 1 9 ? 61.969 -25.758 -9.796 1.00 20.59 6 ALA B O 1
ATOM 2813 N N . PHE B 1 10 ? 60.749 -24.845 -11.462 1.00 20.04 7 PHE B N 1
ATOM 2814 C CA . PHE B 1 10 ? 60.517 -23.587 -10.731 1.00 21.48 7 PHE B CA 1
ATOM 2815 C C . PHE B 1 10 ? 59.780 -23.926 -9.432 1.00 21.98 7 PHE B C 1
ATOM 2816 O O . PHE B 1 10 ? 60.097 -23.416 -8.328 1.00 20.96 7 PHE B O 1
ATOM 2824 N N . ASN B 1 11 ? 58.771 -24.780 -9.535 1.00 21.91 8 ASN B N 1
ATOM 2825 C CA . ASN B 1 11 ? 57.980 -25.175 -8.338 1.00 21.98 8 ASN B CA 1
ATOM 2826 C C . ASN B 1 11 ? 58.869 -25.899 -7.371 1.00 21.61 8 ASN B C 1
ATOM 2827 O O . ASN B 1 11 ? 58.757 -25.646 -6.184 1.00 22.07 8 ASN B O 1
ATOM 2832 N N . VAL B 1 12 ? 59.732 -26.785 -7.845 1.00 21.89 9 VAL B N 1
ATOM 2833 C CA . VAL B 1 12 ? 60.568 -27.543 -6.884 1.00 22.17 9 VAL B CA 1
ATOM 2834 C C . VAL B 1 12 ? 61.445 -26.532 -6.133 1.00 23.53 9 VAL B C 1
ATOM 2835 O O . VAL B 1 12 ? 61.549 -26.600 -4.883 1.00 23.89 9 VAL B O 1
ATOM 2839 N N . VAL B 1 13 ? 62.105 -25.646 -6.874 1.00 20.54 10 VAL B N 1
ATOM 2840 C CA . VAL B 1 13 ? 63.042 -24.658 -6.260 1.00 22.31 10 VAL B CA 1
ATOM 2841 C C . VAL B 1 13 ? 62.270 -23.770 -5.275 1.00 22.47 10 VAL B C 1
ATOM 2842 O O . VAL B 1 13 ? 62.797 -23.477 -4.224 1.00 26.64 10 VAL B O 1
ATOM 2846 N N . ASN B 1 14 ? 61.097 -23.279 -5.644 1.00 25.00 11 ASN B N 1
ATOM 2847 C CA . ASN B 1 14 ? 60.418 -22.209 -4.865 1.00 29.20 11 ASN B CA 1
ATOM 2848 C C . ASN B 1 14 ? 59.439 -22.785 -3.839 1.00 28.88 11 ASN B C 1
ATOM 2849 O O . ASN B 1 14 ? 59.177 -22.089 -2.828 1.00 27.24 11 ASN B O 1
ATOM 2854 N N . LYS B 1 15 ? 58.857 -23.960 -4.074 1.00 24.87 12 LYS B N 1
ATOM 2855 C CA . LYS B 1 15 ? 57.745 -24.455 -3.221 1.00 23.80 12 LYS B CA 1
ATOM 2856 C C . LYS B 1 15 ? 58.103 -25.810 -2.586 1.00 24.60 12 LYS B C 1
ATOM 2857 O O . LYS B 1 15 ? 57.320 -26.290 -1.767 1.00 23.99 12 LYS B O 1
ATOM 2863 N N . GLY B 1 16 ? 59.247 -26.389 -2.949 1.00 24.46 13 GLY B N 1
ATOM 2864 C CA . GLY B 1 16 ? 59.742 -27.676 -2.420 1.00 23.72 13 GLY B CA 1
ATOM 2865 C C . GLY B 1 16 ? 59.031 -28.871 -3.036 1.00 23.15 13 GLY B C 1
ATOM 2866 O O . GLY B 1 16 ? 59.351 -30.016 -2.690 1.00 25.72 13 GLY B O 1
ATOM 2867 N N . HIS B 1 17 ? 58.147 -28.623 -3.984 1.00 22.56 14 HIS B N 1
ATOM 2868 C CA . HIS B 1 17 ? 57.372 -29.651 -4.705 1.00 22.87 14 HIS B CA 1
ATOM 2869 C C . HIS B 1 17 ? 56.480 -28.924 -5.699 1.00 23.34 14 HIS B C 1
ATOM 2870 O O . HIS B 1 17 ? 56.475 -27.686 -5.701 1.00 23.59 14 HIS B O 1
ATOM 2877 N N . PHE B 1 18 ? 55.767 -29.665 -6.526 1.00 22.40 15 PHE B N 1
ATOM 2878 C CA . PHE B 1 18 ? 54.910 -29.059 -7.544 1.00 22.40 15 PHE B CA 1
ATOM 2879 C C . PHE B 1 18 ? 53.730 -28.475 -6.786 1.00 24.55 15 PHE B C 1
ATOM 2880 O O . PHE B 1 18 ? 53.042 -29.249 -6.068 1.00 24.64 15 PHE B O 1
ATOM 2888 N N . ASP B 1 19 ? 53.475 -27.185 -7.006 1.00 26.76 16 ASP B N 1
ATOM 2889 C CA . ASP B 1 19 ? 52.382 -26.485 -6.272 1.00 29.83 16 ASP B CA 1
ATOM 2890 C C . ASP B 1 19 ? 51.558 -25.612 -7.226 1.00 29.21 16 ASP B C 1
ATOM 2891 O O . ASP B 1 19 ? 50.893 -24.700 -6.742 1.00 29.07 16 ASP B O 1
ATOM 2896 N N . GLY B 1 20 ? 51.632 -25.855 -8.529 1.00 27.60 17 GLY B N 1
ATOM 2897 C CA . GLY B 1 20 ? 50.788 -25.156 -9.509 1.00 29.14 17 GLY B CA 1
ATOM 2898 C C . GLY B 1 20 ? 51.174 -23.682 -9.638 1.00 31.66 17 GLY B C 1
ATOM 2899 O O . GLY B 1 20 ? 50.362 -22.913 -10.143 1.00 30.34 17 GLY B O 1
ATOM 2900 N N . GLN B 1 21 ? 52.372 -23.285 -9.224 1.00 25.13 18 GLN B N 1
ATOM 2901 C CA . GLN B 1 21 ? 52.808 -21.877 -9.334 1.00 27.50 18 GLN B CA 1
ATOM 2902 C C . GLN B 1 21 ? 53.328 -21.605 -10.741 1.00 33.60 18 GLN B C 1
ATOM 2903 O O . GLN B 1 21 ? 53.931 -22.484 -11.373 1.00 28.92 18 GLN B O 1
ATOM 2909 N N . GLN B 1 22 ? 53.095 -20.400 -11.243 1.00 27.46 19 GLN B N 1
ATOM 2910 C CA . GLN B 1 22 ? 53.654 -19.944 -12.534 1.00 29.29 19 GLN B CA 1
ATOM 2911 C C . GLN B 1 22 ? 55.119 -19.573 -12.341 1.00 26.41 19 GLN B C 1
ATOM 2912 O O . GLN B 1 22 ? 55.500 -19.028 -11.288 1.00 26.79 19 GLN B O 1
ATOM 2918 N N . GLY B 1 23 ? 55.928 -19.845 -13.363 1.00 27.27 20 GLY B N 1
ATOM 2919 C CA . GLY B 1 23 ? 57.348 -19.512 -13.301 1.00 26.25 20 GLY B CA 1
ATOM 2920 C C . GLY B 1 23 ? 58.189 -20.525 -14.046 1.00 25.86 20 GLY B C 1
ATOM 2921 O O . GLY B 1 23 ? 57.688 -21.647 -14.392 1.00 25.70 20 GLY B O 1
ATOM 2922 N N . GLU B 1 24 ? 59.421 -20.136 -14.305 1.00 24.40 21 GLU B N 1
ATOM 2923 C CA . GLU B 1 24 ? 60.408 -20.970 -15.016 1.00 25.07 21 GLU B CA 1
ATOM 2924 C C . GLU B 1 24 ? 61.777 -20.751 -14.405 1.00 28.90 21 GLU B C 1
ATOM 2925 O O . GLU B 1 24 ? 62.084 -19.616 -14.003 1.00 25.54 21 GLU B O 1
ATOM 2931 N N . VAL B 1 25 ? 62.571 -21.826 -14.327 1.00 24.07 22 VAL B N 1
ATOM 2932 C CA . VAL B 1 25 ? 64.024 -21.743 -14.065 1.00 23.09 22 VAL B CA 1
ATOM 2933 C C . VAL B 1 25 ? 64.731 -22.465 -15.192 1.00 23.50 22 VAL B C 1
ATOM 2934 O O . VAL B 1 25 ? 64.169 -23.364 -15.828 1.00 25.46 22 VAL B O 1
ATOM 2938 N N . PRO B 1 26 ? 66.010 -22.143 -15.397 1.00 25.07 23 PRO B N 1
ATOM 2939 C CA . PRO B 1 26 ? 66.796 -22.778 -16.436 1.00 23.17 23 PRO B CA 1
ATOM 2940 C C . PRO B 1 26 ? 67.117 -24.182 -15.954 1.00 22.80 23 PRO B C 1
ATOM 2941 O O . PRO B 1 26 ? 67.519 -24.305 -14.815 1.00 22.40 23 PRO B O 1
ATOM 2945 N N . VAL B 1 27 ? 66.944 -25.158 -16.831 1.00 20.95 24 VAL B N 1
ATOM 2946 C CA . VAL B 1 27 ? 67.192 -26.577 -16.484 1.00 19.32 24 VAL B CA 1
ATOM 2947 C C . VAL B 1 27 ? 68.206 -27.197 -17.404 1.00 18.17 24 VAL B C 1
ATOM 2948 O O . VAL B 1 27 ? 68.137 -26.979 -18.602 1.00 20.87 24 VAL B O 1
ATOM 2952 N N . SER B 1 28 ? 69.064 -28.050 -16.871 1.00 19.31 25 SER B N 1
ATOM 2953 C CA . SER B 1 28 ? 69.835 -28.933 -17.738 1.00 20.32 25 SER B CA 1
ATOM 2954 C C . SER B 1 28 ? 69.602 -30.381 -17.309 1.00 20.05 25 SER B C 1
ATOM 2955 O O . SER B 1 28 ? 69.425 -30.689 -16.104 1.00 20.91 25 SER B O 1
ATOM 2958 N N . ILE B 1 29 ? 69.494 -31.222 -18.301 1.00 18.73 26 ILE B N 1
ATOM 2959 C CA . ILE B 1 29 ? 69.356 -32.681 -18.119 1.00 18.94 26 ILE B CA 1
ATOM 2960 C C . ILE B 1 29 ? 70.636 -33.315 -18.636 1.00 19.63 26 ILE B C 1
ATOM 2961 O O . ILE B 1 29 ? 70.998 -33.124 -19.801 1.00 21.08 26 ILE B O 1
ATOM 2966 N N . ILE B 1 30 ? 71.277 -34.076 -17.770 1.00 19.24 27 ILE B N 1
ATOM 2967 C CA . ILE B 1 30 ? 72.490 -34.868 -18.112 1.00 19.48 27 ILE B CA 1
ATOM 2968 C C . ILE B 1 30 ? 72.388 -36.194 -17.377 1.00 19.28 27 ILE B C 1
ATOM 2969 O O . ILE B 1 30 ? 72.217 -36.180 -16.197 1.00 22.59 27 ILE B O 1
ATOM 2974 N N A ASN B 1 31 ? 72.735 -37.363 -17.872 0.41 26.14 28 ASN B N 1
ATOM 2975 N N B ASN B 1 31 ? 72.235 -37.156 -18.293 0.59 19.55 28 ASN B N 1
ATOM 2976 C CA A ASN B 1 31 ? 72.956 -38.562 -16.982 0.41 27.19 28 ASN B CA 1
ATOM 2977 C CA B ASN B 1 31 ? 72.055 -38.598 -18.045 0.59 18.76 28 ASN B CA 1
ATOM 2978 C C A ASN B 1 31 ? 72.030 -38.719 -15.742 0.41 24.31 28 ASN B C 1
ATOM 2979 C C B ASN B 1 31 ? 70.778 -38.647 -17.253 0.59 18.20 28 ASN B C 1
ATOM 2980 O O A ASN B 1 31 ? 72.596 -38.955 -14.464 0.41 15.73 28 ASN B O 1
ATOM 2981 O O B ASN B 1 31 ? 69.726 -38.416 -17.860 0.59 20.66 28 ASN B O 1
ATOM 2990 N N . ASN B 1 32 ? 70.838 -39.196 -16.072 1.00 23.83 29 ASN B N 1
ATOM 2991 C CA . ASN B 1 32 ? 69.605 -39.239 -15.286 1.00 24.15 29 ASN B CA 1
ATOM 2992 C C . ASN B 1 32 ? 69.454 -38.171 -14.243 1.00 22.25 29 ASN B C 1
ATOM 2993 O O . ASN B 1 32 ? 68.693 -38.401 -13.324 1.00 23.08 29 ASN B O 1
ATOM 2998 N N . THR B 1 33 ? 70.056 -37.013 -14.445 1.00 19.75 30 THR B N 1
ATOM 2999 C CA . THR B 1 33 ? 70.058 -35.969 -13.418 1.00 19.54 30 THR B CA 1
ATOM 3000 C C . THR B 1 33 ? 69.474 -34.688 -13.987 1.00 18.88 30 THR B C 1
ATOM 3001 O O . THR B 1 33 ? 69.788 -34.293 -15.152 1.00 20.43 30 THR B O 1
ATOM 3005 N N . VAL B 1 34 ? 68.664 -34.045 -13.175 1.00 18.75 31 VAL B N 1
ATOM 3006 C CA . VAL B 1 34 ? 68.077 -32.734 -13.506 1.00 17.85 31 VAL B CA 1
ATOM 3007 C C . VAL B 1 34 ? 68.831 -31.716 -12.668 1.00 18.78 31 VAL B C 1
ATOM 3008 O O . VAL B 1 34 ? 68.876 -31.865 -11.418 1.00 19.07 31 VAL B O 1
ATOM 3012 N N . TYR B 1 35 ? 69.302 -30.664 -13.320 1.00 19.68 32 TYR B N 1
ATOM 3013 C CA . TYR B 1 35 ? 69.989 -29.557 -12.645 1.00 18.21 32 TYR B CA 1
ATOM 3014 C C . TYR B 1 35 ? 69.261 -28.268 -12.976 1.00 19.51 32 TYR B C 1
ATOM 3015 O O . TYR B 1 35 ? 68.567 -28.189 -14.004 1.00 19.90 32 TYR B O 1
ATOM 3024 N N . THR B 1 36 ? 69.466 -27.275 -12.120 1.00 18.79 33 THR B N 1
ATOM 3025 C CA . THR B 1 36 ? 69.050 -25.897 -12.419 1.00 17.35 33 THR B CA 1
ATOM 3026 C C . THR B 1 36 ? 70.238 -24.987 -12.169 1.00 20.36 33 THR B C 1
ATOM 3027 O O . THR B 1 36 ? 71.107 -25.297 -11.372 1.00 20.67 33 THR B O 1
ATOM 3031 N N . LYS B 1 37 ? 70.244 -23.871 -12.851 1.00 21.55 34 LYS B N 1
ATOM 3032 C CA . LYS B 1 37 ? 71.336 -22.911 -12.797 1.00 25.72 34 LYS B CA 1
ATOM 3033 C C . LYS B 1 37 ? 70.944 -21.929 -11.718 1.00 29.32 34 LYS B C 1
ATOM 3034 O O . LYS B 1 37 ? 69.821 -21.366 -11.819 1.00 27.94 34 LYS B O 1
ATOM 3040 N N . VAL B 1 38 ? 71.797 -21.811 -10.699 1.00 27.19 35 VAL B N 1
ATOM 3041 C CA . VAL B 1 38 ? 71.683 -20.809 -9.611 1.00 27.19 35 VAL B CA 1
ATOM 3042 C C . VAL B 1 38 ? 72.950 -19.951 -9.636 1.00 34.73 35 VAL B C 1
ATOM 3043 O O . VAL B 1 38 ? 74.073 -20.506 -9.354 1.00 25.50 35 VAL B O 1
ATOM 3047 N N . ASP B 1 39 ? 72.813 -18.699 -10.104 1.00 34.59 36 ASP B N 1
ATOM 3048 C CA . ASP B 1 39 ? 73.936 -17.730 -10.153 1.00 36.29 36 ASP B CA 1
ATOM 3049 C C . ASP B 1 39 ? 75.115 -18.348 -10.882 1.00 34.43 36 ASP B C 1
ATOM 3050 O O . ASP B 1 39 ? 76.217 -18.414 -10.299 1.00 35.23 36 ASP B O 1
ATOM 3055 N N . GLY B 1 40 ? 74.866 -18.845 -12.081 1.00 30.85 37 GLY B N 1
ATOM 3056 C CA . GLY B 1 40 ? 75.931 -19.285 -12.990 1.00 33.04 37 GLY B CA 1
ATOM 3057 C C . GLY B 1 40 ? 76.487 -20.669 -12.666 1.00 31.20 37 GLY B C 1
ATOM 3058 O O . GLY B 1 40 ? 77.377 -21.082 -13.410 1.00 34.25 37 GLY B O 1
ATOM 3059 N N . VAL B 1 41 ? 76.034 -21.374 -11.619 1.00 26.00 38 VAL B N 1
ATOM 3060 C CA . VAL B 1 41 ? 76.462 -22.797 -11.442 1.00 25.81 38 VAL B CA 1
ATOM 3061 C C . VAL B 1 41 ? 75.263 -23.739 -11.395 1.00 23.33 38 VAL B C 1
ATOM 3062 O O . VAL B 1 41 ? 74.177 -23.329 -11.042 1.00 21.85 38 VAL B O 1
ATOM 3066 N N . ASP B 1 42 ? 75.504 -25.019 -11.699 1.00 23.05 39 ASP B N 1
ATOM 3067 C CA . ASP B 1 42 ? 74.421 -26.032 -11.777 1.00 20.86 39 ASP B CA 1
ATOM 3068 C C . ASP B 1 42 ? 74.220 -26.664 -10.414 1.00 21.41 39 ASP B C 1
ATOM 3069 O O . ASP B 1 42 ? 75.188 -27.049 -9.774 1.00 19.94 39 ASP B O 1
ATOM 3074 N N . VAL B 1 43 ? 72.971 -26.811 -10.007 1.00 19.15 40 VAL B N 1
ATOM 3075 C CA . VAL B 1 43 ? 72.607 -27.413 -8.722 1.00 19.65 40 VAL B CA 1
ATOM 3076 C C . VAL B 1 43 ? 71.701 -28.593 -9.050 1.00 18.70 40 VAL B C 1
ATOM 3077 O O . VAL B 1 43 ? 70.783 -28.400 -9.835 1.00 18.18 40 VAL B O 1
ATOM 3081 N N . GLU B 1 44 ? 71.986 -29.737 -8.478 1.00 18.35 41 GLU B N 1
ATOM 3082 C CA . GLU B 1 44 ? 71.181 -30.958 -8.695 1.00 19.19 41 GLU B CA 1
ATOM 3083 C C . GLU B 1 44 ? 69.821 -30.802 -8.009 1.00 19.35 41 GLU B C 1
ATOM 3084 O O . GLU B 1 44 ? 69.781 -30.595 -6.804 1.00 20.43 41 GLU B O 1
ATOM 3090 N N . LEU B 1 45 ? 68.736 -31.013 -8.755 1.00 18.55 42 LEU B N 1
ATOM 3091 C CA . LEU B 1 45 ? 67.355 -31.069 -8.243 1.00 18.90 42 LEU B CA 1
ATOM 3092 C C . LEU B 1 45 ? 66.852 -32.507 -8.137 1.00 21.36 42 LEU B C 1
ATOM 3093 O O . LEU B 1 45 ? 66.021 -32.756 -7.288 1.00 21.76 42 LEU B O 1
ATOM 3098 N N . PHE B 1 46 ? 67.320 -33.428 -8.957 1.00 19.07 43 PHE B N 1
ATOM 3099 C CA . PHE B 1 46 ? 66.685 -34.758 -9.010 1.00 18.94 43 PHE B CA 1
ATOM 3100 C C . PHE B 1 46 ? 67.630 -35.741 -9.691 1.00 20.93 43 PHE B C 1
ATOM 3101 O O . PHE B 1 46 ? 68.158 -35.462 -10.764 1.00 22.48 43 PHE B O 1
ATOM 3109 N N . GLU B 1 47 ? 67.763 -36.925 -9.105 1.00 20.36 44 GLU B N 1
ATOM 3110 C CA . GLU B 1 47 ? 68.454 -38.037 -9.744 1.00 20.99 44 GLU B CA 1
ATOM 3111 C C . GLU B 1 47 ? 67.426 -39.121 -9.973 1.00 20.23 44 GLU B C 1
ATOM 3112 O O . GLU B 1 47 ? 66.908 -39.657 -9.009 1.00 19.28 44 GLU B O 1
ATOM 3118 N N . ASN B 1 48 ? 67.209 -39.453 -11.224 1.00 19.76 45 ASN B N 1
ATOM 3119 C CA . ASN B 1 48 ? 66.247 -40.487 -11.621 1.00 18.77 45 ASN B CA 1
ATOM 3120 C C . ASN B 1 48 ? 66.776 -41.875 -11.252 1.00 20.97 45 ASN B C 1
ATOM 3121 O O . ASN B 1 48 ? 67.811 -42.279 -11.771 1.00 19.32 45 ASN B O 1
ATOM 3126 N N . LYS B 1 49 ? 66.052 -42.603 -10.421 1.00 22.35 46 LYS B N 1
ATOM 3127 C CA . LYS B 1 49 ? 66.343 -44.011 -10.057 1.00 24.13 46 LYS B CA 1
ATOM 3128 C C . LYS B 1 49 ? 65.270 -44.929 -10.663 1.00 25.04 46 LYS B C 1
ATOM 3129 O O . LYS B 1 49 ? 65.345 -46.129 -10.488 1.00 24.00 46 LYS B O 1
ATOM 3135 N N . THR B 1 50 ? 64.326 -44.384 -11.419 1.00 22.18 47 THR B N 1
ATOM 3136 C CA . THR B 1 50 ? 63.192 -45.115 -12.013 1.00 20.55 47 THR B CA 1
ATOM 3137 C C . THR B 1 50 ? 63.548 -45.640 -13.401 1.00 21.97 47 THR B C 1
ATOM 3138 O O . THR B 1 50 ? 64.629 -45.335 -13.921 1.00 22.13 47 THR B O 1
ATOM 3142 N N . THR B 1 51 ? 62.675 -46.458 -13.973 1.00 20.53 48 THR B N 1
ATOM 3143 C CA . THR B 1 51 ? 62.819 -46.956 -15.347 1.00 20.33 48 THR B CA 1
ATOM 3144 C C . THR B 1 51 ? 62.083 -46.022 -16.334 1.00 22.37 48 THR B C 1
ATOM 3145 O O . THR B 1 51 ? 61.932 -46.388 -17.506 1.00 21.92 48 THR B O 1
ATOM 3149 N N . LEU B 1 52 ? 61.626 -44.858 -15.881 1.00 19.29 49 LEU B N 1
ATOM 3150 C CA . LEU B 1 52 ? 60.959 -43.864 -16.737 1.00 19.93 49 LEU B CA 1
ATOM 3151 C C . LEU B 1 52 ? 62.016 -42.889 -17.252 1.00 18.49 49 LEU B C 1
ATOM 3152 O O . LEU B 1 52 ? 63.108 -42.814 -16.699 1.00 17.85 49 LEU B O 1
ATOM 3157 N N . PRO B 1 53 ? 61.692 -42.112 -18.292 1.00 18.60 50 PRO B N 1
ATOM 3158 C CA . PRO B 1 53 ? 62.560 -41.012 -18.712 1.00 20.49 50 PRO B CA 1
ATOM 3159 C C . PRO B 1 53 ? 62.786 -40.005 -17.583 1.00 18.94 50 PRO B C 1
ATOM 3160 O O . PRO B 1 53 ? 61.875 -39.715 -16.833 1.00 17.70 50 PRO B O 1
ATOM 3164 N N . VAL B 1 54 ? 64.024 -39.529 -17.476 1.00 16.24 51 VAL B N 1
ATOM 3165 C CA . VAL B 1 54 ? 64.458 -38.639 -16.372 1.00 18.22 51 VAL B CA 1
ATOM 3166 C C . VAL B 1 54 ? 63.477 -37.481 -16.193 1.00 17.71 51 VAL B C 1
ATOM 3167 O O . VAL B 1 54 ? 63.113 -37.191 -15.058 1.00 17.78 51 VAL B O 1
ATOM 3171 N N . ASN B 1 55 ? 63.044 -36.841 -17.256 1.00 18.27 52 ASN B N 1
ATOM 3172 C CA . ASN B 1 55 ? 62.204 -35.628 -17.123 1.00 19.03 52 ASN B CA 1
ATOM 3173 C C . ASN B 1 55 ? 60.778 -35.988 -16.668 1.00 20.21 52 ASN B C 1
ATOM 3174 O O . ASN B 1 55 ? 60.150 -35.163 -15.998 1.00 18.13 52 ASN B O 1
ATOM 3179 N N . VAL B 1 56 ? 60.309 -37.164 -17.036 1.00 18.76 53 VAL B N 1
ATOM 3180 C CA . VAL B 1 56 ? 58.982 -37.701 -16.629 1.00 18.52 53 VAL B CA 1
ATOM 3181 C C . VAL B 1 56 ? 59.031 -38.078 -15.156 1.00 18.79 53 VAL B C 1
ATOM 3182 O O . VAL B 1 56 ? 58.129 -37.675 -14.382 1.00 19.57 53 VAL B O 1
ATOM 3186 N N . ALA B 1 57 ? 60.050 -38.821 -14.736 1.00 19.07 54 ALA B N 1
ATOM 3187 C CA . ALA B 1 57 ? 60.226 -39.222 -13.327 1.00 17.41 54 ALA B CA 1
ATOM 3188 C C . ALA B 1 57 ? 60.282 -37.968 -12.471 1.00 18.29 54 ALA B C 1
ATOM 3189 O O . ALA B 1 57 ? 59.686 -37.931 -11.359 1.00 18.08 54 ALA B O 1
ATOM 3191 N N . PHE B 1 58 ? 61.004 -36.945 -12.940 1.00 18.24 55 PHE B N 1
ATOM 3192 C CA . PHE B 1 58 ? 61.150 -35.678 -12.191 1.00 19.07 55 PHE B CA 1
ATOM 3193 C C . PHE B 1 58 ? 59.785 -35.045 -11.928 1.00 19.04 55 PHE B C 1
ATOM 3194 O O . PHE B 1 58 ? 59.476 -34.681 -10.796 1.00 19.85 55 PHE B O 1
ATOM 3202 N N . GLU B 1 59 ? 58.956 -35.021 -12.943 1.00 18.85 56 GLU B N 1
ATOM 3203 C CA . GLU B 1 59 ? 57.616 -34.422 -12.838 1.00 19.58 56 GLU B CA 1
ATOM 3204 C C . GLU B 1 59 ? 56.742 -35.244 -11.895 1.00 18.19 56 GLU B C 1
ATOM 3205 O O . GLU B 1 59 ? 56.028 -34.653 -11.062 1.00 18.59 56 GLU B O 1
ATOM 3211 N N . LEU B 1 60 ? 56.767 -36.566 -11.987 1.00 17.90 57 LEU B N 1
ATOM 3212 C CA . LEU B 1 60 ? 55.908 -37.394 -11.102 1.00 19.18 57 LEU B CA 1
ATOM 3213 C C . LEU B 1 60 ? 56.375 -37.254 -9.659 1.00 18.39 57 LEU B C 1
ATOM 3214 O O . LEU B 1 60 ? 55.573 -37.115 -8.755 1.00 18.62 57 LEU B O 1
ATOM 3219 N N . TRP B 1 61 ? 57.677 -37.258 -9.434 1.00 18.58 58 TRP B N 1
ATOM 3220 C CA . TRP B 1 61 ? 58.239 -36.966 -8.111 1.00 18.91 58 TRP B CA 1
ATOM 3221 C C . TRP B 1 61 ? 57.756 -35.586 -7.615 1.00 20.19 58 TRP B C 1
ATOM 3222 O O . TRP B 1 61 ? 57.281 -35.482 -6.460 1.00 19.34 58 TRP B O 1
ATOM 3233 N N . ALA B 1 62 ? 57.936 -34.554 -8.416 1.00 18.98 59 ALA B N 1
ATOM 3234 C CA . ALA B 1 62 ? 57.511 -33.196 -8.018 1.00 20.58 59 ALA B CA 1
ATOM 3235 C C . ALA B 1 62 ? 56.015 -33.238 -7.632 1.00 21.16 59 ALA B C 1
ATOM 3236 O O . ALA B 1 62 ? 55.641 -32.536 -6.726 1.00 20.92 59 ALA B O 1
ATOM 3238 N N . LYS B 1 63 ? 55.221 -34.039 -8.337 1.00 18.84 60 LYS B N 1
ATOM 3239 C CA . LYS B 1 63 ? 53.755 -34.087 -8.174 1.00 20.22 60 LYS B CA 1
ATOM 3240 C C . LYS B 1 63 ? 53.339 -35.159 -7.186 1.00 22.35 60 LYS B C 1
ATOM 3241 O O . LYS B 1 63 ? 52.141 -35.494 -7.161 1.00 21.64 60 LYS B O 1
ATOM 3247 N N . ARG B 1 64 ? 54.268 -35.613 -6.358 1.00 21.19 61 ARG B N 1
ATOM 3248 C CA . ARG B 1 64 ? 53.981 -36.636 -5.339 1.00 22.11 61 ARG B CA 1
ATOM 3249 C C . ARG B 1 64 ? 52.955 -36.102 -4.340 1.00 23.06 61 ARG B C 1
ATOM 3250 O O . ARG B 1 64 ? 52.930 -34.901 -4.001 1.00 19.43 61 ARG B O 1
ATOM 3258 N N . ASN B 1 65 ? 52.187 -37.027 -3.807 1.00 20.57 62 ASN B N 1
ATOM 3259 C CA . ASN B 1 65 ? 51.278 -36.753 -2.687 1.00 21.40 62 ASN B CA 1
ATOM 3260 C C . ASN B 1 65 ? 52.100 -36.444 -1.459 1.00 19.66 62 ASN B C 1
ATOM 3261 O O . ASN B 1 65 ? 52.951 -37.253 -1.069 1.00 23.83 62 ASN B O 1
ATOM 3266 N N . ILE B 1 66 ? 51.876 -35.270 -0.864 1.00 19.79 63 ILE B N 1
ATOM 3267 C CA . ILE B 1 66 ? 52.617 -34.828 0.345 1.00 21.38 63 ILE B CA 1
ATOM 3268 C C . ILE B 1 66 ? 51.722 -34.871 1.581 1.00 23.82 63 ILE B C 1
ATOM 3269 O O . ILE B 1 66 ? 52.094 -34.294 2.627 1.00 26.31 63 ILE B O 1
ATOM 3274 N N . LYS B 1 67 ? 50.568 -35.510 1.482 1.00 24.73 64 LYS B N 1
ATOM 3275 C CA . LYS B 1 67 ? 49.765 -35.811 2.682 1.00 25.05 64 LYS B CA 1
ATOM 3276 C C . LYS B 1 67 ? 50.146 -37.204 3.158 1.00 25.08 64 LYS B C 1
ATOM 3277 O O . LYS B 1 67 ? 50.733 -37.953 2.388 1.00 24.34 64 LYS B O 1
ATOM 3283 N N . PRO B 1 68 ? 49.827 -37.594 4.412 1.00 24.71 65 PRO B N 1
ATOM 3284 C CA . PRO B 1 68 ? 49.957 -38.992 4.827 1.00 23.40 65 PRO B CA 1
ATOM 3285 C C . PRO B 1 68 ? 49.144 -39.810 3.845 1.00 21.10 65 PRO B C 1
ATOM 3286 O O . PRO B 1 68 ? 47.982 -39.486 3.597 1.00 23.92 65 PRO B O 1
ATOM 3290 N N . VAL B 1 69 ? 49.755 -40.862 3.303 1.00 22.17 66 VAL B N 1
ATOM 3291 C CA . VAL B 1 69 ? 49.059 -41.768 2.365 1.00 20.64 66 VAL B CA 1
ATOM 3292 C C . VAL B 1 69 ? 49.320 -43.199 2.813 1.00 22.09 66 VAL B C 1
ATOM 3293 O O . VAL B 1 69 ? 50.292 -43.513 3.519 1.00 21.34 66 VAL B O 1
ATOM 3297 N N . PRO B 1 70 ? 48.446 -44.131 2.414 1.00 21.07 67 PRO B N 1
ATOM 3298 C CA . PRO B 1 70 ? 48.690 -45.534 2.757 1.00 24.18 67 PRO B CA 1
ATOM 3299 C C . PRO B 1 70 ? 50.093 -45.941 2.277 1.00 21.34 67 PRO B C 1
ATOM 3300 O O . PRO B 1 70 ? 50.508 -45.564 1.171 1.00 22.50 67 PRO B O 1
ATOM 3304 N N . GLU B 1 71 ? 50.743 -46.762 3.077 1.00 21.12 68 GLU B N 1
ATOM 3305 C CA . GLU B 1 71 ? 51.982 -47.426 2.655 1.00 22.23 68 GLU B CA 1
ATOM 3306 C C . GLU B 1 71 ? 51.704 -48.160 1.365 1.00 22.95 68 GLU B C 1
ATOM 3307 O O . GLU B 1 71 ? 50.619 -48.783 1.198 1.00 22.03 68 GLU B O 1
ATOM 3313 N N . VAL B 1 72 ? 52.707 -48.207 0.502 1.00 20.42 69 VAL B N 1
ATOM 3314 C CA . VAL B 1 72 ? 52.574 -48.925 -0.786 1.00 20.36 69 VAL B CA 1
ATOM 3315 C C . VAL B 1 72 ? 52.171 -50.406 -0.567 1.00 19.25 69 VAL B C 1
ATOM 3316 O O . VAL B 1 72 ? 51.410 -50.914 -1.399 1.00 19.70 69 VAL B O 1
ATOM 3320 N N . LYS B 1 73 ? 52.728 -51.090 0.420 1.00 20.47 70 LYS B N 1
ATOM 3321 C CA . LYS B 1 73 ? 52.381 -52.529 0.647 1.00 20.87 70 LYS B CA 1
ATOM 3322 C C . LYS B 1 73 ? 50.856 -52.677 0.831 1.00 21.22 70 LYS B C 1
ATOM 3323 O O . LYS B 1 73 ? 50.297 -53.651 0.274 1.00 22.17 70 LYS B O 1
ATOM 3329 N N . ILE B 1 74 ? 50.215 -51.721 1.512 1.00 21.98 71 ILE B N 1
ATOM 3330 C CA . ILE B 1 74 ? 48.730 -51.756 1.704 1.00 22.66 71 ILE B CA 1
ATOM 3331 C C . ILE B 1 74 ? 48.046 -51.635 0.355 1.00 23.71 71 ILE B C 1
ATOM 3332 O O . ILE B 1 74 ? 47.173 -52.478 -0.006 1.00 23.77 71 ILE B O 1
ATOM 3337 N N . LEU B 1 75 ? 48.394 -50.607 -0.398 1.00 23.13 72 LEU B N 1
ATOM 3338 C CA . LEU B 1 75 ? 47.824 -50.370 -1.730 1.00 19.96 72 LEU B CA 1
ATOM 3339 C C . LEU B 1 75 ? 48.028 -51.575 -2.625 1.00 22.56 72 LEU B C 1
ATOM 3340 O O . LEU B 1 75 ? 47.071 -51.981 -3.350 1.00 22.02 72 LEU B O 1
ATOM 3345 N N . ASN B 1 76 ? 49.236 -52.123 -2.663 1.00 18.82 73 ASN B N 1
ATOM 3346 C CA . ASN B 1 76 ? 49.512 -53.283 -3.524 1.00 18.73 73 ASN B CA 1
ATOM 3347 C C . ASN B 1 76 ? 48.614 -54.456 -3.078 1.00 20.97 73 ASN B C 1
ATOM 3348 O O . ASN B 1 76 ? 48.108 -55.163 -3.918 1.00 22.46 73 ASN B O 1
ATOM 3353 N N . ASN B 1 77 ? 48.512 -54.668 -1.790 1.00 21.89 74 ASN B N 1
ATOM 3354 C CA . ASN B 1 77 ? 47.768 -55.839 -1.229 1.00 23.28 74 ASN B CA 1
ATOM 3355 C C . ASN B 1 77 ? 46.264 -55.703 -1.558 1.00 24.81 74 ASN B C 1
ATOM 3356 O O . ASN B 1 77 ? 45.574 -56.761 -1.721 1.00 23.82 74 ASN B O 1
ATOM 3361 N N . LEU B 1 78 ? 45.759 -54.478 -1.667 1.00 23.53 75 LEU B N 1
ATOM 3362 C CA . LEU B 1 78 ? 44.343 -54.181 -1.981 1.00 23.84 75 LEU B CA 1
ATOM 3363 C C . LEU B 1 78 ? 44.146 -54.151 -3.478 1.00 23.79 75 LEU B C 1
ATOM 3364 O O . LEU B 1 78 ? 43.012 -53.861 -3.934 1.00 27.25 75 LEU B O 1
ATOM 3369 N N . GLY B 1 79 ? 45.197 -54.400 -4.239 1.00 21.28 76 GLY B N 1
ATOM 3370 C CA . GLY B 1 79 ? 45.152 -54.505 -5.711 1.00 21.67 76 GLY B CA 1
ATOM 3371 C C . GLY B 1 79 ? 45.015 -53.150 -6.401 1.00 23.56 76 GLY B C 1
ATOM 3372 O O . GLY B 1 79 ? 44.532 -53.103 -7.516 1.00 24.31 76 GLY B O 1
ATOM 3373 N N . VAL B 1 80 ? 45.461 -52.074 -5.784 1.00 25.24 77 VAL B N 1
ATOM 3374 C CA . VAL B 1 80 ? 45.370 -50.721 -6.416 1.00 23.35 77 VAL B CA 1
ATOM 3375 C C . VAL B 1 80 ? 46.259 -50.700 -7.652 1.00 24.23 77 VAL B C 1
ATOM 3376 O O . VAL B 1 80 ? 47.462 -51.055 -7.554 1.00 24.62 77 VAL B O 1
ATOM 3380 N N . ASP B 1 81 ? 45.709 -50.264 -8.785 1.00 23.89 78 ASP B N 1
ATOM 3381 C CA . ASP B 1 81 ? 46.460 -50.170 -10.052 1.00 24.30 78 ASP B CA 1
ATOM 3382 C C . ASP B 1 81 ? 47.015 -48.756 -10.265 1.00 25.87 78 ASP B C 1
ATOM 3383 O O . ASP B 1 81 ? 47.971 -48.614 -11.060 1.00 24.17 78 ASP B O 1
ATOM 3388 N N . ILE B 1 82 ? 46.303 -47.749 -9.778 1.00 25.62 79 ILE B N 1
ATOM 3389 C CA . ILE B 1 82 ? 46.460 -46.362 -10.271 1.00 23.81 79 ILE B CA 1
ATOM 3390 C C . ILE B 1 82 ? 45.792 -45.451 -9.268 1.00 26.41 79 ILE B C 1
ATOM 3391 O O . ILE B 1 82 ? 44.873 -45.932 -8.555 1.00 26.61 79 ILE B O 1
ATOM 3396 N N . ALA B 1 83 ? 46.238 -44.193 -9.192 1.00 24.10 80 ALA B N 1
ATOM 3397 C CA . ALA B 1 83 ? 45.669 -43.214 -8.246 1.00 24.56 80 ALA B CA 1
ATOM 3398 C C . ALA B 1 83 ? 44.896 -42.148 -9.025 1.00 24.16 80 ALA B C 1
ATOM 3399 O O . ALA B 1 83 ? 45.277 -41.828 -10.176 1.00 24.30 80 ALA B O 1
ATOM 3401 N N . ALA B 1 84 ? 43.804 -41.656 -8.423 1.00 23.73 81 ALA B N 1
ATOM 3402 C CA . ALA B 1 84 ? 42.985 -40.562 -8.983 1.00 25.34 81 ALA B CA 1
ATOM 3403 C C . ALA B 1 84 ? 43.678 -39.235 -8.691 1.00 21.46 81 ALA B C 1
ATOM 3404 O O . ALA B 1 84 ? 43.672 -38.797 -7.510 1.00 25.61 81 ALA B O 1
ATOM 3406 N N . ASN B 1 85 ? 44.288 -38.642 -9.708 1.00 25.54 82 ASN B N 1
ATOM 3407 C CA . ASN B 1 85 ? 44.694 -37.202 -9.700 1.00 26.00 82 ASN B CA 1
ATOM 3408 C C . ASN B 1 85 ? 45.761 -36.961 -8.656 1.00 25.11 82 ASN B C 1
ATOM 3409 O O . ASN B 1 85 ? 45.774 -35.904 -8.036 1.00 24.94 82 ASN B O 1
ATOM 3414 N N . THR B 1 86 ? 46.630 -37.942 -8.464 1.00 23.30 83 THR B N 1
ATOM 3415 C CA . THR B 1 86 ? 47.794 -37.791 -7.571 1.00 25.25 83 THR B CA 1
ATOM 3416 C C . THR B 1 86 ? 48.831 -38.824 -7.981 1.00 22.74 83 THR B C 1
ATOM 3417 O O . THR B 1 86 ? 48.550 -39.647 -8.875 1.00 23.31 83 THR B O 1
ATOM 3421 N N . VAL B 1 87 ? 49.986 -38.729 -7.369 1.00 23.57 84 VAL B N 1
ATOM 3422 C CA . VAL B 1 87 ? 51.083 -39.715 -7.526 1.00 20.23 84 VAL B CA 1
ATOM 3423 C C . VAL B 1 87 ? 51.407 -40.198 -6.128 1.00 19.10 84 VAL B C 1
ATOM 3424 O O . VAL B 1 87 ? 51.799 -39.414 -5.291 1.00 20.52 84 VAL B O 1
ATOM 3428 N N . ILE B 1 88 ? 51.301 -41.490 -5.900 1.00 20.36 85 ILE B N 1
ATOM 3429 C CA . ILE B 1 88 ? 51.794 -42.106 -4.651 1.00 18.07 85 ILE B CA 1
ATOM 3430 C C . ILE B 1 88 ? 53.253 -42.433 -4.965 1.00 19.00 85 ILE B C 1
ATOM 3431 O O . ILE B 1 88 ? 53.527 -43.322 -5.826 1.00 20.07 85 ILE B O 1
ATOM 3436 N N . TRP B 1 89 ? 54.153 -41.674 -4.356 1.00 19.04 86 TRP B N 1
ATOM 3437 C CA . TRP B 1 89 ? 55.586 -41.901 -4.572 1.00 19.23 86 TRP B CA 1
ATOM 3438 C C . TRP B 1 89 ? 56.009 -43.057 -3.700 1.00 17.89 86 TRP B C 1
ATOM 3439 O O . TRP B 1 89 ? 55.756 -43.030 -2.523 1.00 19.71 86 TRP B O 1
ATOM 3450 N N . ASP B 1 90 ? 56.696 -44.031 -4.302 1.00 19.49 87 ASP B N 1
ATOM 3451 C CA . ASP B 1 90 ? 57.207 -45.198 -3.561 1.00 18.88 87 ASP B CA 1
ATOM 3452 C C . ASP B 1 90 ? 58.634 -44.903 -3.110 1.00 21.06 87 ASP B C 1
ATOM 3453 O O . ASP B 1 90 ? 59.555 -45.046 -3.912 1.00 19.49 87 ASP B O 1
ATOM 3458 N N . TYR B 1 91 ? 58.797 -44.531 -1.861 1.00 19.89 88 TYR B N 1
ATOM 3459 C CA . TYR B 1 91 ? 60.104 -44.116 -1.341 1.00 22.48 88 TYR B CA 1
ATOM 3460 C C . TYR B 1 91 ? 60.975 -45.354 -1.119 1.00 25.05 88 TYR B C 1
ATOM 3461 O O . TYR B 1 91 ? 62.153 -45.188 -0.996 1.00 25.24 88 TYR B O 1
ATOM 3470 N N . LYS B 1 92 ? 60.436 -46.561 -1.121 1.00 24.96 89 LYS B N 1
ATOM 3471 C CA . LYS B 1 92 ? 61.324 -47.740 -1.004 1.00 26.20 89 LYS B CA 1
ATOM 3472 C C . LYS B 1 92 ? 61.998 -48.002 -2.345 1.00 23.85 89 LYS B C 1
ATOM 3473 O O . LYS B 1 92 ? 63.081 -48.528 -2.324 1.00 25.59 89 LYS B O 1
ATOM 3479 N N . ARG B 1 93 ? 61.340 -47.709 -3.449 1.00 21.50 90 ARG B N 1
ATOM 3480 C CA . ARG B 1 93 ? 61.842 -47.953 -4.817 1.00 24.02 90 ARG B CA 1
ATOM 3481 C C . ARG B 1 93 ? 62.353 -46.650 -5.436 1.00 21.71 90 ARG B C 1
ATOM 3482 O O . ARG B 1 93 ? 62.890 -46.742 -6.493 1.00 23.32 90 ARG B O 1
ATOM 3490 N N . ASP B 1 94 ? 62.213 -45.496 -4.792 1.00 21.32 91 ASP B N 1
ATOM 3491 C CA . ASP B 1 94 ? 62.479 -44.150 -5.403 1.00 21.63 91 ASP B CA 1
ATOM 3492 C C . ASP B 1 94 ? 61.839 -44.070 -6.770 1.00 20.76 91 ASP B C 1
ATOM 3493 O O . ASP B 1 94 ? 62.513 -43.762 -7.761 1.00 21.19 91 ASP B O 1
ATOM 3498 N N . ALA B 1 95 ? 60.555 -44.384 -6.840 1.00 19.06 92 ALA B N 1
ATOM 3499 C CA . ALA B 1 95 ? 59.855 -44.462 -8.106 1.00 18.10 92 ALA B CA 1
ATOM 3500 C C . ALA B 1 95 ? 58.369 -44.303 -7.838 1.00 17.91 92 ALA B C 1
ATOM 3501 O O . ALA B 1 95 ? 57.893 -44.458 -6.749 1.00 17.59 92 ALA B O 1
ATOM 3503 N N . PRO B 1 96 ? 57.608 -43.948 -8.837 1.00 18.36 93 PRO B N 1
ATOM 3504 C CA . PRO B 1 96 ? 56.150 -43.938 -8.686 1.00 19.95 93 PRO B CA 1
ATOM 3505 C C . PRO B 1 96 ? 55.646 -45.344 -8.325 1.00 18.99 93 PRO B C 1
ATOM 3506 O O . PRO B 1 96 ? 56.233 -46.342 -8.767 1.00 19.03 93 PRO B O 1
ATOM 3510 N N . ALA B 1 97 ? 54.683 -45.406 -7.432 1.00 20.54 94 ALA B N 1
ATOM 3511 C CA . ALA B 1 97 ? 54.032 -46.676 -7.009 1.00 19.84 94 ALA B CA 1
ATOM 3512 C C . ALA B 1 97 ? 53.309 -47.305 -8.187 1.00 22.83 94 ALA B C 1
ATOM 3513 O O . ALA B 1 97 ? 53.206 -48.549 -8.236 1.00 21.81 94 ALA B O 1
ATOM 3515 N N . HIS B 1 98 ? 52.845 -46.506 -9.149 1.00 23.20 95 HIS B N 1
ATOM 3516 C CA . HIS B 1 98 ? 51.942 -46.988 -10.212 1.00 25.59 95 HIS B CA 1
ATOM 3517 C C . HIS B 1 98 ? 52.557 -46.614 -11.558 1.00 27.34 95 HIS B C 1
ATOM 3518 O O . HIS B 1 98 ? 53.161 -45.541 -11.634 1.00 28.25 95 HIS B O 1
ATOM 3525 N N . ILE B 1 99 ? 52.289 -47.400 -12.590 1.00 30.59 96 ILE B N 1
ATOM 3526 C CA . ILE B 1 99 ? 52.902 -47.188 -13.940 1.00 36.65 96 ILE B CA 1
ATOM 3527 C C . ILE B 1 99 ? 52.352 -45.890 -14.553 1.00 32.00 96 ILE B C 1
ATOM 3528 O O . ILE B 1 99 ? 53.080 -45.066 -15.167 1.00 30.84 96 ILE B O 1
ATOM 3533 N N . SER B 1 100 ? 51.049 -45.714 -14.374 1.00 27.77 97 SER B N 1
ATOM 3534 C CA . SER B 1 100 ? 50.226 -44.728 -15.121 1.00 25.24 97 SER B CA 1
ATOM 3535 C C . SER B 1 100 ? 49.617 -43.754 -14.155 1.00 21.73 97 SER B C 1
ATOM 3536 O O . SER B 1 100 ? 49.619 -43.963 -12.922 1.00 24.07 97 SER B O 1
ATOM 3539 N N . THR B 1 101 ? 49.112 -42.664 -14.702 1.00 21.25 98 THR B N 1
ATOM 3540 C CA . THR B 1 101 ? 48.507 -41.623 -13.883 1.00 21.19 98 THR B CA 1
ATOM 3541 C C . THR B 1 101 ? 47.164 -41.235 -14.480 1.00 21.50 98 THR B C 1
ATOM 3542 O O . THR B 1 101 ? 46.857 -41.601 -15.624 1.00 25.23 98 THR B O 1
ATOM 3546 N N . ILE B 1 102 ? 46.448 -40.455 -13.707 1.00 25.61 99 ILE B N 1
ATOM 3547 C CA . ILE B 1 102 ? 45.147 -39.867 -14.106 1.00 26.13 99 ILE B CA 1
ATOM 3548 C C . ILE B 1 102 ? 45.238 -38.405 -13.743 1.00 23.95 99 ILE B C 1
ATOM 3549 O O . ILE B 1 102 ? 45.289 -38.125 -12.519 1.00 24.42 99 ILE B O 1
ATOM 3554 N N . GLY B 1 103 ? 45.243 -37.536 -14.760 1.00 27.05 100 GLY B N 1
ATOM 3555 C CA . GLY B 1 103 ? 45.188 -36.065 -14.552 1.00 29.29 100 GLY B CA 1
ATOM 3556 C C . GLY B 1 103 ? 46.428 -35.510 -13.856 1.00 27.60 100 GLY B C 1
ATOM 3557 O O . GLY B 1 103 ? 46.291 -34.532 -13.107 1.00 29.02 100 GLY B O 1
ATOM 3558 N N . VAL B 1 104 ? 47.599 -36.095 -14.092 1.00 25.86 101 VAL B N 1
ATOM 3559 C CA . VAL B 1 104 ? 48.857 -35.645 -13.418 1.00 26.87 101 VAL B CA 1
ATOM 3560 C C . VAL B 1 104 ? 49.857 -35.128 -14.440 1.00 27.94 101 VAL B C 1
ATOM 3561 O O . VAL B 1 104 ? 50.380 -34.028 -14.248 1.00 30.24 101 VAL B O 1
ATOM 3565 N N . CYS B 1 105 ? 50.170 -35.941 -15.434 1.00 28.03 102 CYS B N 1
ATOM 3566 C CA . CYS B 1 105 ? 51.363 -35.775 -16.274 1.00 30.87 102 CYS B CA 1
ATOM 3567 C C . CYS B 1 105 ? 51.035 -36.268 -17.666 1.00 31.51 102 CYS B C 1
ATOM 3568 O O . CYS B 1 105 ? 50.494 -37.379 -17.778 1.00 28.92 102 CYS B O 1
ATOM 3571 N N . SER B 1 106 ? 51.370 -35.470 -18.682 1.00 30.02 103 SER B N 1
ATOM 3572 C CA . SER B 1 106 ? 50.938 -35.717 -20.076 1.00 32.32 103 SER B CA 1
ATOM 3573 C C . SER B 1 106 ? 51.617 -36.953 -20.619 1.00 34.92 103 SER B C 1
ATOM 3574 O O . SER B 1 106 ? 51.002 -37.606 -21.462 1.00 36.10 103 SER B O 1
ATOM 3577 N N . MET B 1 107 ? 52.843 -37.249 -20.180 1.00 27.83 104 MET B N 1
ATOM 3578 C CA . MET B 1 107 ? 53.550 -38.446 -20.650 1.00 27.30 104 MET B CA 1
ATOM 3579 C C . MET B 1 107 ? 52.902 -39.710 -20.064 1.00 28.20 104 MET B C 1
ATOM 3580 O O . MET B 1 107 ? 53.083 -40.743 -20.702 1.00 28.89 104 MET B O 1
ATOM 3585 N N . THR B 1 108 ? 52.381 -39.685 -18.836 1.00 26.70 105 THR B N 1
ATOM 3586 C CA . THR B 1 108 ? 51.996 -40.941 -18.134 1.00 24.38 105 THR B CA 1
ATOM 3587 C C . THR B 1 108 ? 50.474 -41.076 -18.020 1.00 26.36 105 THR B C 1
ATOM 3588 O O . THR B 1 108 ? 49.998 -42.175 -17.653 1.00 27.93 105 THR B O 1
ATOM 3592 N N . ASP B 1 109 ? 49.743 -40.000 -18.247 1.00 25.26 106 ASP B N 1
ATOM 3593 C CA . ASP B 1 109 ? 48.274 -40.015 -18.019 1.00 28.14 106 ASP B CA 1
ATOM 3594 C C . ASP B 1 109 ? 47.620 -41.006 -18.992 1.00 28.20 106 ASP B C 1
ATOM 3595 O O . ASP B 1 109 ? 47.992 -41.063 -20.160 1.00 26.31 106 ASP B O 1
ATOM 3600 N N . ILE B 1 110 ? 46.727 -41.842 -18.499 1.00 28.17 107 ILE B N 1
ATOM 3601 C CA . ILE B 1 110 ? 45.871 -42.623 -19.417 1.00 28.25 107 ILE B CA 1
ATOM 3602 C C . ILE B 1 110 ? 44.520 -41.922 -19.469 1.00 31.36 107 ILE B C 1
ATOM 3603 O O . ILE B 1 110 ? 43.666 -42.381 -20.223 1.00 33.03 107 ILE B O 1
ATOM 3608 N N . ALA B 1 111 ? 44.299 -40.924 -18.623 1.00 31.51 108 ALA B N 1
ATOM 3609 C CA . ALA B 1 111 ? 42.999 -40.219 -18.551 1.00 33.03 108 ALA B CA 1
ATOM 3610 C C . ALA B 1 111 ? 43.243 -38.915 -17.827 1.00 33.85 108 ALA B C 1
ATOM 3611 O O . ALA B 1 111 ? 44.258 -38.840 -17.103 1.00 28.65 108 ALA B O 1
ATOM 3613 N N . LYS B 1 112 ? 42.298 -37.991 -17.903 1.00 29.64 109 LYS B N 1
ATOM 3614 C CA . LYS B 1 112 ? 42.329 -36.787 -17.052 1.00 30.14 109 LYS B CA 1
ATOM 3615 C C . LYS B 1 112 ? 41.473 -36.983 -15.815 1.00 27.10 109 LYS B C 1
ATOM 3616 O O . LYS B 1 112 ? 41.782 -36.366 -14.765 1.00 27.75 109 LYS B O 1
ATOM 3622 N N . LYS B 1 113 ? 40.420 -37.795 -15.921 1.00 30.68 110 LYS B N 1
ATOM 3623 C CA . LYS B 1 113 ? 39.499 -38.065 -14.806 1.00 30.69 110 LYS B CA 1
ATOM 3624 C C . LYS B 1 113 ? 39.261 -39.561 -14.691 1.00 26.43 110 LYS B C 1
ATOM 3625 O O . LYS B 1 113 ? 39.257 -40.302 -15.675 1.00 27.17 110 LYS B O 1
ATOM 3631 N N . PRO B 1 114 ? 39.077 -40.045 -13.459 1.00 25.57 111 PRO B N 1
ATOM 3632 C 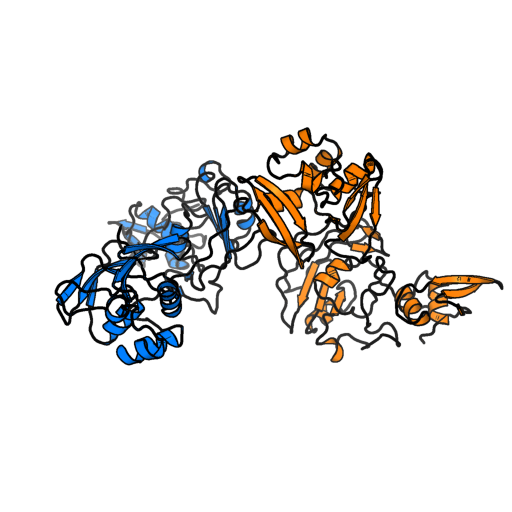CA . PRO B 1 114 ? 38.892 -41.467 -13.238 1.00 30.65 111 PRO B CA 1
ATOM 3633 C C . PRO B 1 114 ? 37.549 -42.004 -13.759 1.00 38.08 111 PRO B C 1
ATOM 3634 O O . PRO B 1 114 ? 37.335 -43.176 -13.684 1.00 38.84 111 PRO B O 1
ATOM 3638 N N . THR B 1 115 ? 36.690 -41.119 -14.253 1.00 35.58 112 THR B N 1
ATOM 3639 C CA . THR B 1 115 ? 35.362 -41.480 -14.813 1.00 43.19 112 THR B CA 1
ATOM 3640 C C . THR B 1 115 ? 35.542 -41.927 -16.256 1.00 40.89 112 THR B C 1
ATOM 3641 O O . THR B 1 115 ? 34.603 -42.517 -16.759 1.00 42.22 112 THR B O 1
ATOM 3645 N N . GLU B 1 116 ? 36.712 -41.716 -16.873 1.00 36.88 113 GLU B N 1
ATOM 3646 C CA . GLU B 1 116 ? 36.893 -42.099 -18.301 1.00 34.40 113 GLU B CA 1
ATOM 3647 C C . GLU B 1 116 ? 36.885 -43.619 -18.381 1.00 38.22 113 GLU B C 1
ATOM 3648 O O . GLU B 1 116 ? 37.311 -44.273 -17.382 1.00 34.15 113 GLU B O 1
ATOM 3654 N N . THR B 1 117 ? 36.464 -44.175 -19.520 1.00 37.22 114 THR B N 1
ATOM 3655 C CA . THR B 1 117 ? 36.155 -45.620 -19.600 1.00 36.73 114 THR B CA 1
ATOM 3656 C C . THR B 1 117 ? 37.441 -46.437 -19.427 1.00 35.10 114 THR B C 1
ATOM 3657 O O . THR B 1 117 ? 37.338 -47.525 -18.836 1.00 34.33 114 THR B O 1
ATOM 3661 N N . ILE B 1 118 ? 38.619 -45.942 -19.819 1.00 36.75 115 ILE B N 1
ATOM 3662 C CA . ILE B 1 118 ? 39.895 -46.722 -19.676 1.00 33.80 115 ILE B CA 1
ATOM 3663 C C . ILE B 1 118 ? 40.139 -47.027 -18.196 1.00 30.16 115 ILE B C 1
ATOM 3664 O O . ILE B 1 118 ? 40.851 -47.961 -17.901 1.00 33.31 115 ILE B O 1
ATOM 3669 N N . CYS B 1 119 ? 39.600 -46.239 -17.254 1.00 29.37 116 CYS B N 1
ATOM 3670 C CA . CYS B 1 119 ? 39.832 -46.444 -15.802 1.00 29.95 116 CYS B CA 1
ATOM 3671 C C . CYS B 1 119 ? 38.867 -47.480 -15.219 1.00 33.62 116 CYS B C 1
ATOM 3672 O O . CYS B 1 119 ? 39.079 -47.912 -14.040 1.00 32.18 116 CYS B O 1
ATOM 3675 N N . ALA B 1 120 ? 37.798 -47.828 -15.950 1.00 35.74 117 ALA B N 1
ATOM 3676 C CA . ALA B 1 120 ? 36.704 -48.641 -15.358 1.00 38.44 117 ALA B CA 1
ATOM 3677 C C . ALA B 1 120 ? 37.238 -49.994 -14.888 1.00 30.68 117 ALA B C 1
ATOM 3678 O O . ALA B 1 120 ? 36.963 -50.396 -13.756 1.00 31.93 117 ALA B O 1
ATOM 3680 N N . PRO B 1 121 ? 38.037 -50.733 -15.686 1.00 28.65 118 PRO B N 1
ATOM 3681 C CA . PRO B 1 121 ? 38.596 -51.995 -15.214 1.00 32.19 118 PRO B CA 1
ATOM 3682 C C . PRO B 1 121 ? 39.699 -51.891 -14.139 1.00 33.36 118 PRO B C 1
ATOM 3683 O O . PRO B 1 121 ? 40.007 -52.907 -13.509 1.00 30.59 118 PRO B O 1
ATOM 3687 N N . LEU B 1 122 ? 40.259 -50.683 -13.928 1.00 30.04 119 LEU B N 1
ATOM 3688 C CA . LEU B 1 122 ? 41.440 -50.498 -13.056 1.00 28.49 119 LEU B CA 1
ATOM 3689 C C . LEU B 1 122 ? 40.922 -50.269 -11.670 1.00 25.70 119 LEU B C 1
ATOM 3690 O O . LEU B 1 122 ? 39.926 -49.496 -11.526 1.00 26.86 119 LEU B O 1
ATOM 3695 N N . THR B 1 123 ? 41.614 -50.827 -10.680 1.00 25.14 120 THR B N 1
ATOM 3696 C CA . THR B 1 123 ? 41.372 -50.465 -9.284 1.00 25.05 120 THR B CA 1
ATOM 3697 C C . THR B 1 123 ? 42.004 -49.089 -9.019 1.00 29.18 120 THR B C 1
ATOM 3698 O O . THR B 1 123 ? 43.243 -49.017 -8.763 1.00 26.00 120 THR B O 1
ATOM 3702 N N . VAL B 1 124 ? 41.164 -48.056 -8.995 1.00 27.32 121 VAL B N 1
ATOM 3703 C CA . VAL B 1 124 ? 41.601 -46.666 -8.804 1.00 23.90 121 VAL B CA 1
ATOM 3704 C C . VAL B 1 124 ? 41.598 -46.361 -7.325 1.00 24.64 121 VAL B C 1
ATOM 3705 O O . VAL B 1 124 ? 40.623 -46.684 -6.660 1.00 25.73 121 VAL B O 1
ATOM 3709 N N . PHE B 1 125 ? 42.660 -45.708 -6.839 1.00 23.05 122 PHE B N 1
ATOM 3710 C CA . PHE B 1 125 ? 42.773 -45.235 -5.446 1.00 23.68 122 PHE B CA 1
ATOM 3711 C C . PHE B 1 125 ? 42.127 -43.859 -5.354 1.00 24.38 122 PHE B C 1
ATOM 3712 O O . PHE B 1 125 ? 42.541 -42.942 -6.112 1.00 25.86 122 PHE B O 1
ATOM 3720 N N . PHE B 1 126 ? 41.188 -43.701 -4.423 1.00 25.18 123 PHE B N 1
ATOM 3721 C CA . PHE B 1 126 ? 40.426 -42.457 -4.146 1.00 23.53 123 PHE B CA 1
ATOM 3722 C C . PHE B 1 126 ? 40.648 -42.042 -2.714 1.00 25.86 123 PHE B C 1
ATOM 3723 O O . PHE B 1 126 ? 40.745 -42.877 -1.802 1.00 27.18 123 PHE B O 1
ATOM 3731 N N . ASP B 1 127 ? 40.791 -40.739 -2.503 1.00 27.73 124 ASP B N 1
ATOM 3732 C CA . ASP B 1 127 ? 41.163 -40.189 -1.183 1.00 26.39 124 ASP B CA 1
ATOM 3733 C C . ASP B 1 127 ? 40.020 -39.256 -0.774 1.00 30.64 124 ASP B C 1
ATOM 3734 O O . ASP B 1 127 ? 39.882 -38.181 -1.404 1.00 30.33 124 ASP B O 1
ATOM 3739 N N . GLY B 1 128 ? 39.259 -39.649 0.240 1.00 34.13 125 GLY B N 1
ATOM 3740 C CA . GLY B 1 128 ? 38.054 -38.929 0.676 1.00 34.11 125 GLY B CA 1
ATOM 3741 C C . GLY B 1 128 ? 38.431 -37.602 1.253 1.00 37.58 125 GLY B C 1
ATOM 3742 O O . GLY B 1 128 ? 37.524 -36.776 1.492 1.00 38.35 125 GLY B O 1
ATOM 3743 N N . ARG B 1 129 ? 39.732 -37.352 1.421 1.00 32.16 126 ARG B N 1
ATOM 3744 C CA . ARG B 1 129 ? 40.181 -36.055 1.955 1.00 33.42 126 ARG B CA 1
ATOM 3745 C C . ARG B 1 129 ? 40.105 -35.018 0.842 1.00 32.71 126 ARG B C 1
ATOM 3746 O O . ARG B 1 129 ? 40.199 -33.849 1.162 1.00 37.20 126 ARG B O 1
ATOM 3754 N N . VAL B 1 130 ? 39.973 -35.449 -0.406 1.00 28.43 127 VAL B N 1
ATOM 3755 C CA . VAL B 1 130 ? 39.930 -34.577 -1.605 1.00 34.41 127 VAL B CA 1
ATOM 3756 C C . VAL B 1 130 ? 38.460 -34.463 -2.027 1.00 38.07 127 VAL B C 1
ATOM 3757 O O . VAL B 1 130 ? 37.814 -35.513 -2.252 1.00 33.29 127 VAL B O 1
ATOM 3761 N N . ASP B 1 131 ? 37.963 -33.236 -2.142 1.00 34.52 128 ASP B N 1
ATOM 3762 C CA . ASP B 1 131 ? 36.554 -32.962 -2.505 1.00 37.46 128 ASP B CA 1
ATOM 3763 C C . ASP B 1 131 ? 36.245 -33.773 -3.752 1.00 29.73 128 ASP B C 1
ATOM 3764 O O . ASP B 1 131 ? 37.042 -33.727 -4.674 1.00 37.30 128 ASP B O 1
ATOM 3769 N N . GLY B 1 132 ? 35.122 -34.484 -3.742 1.00 28.33 129 GLY B N 1
ATOM 3770 C CA . GLY B 1 132 ? 34.574 -35.168 -4.917 1.00 31.89 129 GLY B CA 1
ATOM 3771 C C . GLY B 1 132 ? 34.995 -36.633 -4.973 1.00 32.56 129 GLY B C 1
ATOM 3772 O O . GLY B 1 132 ? 34.366 -37.402 -5.753 1.00 32.96 129 GLY B O 1
ATOM 3773 N N . GLN B 1 133 ? 36.043 -37.033 -4.242 1.00 33.02 130 GLN B N 1
ATOM 3774 C CA . GLN B 1 133 ? 36.599 -38.398 -4.523 1.00 33.05 130 GLN B CA 1
ATOM 3775 C C . GLN B 1 133 ? 35.724 -39.477 -3.889 1.00 27.85 130 GLN B C 1
ATOM 3776 O O . GLN B 1 133 ? 35.629 -40.545 -4.505 1.00 29.73 130 GLN B O 1
ATOM 3782 N N . VAL B 1 134 ? 35.095 -39.222 -2.739 1.00 32.36 131 VAL B N 1
ATOM 3783 C CA . VAL B 1 134 ? 34.123 -40.222 -2.203 1.00 34.13 131 VAL B CA 1
ATOM 3784 C C . VAL B 1 134 ? 33.071 -40.487 -3.275 1.00 34.42 131 VAL B C 1
ATOM 3785 O O . VAL B 1 134 ? 32.803 -41.691 -3.571 1.00 34.29 131 VAL B O 1
ATOM 3789 N N . ASP B 1 135 ? 32.477 -39.437 -3.850 1.00 36.10 132 ASP B N 1
ATOM 3790 C CA . ASP B 1 135 ? 31.453 -39.601 -4.915 1.00 35.37 132 ASP B CA 1
ATOM 3791 C C . ASP B 1 135 ? 32.037 -40.312 -6.128 1.00 34.07 132 ASP B C 1
ATOM 3792 O O . ASP B 1 135 ? 31.292 -41.052 -6.787 1.00 31.98 132 ASP B O 1
ATOM 3797 N N . LEU B 1 136 ? 33.298 -40.047 -6.488 1.00 33.95 133 LEU B N 1
ATOM 3798 C CA . LEU B 1 136 ? 33.899 -40.730 -7.666 1.00 32.65 133 LEU B CA 1
ATOM 3799 C C . LEU B 1 136 ? 34.037 -42.244 -7.367 1.00 32.03 133 LEU B C 1
ATOM 3800 O O . LEU B 1 136 ? 33.815 -43.076 -8.253 1.00 33.79 133 LEU B O 1
ATOM 3805 N N . PHE B 1 137 ? 34.405 -42.588 -6.149 1.00 31.94 134 PHE B N 1
ATOM 3806 C CA . PHE B 1 137 ? 34.441 -43.987 -5.684 1.00 32.04 134 PHE B CA 1
ATOM 3807 C C . PHE B 1 137 ? 33.032 -44.618 -5.815 1.00 34.99 134 PHE B C 1
ATOM 3808 O O . PHE B 1 137 ? 32.893 -45.704 -6.425 1.00 33.50 134 PHE B O 1
ATOM 3816 N N . ARG B 1 138 ? 32.004 -43.922 -5.305 1.00 39.57 135 ARG B N 1
ATOM 3817 C CA . ARG B 1 138 ? 30.579 -44.376 -5.398 1.00 40.46 135 ARG B CA 1
ATOM 3818 C C . ARG B 1 138 ? 30.212 -44.683 -6.850 1.00 35.43 135 ARG B C 1
ATOM 3819 O O . ARG B 1 138 ? 29.483 -45.664 -7.046 1.00 39.72 135 ARG B O 1
ATOM 3827 N N . ASN B 1 139 ? 30.730 -43.927 -7.827 1.00 37.95 136 ASN B N 1
ATOM 3828 C CA . ASN B 1 139 ? 30.423 -44.142 -9.268 1.00 41.84 136 ASN B CA 1
ATOM 3829 C C . ASN B 1 139 ? 31.428 -45.069 -9.943 1.00 45.93 136 ASN B C 1
ATOM 3830 O O . ASN B 1 139 ? 31.173 -45.462 -11.088 1.00 40.36 136 ASN B O 1
ATOM 3835 N N . ALA B 1 140 ? 32.561 -45.370 -9.313 1.00 40.63 137 ALA B N 1
ATOM 3836 C CA . ALA B 1 140 ? 33.610 -46.169 -9.974 1.00 42.30 137 ALA B CA 1
ATOM 3837 C C . ALA B 1 140 ? 33.235 -47.655 -9.891 1.00 36.97 137 ALA B C 1
ATOM 3838 O O . ALA B 1 140 ? 32.728 -48.092 -8.834 1.00 35.59 137 ALA B O 1
ATOM 3840 N N . ARG B 1 141 ? 33.531 -48.387 -10.952 1.00 33.84 138 ARG B N 1
ATOM 3841 C CA . ARG B 1 141 ? 33.401 -49.869 -11.019 1.00 40.01 138 ARG B CA 1
ATOM 3842 C C . ARG B 1 141 ? 34.403 -50.529 -10.038 1.00 40.29 138 ARG B C 1
ATOM 3843 O O . ARG B 1 141 ? 34.016 -51.444 -9.280 1.00 33.10 138 ARG B O 1
ATOM 3851 N N . ASN B 1 142 ? 35.654 -50.046 -9.994 1.00 32.59 139 ASN B N 1
ATOM 3852 C CA . ASN B 1 142 ? 36.779 -50.721 -9.275 1.00 31.40 139 ASN B CA 1
ATOM 3853 C C . ASN B 1 142 ? 37.588 -49.649 -8.569 1.00 29.61 139 ASN B C 1
ATOM 3854 O O . ASN B 1 142 ? 37.949 -48.651 -9.224 1.00 30.51 139 ASN B O 1
ATOM 3859 N N . GLY B 1 143 ? 37.680 -49.740 -7.262 1.00 29.04 140 GLY B N 1
ATOM 3860 C CA . GLY B 1 143 ? 38.478 -48.744 -6.555 1.00 28.60 140 GLY B CA 1
ATOM 3861 C C . GLY B 1 143 ? 38.745 -49.140 -5.142 1.00 30.66 140 GLY B C 1
ATOM 3862 O O . GLY B 1 143 ? 38.093 -50.080 -4.577 1.00 29.31 140 GLY B O 1
ATOM 3863 N N . VAL B 1 144 ? 39.618 -48.362 -4.546 1.00 25.31 141 VAL B N 1
ATOM 3864 C CA . VAL B 1 144 ? 39.840 -48.362 -3.099 1.00 22.50 141 VAL B CA 1
ATOM 3865 C C . VAL B 1 144 ? 39.725 -46.924 -2.664 1.00 26.71 141 VAL B C 1
ATOM 3866 O O . VAL B 1 144 ? 40.282 -46.029 -3.359 1.00 27.65 141 VAL B O 1
ATOM 3870 N N . LEU B 1 145 ? 39.051 -46.723 -1.541 1.00 24.59 142 LEU B N 1
ATOM 3871 C CA . LEU B 1 145 ? 38.767 -45.410 -1.005 1.00 26.28 142 LEU B CA 1
ATOM 3872 C C . LEU B 1 145 ? 39.305 -45.387 0.402 1.00 24.51 142 LEU B C 1
ATOM 3873 O O . LEU B 1 145 ? 39.090 -46.355 1.109 1.00 26.51 142 LEU B O 1
ATOM 3878 N N . ILE B 1 146 ? 40.014 -44.328 0.754 1.00 21.86 143 ILE B N 1
ATOM 3879 C CA . ILE B 1 146 ? 40.306 -44.026 2.175 1.00 21.96 143 ILE B CA 1
ATOM 3880 C C . ILE B 1 146 ? 39.522 -42.790 2.610 1.00 25.96 143 ILE B C 1
ATOM 3881 O O . ILE B 1 146 ? 39.319 -41.837 1.799 1.00 27.39 143 ILE B O 1
ATOM 3886 N N . THR B 1 147 ? 39.172 -42.765 3.882 1.00 27.41 144 THR B N 1
ATOM 3887 C CA . THR B 1 147 ? 38.507 -41.594 4.487 1.00 27.49 144 THR B CA 1
ATOM 3888 C C . THR B 1 147 ? 39.014 -41.474 5.905 1.00 28.14 144 THR B C 1
ATOM 3889 O O . THR B 1 147 ? 39.584 -42.426 6.437 1.00 28.84 144 THR B O 1
ATOM 3893 N N . GLU B 1 148 ? 38.862 -40.289 6.468 1.00 28.53 145 GLU B N 1
ATOM 3894 C CA . GLU B 1 148 ? 39.158 -40.052 7.882 1.00 30.70 145 GLU B CA 1
ATOM 3895 C C . GLU B 1 148 ? 37.920 -40.329 8.726 1.00 32.82 145 GLU B C 1
ATOM 3896 O O . GLU B 1 148 ? 38.087 -40.507 9.930 1.00 40.18 145 GLU B O 1
ATOM 3902 N N . GLY B 1 149 ? 36.749 -40.359 8.114 1.00 36.06 146 GLY B N 1
ATOM 3903 C CA . GLY B 1 149 ? 35.499 -40.547 8.874 1.00 39.67 146 GLY B CA 1
ATOM 3904 C C . GLY B 1 149 ? 34.491 -41.376 8.126 1.00 43.14 146 GLY B C 1
ATOM 3905 O O . GLY B 1 149 ? 34.826 -41.960 7.074 1.00 37.86 146 GLY B O 1
ATOM 3906 N N . SER B 1 150 ? 33.259 -41.410 8.637 1.00 41.88 147 SER B N 1
ATOM 3907 C CA . SER B 1 150 ? 32.219 -42.325 8.130 1.00 37.88 147 SER B CA 1
ATOM 3908 C C . SER B 1 150 ? 31.762 -41.846 6.762 1.00 33.71 147 SER B C 1
ATOM 3909 O O . SER B 1 150 ? 31.804 -40.657 6.481 1.00 42.09 147 SER B O 1
ATOM 3912 N N . VAL B 1 151 ? 31.388 -42.798 5.936 1.00 34.94 148 VAL B N 1
ATOM 3913 C CA . VAL B 1 151 ? 30.801 -42.608 4.599 1.00 37.80 148 VAL B CA 1
ATOM 3914 C C . VAL B 1 151 ? 29.374 -43.160 4.711 1.00 45.60 148 VAL B C 1
ATOM 3915 O O . VAL B 1 151 ? 29.217 -44.343 5.107 1.00 38.82 148 VAL B O 1
ATOM 3919 N N . LYS B 1 152 ? 28.369 -42.348 4.408 1.00 52.63 149 LYS B N 1
ATOM 3920 C CA . LYS B 1 152 ? 26.949 -42.768 4.546 1.00 50.47 149 LYS B CA 1
ATOM 3921 C C . LYS B 1 152 ? 26.727 -44.053 3.743 1.00 41.96 149 LYS B C 1
ATOM 3922 O O . LYS B 1 152 ? 27.039 -44.111 2.537 1.00 42.12 149 LYS B O 1
ATOM 3928 N N . GLY B 1 153 ? 26.199 -45.077 4.401 1.00 44.18 150 GLY B N 1
ATOM 3929 C CA . GLY B 1 153 ? 25.756 -46.308 3.726 1.00 48.82 150 GLY B CA 1
ATOM 3930 C C . GLY B 1 153 ? 26.885 -47.290 3.435 1.00 48.88 150 GLY B C 1
ATOM 3931 O O . GLY B 1 153 ? 26.593 -48.279 2.775 1.00 55.18 150 GLY B O 1
ATOM 3932 N N . LEU B 1 154 ? 28.131 -47.037 3.858 1.00 43.59 151 LEU B N 1
ATOM 3933 C CA . LEU B 1 154 ? 29.276 -47.986 3.655 1.00 41.80 151 LEU B CA 1
ATOM 3934 C C . LEU B 1 154 ? 29.844 -48.340 5.015 1.00 36.84 151 LEU B C 1
ATOM 3935 O O . LEU B 1 154 ? 30.030 -47.442 5.842 1.00 38.16 151 LEU B O 1
ATOM 3940 N N . GLN B 1 155 ? 30.044 -49.628 5.276 1.00 38.06 152 GLN B N 1
ATOM 3941 C CA . GLN B 1 155 ? 30.742 -50.072 6.506 1.00 38.38 152 GLN B CA 1
ATOM 3942 C C . GLN B 1 155 ? 32.242 -49.964 6.221 1.00 32.88 152 GLN B C 1
ATOM 3943 O O . GLN B 1 155 ? 32.666 -50.431 5.171 1.00 26.99 152 GLN B O 1
ATOM 3949 N N . PRO B 1 156 ? 33.023 -49.371 7.137 1.00 34.83 153 PRO B N 1
ATOM 3950 C CA . PRO B 1 156 ? 34.463 -49.211 6.951 1.00 32.83 153 PRO B CA 1
ATOM 3951 C C . PRO B 1 156 ? 35.252 -50.435 7.423 1.00 36.47 153 PRO B C 1
ATOM 3952 O O . PRO B 1 156 ? 34.754 -51.254 8.186 1.00 30.65 153 PRO B O 1
ATOM 3956 N N . SER B 1 157 ? 36.456 -50.597 6.885 1.00 28.90 154 SER B N 1
ATOM 3957 C CA . SER B 1 157 ? 37.523 -51.428 7.485 1.00 27.58 154 SER B CA 1
ATOM 3958 C C . SER B 1 157 ? 38.533 -50.451 8.079 1.00 27.97 154 SER B C 1
ATOM 3959 O O . SER B 1 157 ? 38.963 -49.604 7.339 1.00 27.37 154 SER B O 1
ATOM 3962 N N . VAL B 1 158 ? 38.770 -50.506 9.370 1.00 25.56 155 VAL B N 1
ATOM 3963 C CA . VAL B 1 158 ? 39.717 -49.649 10.100 1.00 29.36 155 VAL B CA 1
ATOM 3964 C C . VAL B 1 158 ? 41.121 -50.105 9.690 1.00 29.38 155 VAL B C 1
ATOM 3965 O O . VAL B 1 158 ? 41.461 -51.305 9.786 1.00 28.22 155 VAL B O 1
ATOM 3969 N N . GLY B 1 159 ? 41.875 -49.175 9.142 1.00 27.53 156 GLY B N 1
ATOM 3970 C CA . GLY B 1 159 ? 43.190 -49.487 8.552 1.00 25.03 156 GLY B CA 1
ATOM 3971 C C . GLY B 1 159 ? 44.243 -49.454 9.616 1.00 25.27 156 GLY B C 1
ATOM 3972 O O . GLY B 1 159 ? 43.960 -49.280 10.800 1.00 24.38 156 GLY B O 1
ATOM 3973 N N . PRO B 1 160 ? 45.523 -49.561 9.191 1.00 25.03 157 PRO B N 1
ATOM 3974 C CA . PRO B 1 160 ? 46.615 -49.482 10.133 1.00 25.00 157 PRO B CA 1
ATOM 3975 C C . PRO B 1 160 ? 46.623 -48.107 10.795 1.00 22.85 157 PRO B C 1
ATOM 3976 O O . PRO B 1 160 ? 46.088 -47.148 10.244 1.00 26.83 157 PRO B O 1
ATOM 3980 N N . LYS B 1 161 ? 47.276 -48.013 11.929 1.00 23.51 158 LYS B N 1
ATOM 3981 C CA . LYS B 1 161 ? 47.425 -46.708 12.600 1.00 24.46 158 LYS B CA 1
ATOM 3982 C C . LYS B 1 161 ? 48.349 -45.795 11.819 1.00 25.45 158 LYS B C 1
ATOM 3983 O O . LYS B 1 161 ? 48.186 -44.560 11.985 1.00 25.62 158 LYS B O 1
ATOM 3989 N N . GLN B 1 162 ? 49.315 -46.388 11.104 1.00 25.54 159 GLN B N 1
ATOM 3990 C CA . GLN B 1 162 ? 50.441 -45.659 10.475 1.00 23.87 159 GLN B CA 1
ATOM 3991 C C . GLN B 1 162 ? 50.125 -45.369 9.018 1.00 24.75 159 GLN B C 1
ATOM 3992 O O . GLN B 1 162 ? 49.356 -46.106 8.349 1.00 24.27 159 GLN B O 1
ATOM 3998 N N . ALA B 1 163 ? 50.705 -44.269 8.533 1.00 23.14 160 ALA B N 1
ATOM 3999 C CA . ALA B 1 163 ? 50.725 -43.962 7.105 1.00 22.39 160 ALA B CA 1
ATOM 4000 C C . ALA B 1 163 ? 52.084 -43.361 6.741 1.00 21.02 160 ALA B C 1
ATOM 4001 O O . ALA B 1 163 ? 52.886 -43.154 7.644 1.00 22.64 160 ALA B O 1
ATOM 4003 N N . SER B 1 164 ? 52.290 -43.131 5.452 1.00 22.28 161 SER B N 1
ATOM 4004 C CA . SER B 1 164 ? 53.568 -42.618 4.918 1.00 22.59 161 SER B CA 1
ATOM 4005 C C . SER B 1 164 ? 53.362 -41.133 4.638 1.00 20.55 161 SER B C 1
ATOM 4006 O O . SER B 1 164 ? 52.524 -40.794 3.816 1.00 21.76 161 SER B O 1
ATOM 4009 N N . LEU B 1 165 ? 54.208 -40.307 5.223 1.00 23.22 162 LEU B N 1
ATOM 4010 C CA . LEU B 1 165 ? 54.227 -38.860 4.935 1.00 22.53 162 LEU B CA 1
ATOM 4011 C C . LEU B 1 165 ? 55.624 -38.501 4.421 1.00 19.97 162 LEU B C 1
ATOM 4012 O O . LEU B 1 165 ? 56.577 -38.589 5.185 1.00 21.02 162 LEU B O 1
ATOM 4017 N N . ASN B 1 166 ? 55.714 -38.229 3.150 1.00 21.16 163 ASN B N 1
ATOM 4018 C CA . ASN B 1 166 ? 57.012 -37.919 2.476 1.00 23.02 163 ASN B CA 1
ATOM 4019 C C . ASN B 1 166 ? 58.045 -38.987 2.791 1.00 24.51 163 ASN B C 1
ATOM 4020 O O . ASN B 1 166 ? 59.192 -38.644 3.073 1.00 24.20 163 ASN B O 1
ATOM 4025 N N . GLY B 1 167 ? 57.617 -40.241 2.755 1.00 25.16 164 GLY B N 1
ATOM 4026 C CA . GLY B 1 167 ? 58.465 -41.431 2.924 1.00 25.63 164 GLY B CA 1
ATOM 4027 C C . GLY B 1 167 ? 58.771 -41.720 4.363 1.00 25.68 164 GLY B C 1
ATOM 4028 O O . GLY B 1 167 ? 59.599 -42.579 4.607 1.00 28.01 164 GLY B O 1
ATOM 4029 N N . VAL B 1 168 ? 58.193 -40.976 5.292 1.00 22.42 165 VAL B N 1
ATOM 4030 C CA . VAL B 1 168 ? 58.366 -41.258 6.742 1.00 22.24 165 VAL B CA 1
ATOM 4031 C C . VAL B 1 168 ? 57.100 -42.005 7.188 1.00 22.01 165 VAL B C 1
ATOM 4032 O O . VAL B 1 168 ? 56.021 -41.415 7.147 1.00 21.49 165 VAL B O 1
ATOM 4036 N N . THR B 1 169 ? 57.242 -43.249 7.619 1.00 22.86 166 THR B N 1
ATOM 4037 C CA . THR B 1 169 ? 56.073 -44.005 8.124 1.00 27.20 166 THR B CA 1
ATOM 4038 C C . THR B 1 169 ? 55.872 -43.604 9.573 1.00 25.73 166 THR B C 1
ATOM 4039 O O . THR B 1 169 ? 56.850 -43.594 10.346 1.00 26.46 166 THR B O 1
ATOM 4043 N N . LEU B 1 170 ? 54.681 -43.124 9.896 1.00 26.46 167 LEU B N 1
ATOM 4044 C CA . LEU B 1 170 ? 54.457 -42.596 11.254 1.00 23.55 167 LEU B CA 1
ATOM 4045 C C . LEU B 1 170 ? 52.975 -42.708 11.603 1.00 21.78 167 LEU B C 1
ATOM 4046 O O . LEU B 1 170 ? 52.138 -42.880 10.732 1.00 24.32 167 LEU B O 1
ATOM 4051 N N . ILE B 1 171 ? 52.731 -42.654 12.888 1.00 25.72 168 ILE B N 1
ATOM 4052 C CA . ILE B 1 171 ? 51.380 -42.654 13.477 1.00 27.46 168 ILE B CA 1
ATOM 4053 C C . ILE B 1 171 ? 51.152 -41.187 13.838 1.00 25.30 168 ILE B C 1
ATOM 4054 O O . ILE B 1 171 ? 51.863 -40.691 14.722 1.00 25.74 168 ILE B O 1
ATOM 4059 N N . GLY B 1 172 ? 50.221 -40.551 13.153 1.00 28.75 169 GLY B N 1
ATOM 4060 C CA . GLY B 1 172 ? 50.044 -39.092 13.203 1.00 28.20 169 GLY B CA 1
ATOM 4061 C C . GLY B 1 172 ? 49.621 -38.641 14.575 1.00 32.13 169 GLY B C 1
ATOM 4062 O O . GLY B 1 172 ? 48.778 -39.314 15.165 1.00 28.55 169 GLY B O 1
ATOM 4063 N N . GLU B 1 173 ? 50.189 -37.548 15.084 1.00 28.69 170 GLU B N 1
ATOM 4064 C CA . GLU B 1 173 ? 49.646 -36.810 16.251 1.00 28.98 170 GLU B CA 1
ATOM 4065 C C . GLU B 1 173 ? 49.111 -35.466 15.756 1.00 32.86 170 GLU B C 1
ATOM 4066 O O . GLU B 1 173 ? 48.010 -35.101 16.141 1.00 31.38 170 GLU B O 1
ATOM 4072 N N . ALA B 1 174 ? 49.788 -34.786 14.830 1.00 29.06 171 ALA B N 1
ATOM 4073 C CA . ALA B 1 174 ? 49.327 -33.476 14.305 1.00 27.34 171 ALA B CA 1
ATOM 4074 C C . ALA B 1 174 ? 48.423 -33.672 13.113 1.00 28.81 171 ALA B C 1
ATOM 4075 O O . ALA B 1 174 ? 47.852 -32.697 12.636 1.00 29.96 171 ALA B O 1
ATOM 4077 N N . VAL B 1 175 ? 48.387 -34.896 12.562 1.00 27.35 172 VAL B N 1
ATOM 4078 C CA . VAL B 1 175 ? 47.650 -35.230 11.325 1.00 27.80 172 VAL B CA 1
ATOM 4079 C C . VAL B 1 175 ? 47.083 -36.636 11.524 1.00 26.15 172 VAL B C 1
ATOM 4080 O O . VAL B 1 175 ? 47.684 -37.385 12.303 1.00 24.78 172 VAL B O 1
ATOM 4084 N N . LYS B 1 176 ? 46.031 -36.954 10.799 1.00 27.50 173 LYS B N 1
ATOM 4085 C CA . LYS B 1 176 ? 45.402 -38.295 10.897 1.00 31.93 173 LYS B CA 1
ATOM 4086 C C . LYS B 1 176 ? 46.136 -39.219 9.928 1.00 26.17 173 LYS B C 1
ATOM 4087 O O . LYS B 1 176 ? 46.246 -38.844 8.740 1.00 27.30 173 LYS B O 1
ATOM 4093 N N . THR B 1 177 ? 46.540 -40.383 10.416 1.00 26.22 174 THR B N 1
ATOM 4094 C CA . THR B 1 177 ? 47.163 -41.443 9.577 1.00 25.41 174 THR B CA 1
ATOM 4095 C C . THR B 1 177 ? 46.341 -42.740 9.549 1.00 27.47 174 THR B C 1
ATOM 4096 O O . THR B 1 177 ? 46.613 -43.593 8.661 1.00 28.00 174 THR B O 1
ATOM 4100 N N . GLN B 1 178 ? 45.305 -42.850 10.393 1.00 30.09 175 GLN B N 1
ATOM 4101 C CA . GLN B 1 178 ? 44.462 -44.081 10.438 1.00 29.51 175 GLN B CA 1
ATOM 4102 C C . GLN B 1 178 ? 43.217 -43.840 9.617 1.00 28.59 175 GLN B C 1
ATOM 4103 O O . GLN B 1 178 ? 42.430 -42.937 9.975 1.00 31.53 175 GLN B O 1
ATOM 4109 N N . PHE B 1 179 ? 43.110 -44.530 8.483 1.00 25.48 176 PHE B N 1
ATOM 4110 C CA . PHE B 1 179 ? 42.023 -44.334 7.519 1.00 23.67 176 PHE B CA 1
ATOM 4111 C C . PHE B 1 179 ? 40.993 -45.448 7.688 1.00 28.75 176 PHE B C 1
ATOM 4112 O O . PHE B 1 179 ? 41.376 -46.567 8.104 1.00 25.39 176 PHE B O 1
ATOM 4120 N N . ASN B 1 180 ? 39.755 -45.124 7.322 1.00 27.40 177 ASN B N 1
ATOM 4121 C CA . ASN B 1 180 ? 38.778 -46.124 6.887 1.00 26.68 177 ASN B CA 1
ATOM 4122 C C . ASN B 1 180 ? 39.092 -46.536 5.461 1.00 24.76 177 ASN B C 1
ATOM 4123 O O . ASN B 1 180 ? 39.346 -45.692 4.594 1.00 24.38 177 ASN B O 1
ATOM 4128 N N . TYR B 1 181 ? 38.991 -47.826 5.203 1.00 23.89 178 TYR B N 1
ATOM 4129 C CA . TYR B 1 181 ? 39.146 -48.420 3.867 1.00 23.45 178 TYR B CA 1
ATOM 4130 C C . TYR B 1 181 ? 37.820 -48.949 3.374 1.00 26.45 178 TYR B C 1
ATOM 4131 O O . TYR B 1 181 ? 37.075 -49.576 4.164 1.00 27.32 178 TYR B O 1
ATOM 4140 N N . TYR B 1 182 ? 37.611 -48.789 2.079 1.00 25.75 179 TYR B N 1
ATOM 4141 C CA . TYR B 1 182 ? 36.472 -49.318 1.318 1.00 28.20 179 TYR B CA 1
ATOM 4142 C C . TYR B 1 182 ? 37.055 -49.771 0.001 1.00 29.30 179 TYR B C 1
ATOM 4143 O O . TYR B 1 182 ? 38.062 -49.187 -0.483 1.00 30.46 179 TYR B O 1
ATOM 4152 N N . LYS B 1 183 ? 36.496 -50.839 -0.533 1.00 24.55 180 LYS B N 1
ATOM 4153 C CA . LYS B 1 183 ? 36.925 -51.384 -1.826 1.00 24.90 180 LYS B CA 1
ATOM 4154 C C . LYS B 1 183 ? 35.721 -51.841 -2.616 1.00 29.60 180 LYS B C 1
ATOM 4155 O O . LYS B 1 183 ? 34.818 -52.410 -1.999 1.00 32.16 180 LYS B O 1
ATOM 4161 N N . LYS B 1 184 ? 35.783 -51.658 -3.925 1.00 29.66 181 LYS B N 1
ATOM 4162 C CA . LYS B 1 184 ? 34.736 -52.068 -4.871 1.00 31.13 181 LYS B CA 1
ATOM 4163 C C . LYS B 1 184 ? 35.427 -52.861 -5.935 1.00 29.56 181 LYS B C 1
ATOM 4164 O O . LYS B 1 184 ? 36.477 -52.437 -6.385 1.00 28.44 181 LYS B O 1
ATOM 4170 N N . VAL B 1 185 ? 34.823 -53.987 -6.292 1.00 30.11 182 VAL B N 1
ATOM 4171 C CA . VAL B 1 185 ? 35.185 -54.836 -7.450 1.00 31.03 182 VAL B CA 1
ATOM 4172 C C . VAL B 1 185 ? 33.922 -54.998 -8.303 1.00 37.03 182 VAL B C 1
ATOM 4173 O O . VAL B 1 185 ? 32.868 -55.302 -7.690 1.00 38.04 182 VAL B O 1
ATOM 4177 N N . ASP B 1 186 ? 34.029 -54.773 -9.613 1.00 38.80 183 ASP B N 1
ATOM 4178 C CA . ASP B 1 186 ? 32.922 -54.873 -10.607 1.00 45.66 183 ASP B CA 1
ATOM 4179 C C . ASP B 1 186 ? 31.648 -54.224 -10.064 1.00 46.65 183 ASP B C 1
ATOM 4180 O O . ASP B 1 186 ? 30.596 -54.834 -10.199 1.00 41.23 183 ASP B O 1
ATOM 4185 N N . GLY B 1 187 ? 31.749 -53.054 -9.438 1.00 37.62 184 GLY B N 1
ATOM 4186 C CA . GLY B 1 187 ? 30.590 -52.240 -9.028 1.00 40.18 184 GLY B CA 1
ATOM 4187 C C . GLY B 1 187 ? 30.035 -52.638 -7.672 1.00 39.25 184 GLY B C 1
ATOM 4188 O O . GLY B 1 187 ? 29.119 -51.945 -7.215 1.00 42.94 184 GLY B O 1
ATOM 4189 N N . VAL B 1 188 ? 30.602 -53.659 -7.011 1.00 39.05 185 VAL B N 1
ATOM 4190 C CA . VAL B 1 188 ? 30.092 -54.158 -5.697 1.00 36.53 185 VAL B CA 1
ATOM 4191 C C . VAL B 1 188 ? 31.039 -53.793 -4.555 1.00 35.79 185 VAL B C 1
ATOM 4192 O O . VAL B 1 188 ? 32.183 -54.216 -4.588 1.00 37.86 185 VAL B O 1
ATOM 4196 N N . VAL B 1 189 ? 30.517 -53.132 -3.535 1.00 35.11 186 VAL B N 1
ATOM 4197 C CA . VAL B 1 189 ? 31.263 -52.827 -2.301 1.00 38.19 186 VAL B CA 1
ATOM 4198 C C . VAL B 1 189 ? 31.655 -54.142 -1.631 1.00 43.90 186 VAL B C 1
ATOM 4199 O O . VAL B 1 189 ? 30.795 -54.971 -1.284 1.00 34.15 186 VAL B O 1
ATOM 4203 N N . GLN B 1 190 ? 32.943 -54.305 -1.392 1.00 31.73 187 GLN B N 1
ATOM 4204 C CA . GLN B 1 190 ? 33.467 -55.540 -0.794 1.00 31.46 187 GLN B CA 1
ATOM 4205 C C . GLN B 1 190 ? 33.344 -55.426 0.709 1.00 29.00 187 GLN B C 1
ATOM 4206 O O . GLN B 1 190 ? 33.379 -54.313 1.269 1.00 29.55 187 GLN B O 1
ATOM 4212 N N . GLN B 1 191 ? 33.213 -56.575 1.351 1.00 28.55 188 GLN B N 1
ATOM 4213 C CA . GLN B 1 191 ? 33.484 -56.698 2.793 1.00 31.19 188 GLN B CA 1
ATOM 4214 C C . GLN B 1 191 ? 34.955 -57.113 2.875 1.00 30.96 188 GLN B C 1
ATOM 4215 O O . GLN B 1 191 ? 35.277 -58.200 2.430 1.00 29.35 188 GLN B O 1
ATOM 4221 N N . LEU B 1 192 ? 35.796 -56.209 3.328 1.00 28.54 189 LEU B N 1
ATOM 4222 C CA . LEU B 1 192 ? 37.241 -56.487 3.406 1.00 29.33 189 LEU B CA 1
ATOM 4223 C C . LEU B 1 192 ? 37.405 -57.459 4.549 1.00 31.27 189 LEU B C 1
ATOM 4224 O O . LEU B 1 192 ? 36.726 -57.342 5.559 1.00 26.82 189 LEU B O 1
ATOM 4229 N N . PRO B 1 193 ? 38.390 -58.356 4.460 1.00 28.59 190 PRO B N 1
ATOM 4230 C CA . PRO B 1 193 ? 38.589 -59.354 5.501 1.00 28.02 190 PRO B CA 1
ATOM 4231 C C . PRO B 1 193 ? 39.122 -58.725 6.780 1.00 30.80 190 PRO B C 1
ATOM 4232 O O . PRO B 1 193 ? 39.778 -57.678 6.789 1.00 29.93 190 PRO B O 1
ATOM 4236 N N . GLU B 1 194 ? 38.866 -59.417 7.869 1.00 28.95 191 GLU B N 1
ATOM 4237 C CA . GLU B 1 194 ? 39.572 -59.210 9.144 1.00 27.09 191 GLU B CA 1
ATOM 4238 C C . GLU B 1 194 ? 41.065 -59.363 8.828 1.00 24.13 191 GLU B C 1
ATOM 4239 O O . GLU B 1 194 ? 41.407 -60.261 8.050 1.00 22.56 191 GLU B O 1
ATOM 4245 N N . THR B 1 195 ? 41.895 -58.543 9.431 1.00 26.01 192 THR B N 1
ATOM 4246 C CA . THR B 1 195 ? 43.336 -58.588 9.072 1.00 24.33 192 THR B CA 1
ATOM 4247 C C . THR B 1 195 ? 44.145 -58.161 10.270 1.00 22.61 192 THR B C 1
ATOM 4248 O O . THR B 1 195 ? 43.707 -57.277 11.023 1.00 24.53 192 THR B O 1
ATOM 4252 N N . TYR B 1 196 ? 45.337 -58.725 10.406 1.00 22.58 193 TYR B N 1
ATOM 4253 C CA . TYR B 1 196 ? 46.357 -58.088 11.250 1.00 23.93 193 TYR B CA 1
ATOM 4254 C C . TYR B 1 196 ? 47.016 -57.009 10.374 1.00 23.14 193 TYR B C 1
ATOM 4255 O O . TYR B 1 196 ? 46.820 -57.016 9.143 1.00 23.69 193 TYR B O 1
ATOM 4264 N N . PHE B 1 197 ? 47.804 -56.173 11.012 1.00 22.92 194 PHE B N 1
ATOM 4265 C CA . PHE B 1 197 ? 48.634 -55.165 10.310 1.00 24.60 194 PHE B CA 1
ATOM 4266 C C . PHE B 1 197 ? 50.076 -55.308 10.756 1.00 23.17 194 PHE B C 1
ATOM 4267 O O . PHE B 1 197 ? 50.312 -55.480 11.946 1.00 25.24 194 PHE B O 1
ATOM 4275 N N . THR B 1 198 ? 51.001 -55.191 9.804 1.00 23.15 195 THR B N 1
ATOM 4276 C CA . THR B 1 198 ? 52.425 -54.996 10.137 1.00 22.11 195 THR B CA 1
ATOM 4277 C C . THR B 1 198 ? 52.601 -53.607 10.755 1.00 22.58 195 THR B C 1
ATOM 4278 O O . THR B 1 198 ? 51.736 -52.745 10.556 1.00 22.09 195 THR B O 1
ATOM 4282 N N . GLN B 1 199 ? 53.672 -53.436 11.535 1.00 23.45 196 GLN B N 1
ATOM 4283 C CA . GLN B 1 199 ? 53.873 -52.245 12.385 1.00 23.16 196 GLN B CA 1
ATOM 4284 C C . GLN B 1 199 ? 54.814 -51.237 11.694 1.00 25.80 196 GLN B C 1
ATOM 4285 O O . GLN B 1 199 ? 54.868 -50.112 12.175 1.00 23.14 196 GLN B O 1
ATOM 4291 N N . SER B 1 200 ? 55.479 -51.642 10.617 1.00 23.14 197 SER B N 1
ATOM 4292 C CA . SER B 1 200 ? 56.303 -50.777 9.731 1.00 23.51 197 SER B CA 1
ATOM 4293 C C . SER B 1 200 ? 57.418 -50.106 10.537 1.00 23.30 197 SER B C 1
ATOM 4294 O O . SER B 1 200 ? 57.728 -48.914 10.273 1.00 23.09 197 SER B O 1
ATOM 4297 N N . ARG B 1 201 ? 58.031 -50.808 11.471 1.00 24.86 198 ARG B N 1
ATOM 4298 C CA . ARG B 1 201 ? 59.110 -50.198 12.279 1.00 26.84 198 ARG B CA 1
ATOM 4299 C C . ARG B 1 201 ? 60.460 -50.484 11.626 1.00 27.35 198 ARG B C 1
ATOM 4300 O O . ARG B 1 201 ? 60.515 -51.340 10.720 1.00 24.32 198 ARG B O 1
ATOM 4308 N N . ASN B 1 202 ? 61.497 -49.774 12.087 1.00 30.70 199 ASN B N 1
ATOM 4309 C CA . ASN B 1 202 ? 62.904 -49.910 11.614 1.00 35.92 199 ASN B CA 1
ATOM 4310 C C . ASN B 1 202 ? 63.674 -50.535 12.752 1.00 31.86 199 ASN B C 1
ATOM 4311 O O . ASN B 1 202 ? 63.395 -50.147 13.880 1.00 30.54 199 ASN B O 1
ATOM 4316 N N . LEU B 1 203 ? 64.773 -51.172 12.416 1.00 35.11 200 LEU B N 1
ATOM 4317 C CA . LEU B 1 203 ? 65.717 -51.782 13.379 1.00 45.59 200 LEU B CA 1
ATOM 4318 C C . LEU B 1 203 ? 66.332 -50.734 14.314 1.00 48.81 200 LEU B C 1
ATOM 4319 O O . LEU B 1 203 ? 66.372 -50.979 15.531 1.00 60.31 200 LEU B O 1
ATOM 4324 N N . GLN B 1 204 ? 66.710 -49.588 13.762 1.00 47.97 201 GLN B N 1
ATOM 4325 C CA . GLN B 1 204 ? 67.513 -48.512 14.390 1.00 56.40 201 GLN B CA 1
ATOM 4326 C C . GLN B 1 204 ? 66.648 -47.693 15.346 1.00 56.40 201 GLN B C 1
ATOM 4327 O O . GLN B 1 204 ? 67.182 -47.201 16.336 1.00 59.31 201 GLN B O 1
ATOM 4333 N N . GLU B 1 205 ? 65.368 -47.489 15.039 1.00 44.85 202 GLU B N 1
ATOM 4334 C CA . GLU B 1 205 ? 64.492 -46.692 15.930 1.00 50.43 202 GLU B CA 1
ATOM 4335 C C . GLU B 1 205 ? 63.298 -47.537 16.397 1.00 36.59 202 GLU B C 1
ATOM 4336 O O . GLU B 1 205 ? 62.230 -46.964 16.658 1.00 38.27 202 GLU B O 1
ATOM 4342 N N . PHE B 1 206 ? 63.511 -48.822 16.626 1.00 34.28 203 PHE B N 1
ATOM 4343 C CA . PHE B 1 206 ? 62.408 -49.722 17.013 1.00 32.70 203 PHE B CA 1
ATOM 4344 C C . PHE B 1 206 ? 61.865 -49.291 18.375 1.00 32.42 203 PHE B C 1
ATOM 4345 O O . PHE B 1 206 ? 62.637 -49.178 19.309 1.00 36.20 203 PHE B O 1
ATOM 4353 N N . LYS B 1 207 ? 60.565 -49.098 18.473 1.00 30.96 204 LYS B N 1
ATOM 4354 C CA . LYS B 1 207 ? 59.906 -48.827 19.773 1.00 41.73 204 LYS B CA 1
ATOM 4355 C C . LYS B 1 207 ? 58.827 -49.873 20.035 1.00 33.44 204 LYS B C 1
ATOM 4356 O O . LYS B 1 207 ? 58.013 -50.148 19.174 1.00 32.91 204 LYS B O 1
ATOM 4362 N N . PRO B 1 208 ? 58.800 -50.431 21.253 1.00 36.61 205 PRO B N 1
ATOM 4363 C CA . PRO B 1 208 ? 57.744 -51.355 21.648 1.00 32.86 205 PRO B CA 1
ATOM 4364 C C . PRO B 1 208 ? 56.395 -50.651 21.684 1.00 34.79 205 PRO B C 1
ATOM 4365 O O . PRO B 1 208 ? 56.318 -49.474 22.017 1.00 37.38 205 PRO B O 1
ATOM 4369 N N . ARG B 1 209 ? 55.330 -51.375 21.339 1.00 32.43 206 ARG B N 1
ATOM 4370 C CA . ARG B 1 209 ? 53.974 -50.777 21.295 1.00 31.70 206 ARG B CA 1
ATOM 4371 C C . ARG B 1 209 ? 53.016 -51.567 22.195 1.00 29.49 206 ARG B C 1
ATOM 4372 O O . ARG B 1 209 ? 51.794 -51.451 21.986 1.00 33.13 206 ARG B O 1
ATOM 4380 N N . SER B 1 210 ? 53.539 -52.364 23.116 1.00 31.51 207 SER B N 1
ATOM 4381 C CA . SER B 1 210 ? 52.731 -53.133 24.099 1.00 34.00 207 SER B CA 1
ATOM 4382 C C . SER B 1 210 ? 53.621 -53.474 25.264 1.00 34.22 207 SER B C 1
ATOM 4383 O O . SER B 1 210 ? 54.839 -53.413 25.092 1.00 36.05 207 SER B O 1
ATOM 4386 N N . GLN B 1 211 ? 53.035 -53.897 26.377 1.00 32.71 208 GLN B N 1
ATOM 4387 C CA . GLN B 1 211 ? 53.819 -54.279 27.567 1.00 35.72 208 GLN B CA 1
ATOM 4388 C C . GLN B 1 211 ? 54.583 -55.563 27.239 1.00 32.07 208 GLN B C 1
ATOM 4389 O O . GLN B 1 211 ? 55.706 -55.748 27.716 1.00 34.49 208 GLN B O 1
ATOM 4395 N N . MET B 1 212 ? 53.961 -56.472 26.498 1.00 33.85 209 MET B N 1
ATOM 4396 C CA . MET B 1 212 ? 54.674 -57.685 26.068 1.00 32.94 209 MET B CA 1
ATOM 4397 C C . MET B 1 212 ? 55.955 -57.271 25.296 1.00 28.51 209 MET B C 1
ATOM 4398 O O . MET B 1 212 ? 57.003 -57.882 25.512 1.00 32.49 209 MET B O 1
ATOM 4403 N N . GLU B 1 213 ? 55.884 -56.290 24.411 1.00 30.37 210 GLU B N 1
ATOM 4404 C CA . GLU B 1 213 ? 57.091 -55.908 23.609 1.00 32.20 210 GLU B CA 1
ATOM 4405 C C . GLU B 1 213 ? 58.108 -55.257 24.551 1.00 32.49 210 GLU B C 1
ATOM 4406 O O . GLU B 1 213 ? 59.304 -55.534 24.428 1.00 33.89 210 GLU B O 1
ATOM 4412 N N . ILE B 1 214 ? 57.645 -54.417 25.470 1.00 36.95 211 ILE B N 1
ATOM 4413 C CA . ILE B 1 214 ? 58.540 -53.808 26.499 1.00 36.29 211 ILE B CA 1
ATOM 4414 C C . ILE B 1 214 ? 59.252 -54.939 27.218 1.00 37.59 211 ILE B C 1
ATOM 4415 O O . ILE B 1 214 ? 60.486 -54.907 27.302 1.00 38.65 211 ILE B O 1
ATOM 4420 N N . ASP B 1 215 ? 58.499 -55.923 27.687 1.00 36.72 212 ASP B N 1
ATOM 4421 C CA . ASP B 1 215 ? 59.073 -57.060 28.441 1.00 38.36 212 ASP B CA 1
ATOM 4422 C C . ASP B 1 215 ? 60.033 -57.839 27.552 1.00 36.57 212 ASP B C 1
ATOM 4423 O O . ASP B 1 215 ? 61.035 -58.367 28.058 1.00 35.97 212 ASP B O 1
ATOM 4428 N N . PHE B 1 216 ? 59.718 -58.002 26.277 1.00 37.02 213 PHE B N 1
ATOM 4429 C CA . PHE B 1 216 ? 60.570 -58.845 25.405 1.00 33.86 213 PHE B CA 1
ATOM 4430 C C . PHE B 1 216 ? 61.946 -58.170 25.260 1.00 31.83 213 PHE B C 1
ATOM 4431 O O . PHE B 1 216 ? 62.988 -58.853 25.302 1.00 32.19 213 PHE B O 1
ATOM 4439 N N . LEU B 1 217 ? 61.939 -56.855 25.134 1.00 33.61 214 LEU B N 1
ATOM 4440 C CA . LEU B 1 217 ? 63.191 -56.072 24.962 1.00 39.19 214 LEU B CA 1
ATOM 4441 C C . LEU B 1 217 ? 63.974 -56.042 26.281 1.00 42.78 214 LEU B C 1
ATOM 4442 O O . LEU B 1 217 ? 65.233 -56.112 26.206 1.00 40.43 214 LEU B O 1
ATOM 4447 N N . GLU B 1 218 ? 63.297 -55.991 27.435 1.00 44.66 215 GLU B N 1
ATOM 4448 C CA . GLU B 1 218 ? 63.967 -55.704 28.739 1.00 46.69 215 GLU B CA 1
ATOM 4449 C C . GLU B 1 218 ? 64.444 -57.016 29.359 1.00 46.35 215 GLU B C 1
ATOM 4450 O O . GLU B 1 218 ? 65.586 -57.060 29.830 1.00 49.89 215 GLU B O 1
ATOM 4456 N N . LEU B 1 219 ? 63.654 -58.080 29.283 1.00 41.93 216 LEU B N 1
ATOM 4457 C CA . LEU B 1 219 ? 63.942 -59.333 30.019 1.00 43.49 216 LEU B CA 1
ATOM 4458 C C . LEU B 1 219 ? 64.876 -60.221 29.205 1.00 45.05 216 LEU B C 1
ATOM 4459 O O . LEU B 1 219 ? 64.930 -60.081 27.961 1.00 47.35 216 LEU B O 1
ATOM 4464 N N . ALA B 1 220 ? 65.547 -61.130 29.902 1.00 42.18 217 ALA B N 1
ATOM 4465 C CA . ALA B 1 220 ? 66.291 -62.242 29.298 1.00 44.66 217 ALA B CA 1
ATOM 4466 C C . ALA B 1 220 ? 65.265 -63.198 28.690 1.00 43.92 217 ALA B C 1
ATOM 4467 O O . ALA B 1 220 ? 64.100 -63.188 29.111 1.00 44.71 217 ALA B O 1
ATOM 4469 N N . MET B 1 221 ? 65.696 -63.951 27.692 1.00 42.80 218 MET B N 1
ATOM 4470 C CA . MET B 1 221 ? 64.832 -64.849 26.895 1.00 43.62 218 MET B CA 1
ATOM 4471 C C . MET B 1 221 ? 64.017 -65.757 27.836 1.00 48.46 218 MET B C 1
ATOM 4472 O O . MET B 1 221 ? 62.758 -65.750 27.748 1.00 44.37 218 MET B O 1
ATOM 4477 N N . ASP B 1 222 ? 64.696 -66.455 28.747 1.00 45.62 219 ASP B N 1
ATOM 4478 C CA . ASP B 1 222 ? 64.100 -67.461 29.675 1.00 50.13 219 ASP B CA 1
ATOM 4479 C C . ASP B 1 222 ? 63.040 -66.804 30.579 1.00 44.35 219 ASP B C 1
ATOM 4480 O O . ASP B 1 222 ? 61.950 -67.391 30.726 1.00 50.84 219 ASP B O 1
ATOM 4485 N N . GLU B 1 223 ? 63.305 -65.626 31.134 1.00 44.69 220 GLU B N 1
ATOM 4486 C CA . GLU B 1 223 ? 62.316 -64.882 31.968 1.00 50.37 220 GLU B CA 1
ATOM 4487 C C . GLU B 1 223 ? 61.092 -64.575 31.104 1.00 49.33 220 GLU B C 1
ATOM 4488 O O . GLU B 1 223 ? 59.954 -64.808 31.572 1.00 50.83 220 GLU B O 1
ATOM 4494 N N . PHE B 1 224 ? 61.308 -64.040 29.896 1.00 41.36 221 PHE B N 1
ATOM 4495 C CA . PHE B 1 224 ? 60.192 -63.619 29.015 1.00 40.67 221 PHE B CA 1
ATOM 4496 C C . PHE B 1 224 ? 59.341 -64.824 28.674 1.00 37.08 221 PHE B C 1
ATOM 4497 O O . PHE B 1 224 ? 58.112 -64.754 28.793 1.00 40.75 221 PHE B O 1
ATOM 4505 N N . ILE B 1 225 ? 59.978 -65.907 28.265 1.00 34.85 222 ILE B N 1
ATOM 4506 C CA . ILE B 1 225 ? 59.238 -67.097 27.796 1.00 40.07 222 ILE B CA 1
ATOM 4507 C C . ILE B 1 225 ? 58.402 -67.617 28.980 1.00 44.25 222 ILE B C 1
ATOM 4508 O O . ILE B 1 225 ? 57.234 -68.024 28.759 1.00 39.54 222 ILE B O 1
ATOM 4513 N N . GLU B 1 226 ? 58.952 -67.535 30.194 1.00 51.17 223 GLU B N 1
ATOM 4514 C CA . GLU B 1 226 ? 58.293 -68.049 31.419 1.00 54.64 223 GLU B CA 1
ATOM 4515 C C . GLU B 1 226 ? 57.101 -67.144 31.703 1.00 51.18 223 GLU B C 1
ATOM 4516 O O . GLU B 1 226 ? 55.996 -67.674 31.751 1.00 54.69 223 GLU B O 1
ATOM 4522 N N . ARG B 1 227 ? 57.323 -65.832 31.776 1.00 48.48 224 ARG B N 1
ATOM 4523 C CA . ARG B 1 227 ? 56.251 -64.845 32.069 1.00 49.59 224 ARG B CA 1
ATOM 4524 C C . ARG B 1 227 ? 55.055 -65.048 31.134 1.00 47.78 224 ARG B C 1
ATOM 4525 O O . ARG B 1 227 ? 53.904 -64.964 31.623 1.00 48.00 224 ARG B O 1
ATOM 4533 N N . TYR B 1 228 ? 55.272 -65.269 29.831 1.00 42.82 225 TYR B N 1
ATOM 4534 C CA . TYR B 1 228 ? 54.149 -65.284 28.847 1.00 41.39 225 TYR B CA 1
ATOM 4535 C C . TYR B 1 228 ? 53.733 -66.716 28.511 1.00 37.71 225 TYR B C 1
ATOM 4536 O O . TYR B 1 228 ? 52.921 -66.894 27.587 1.00 39.08 225 TYR B O 1
ATOM 4545 N N . LYS B 1 229 ? 54.316 -67.704 29.199 1.00 44.04 226 LYS B N 1
ATOM 4546 C CA . LYS B 1 229 ? 53.921 -69.136 29.084 1.00 48.47 226 LYS B CA 1
ATOM 4547 C C . LYS B 1 229 ? 54.105 -69.594 27.639 1.00 47.56 226 LYS B C 1
ATOM 4548 O O . LYS B 1 229 ? 53.158 -70.196 27.051 1.00 44.02 226 LYS B O 1
ATOM 4554 N N . LEU B 1 230 ? 55.302 -69.353 27.091 1.00 42.57 227 LEU B N 1
ATOM 4555 C CA . LEU B 1 230 ? 55.563 -69.615 25.661 1.00 38.29 227 LEU B CA 1
ATOM 4556 C C . LEU B 1 230 ? 56.448 -70.836 25.498 1.00 38.84 227 LEU B C 1
ATOM 4557 O O . LEU B 1 230 ? 56.850 -71.103 24.348 1.00 35.84 227 LEU B O 1
ATOM 4562 N N . GLU B 1 231 ? 56.614 -71.633 26.552 1.00 36.89 228 GLU B N 1
ATOM 4563 C CA . GLU B 1 231 ? 57.262 -72.965 26.428 1.00 36.49 228 GLU B CA 1
ATOM 4564 C C . GLU B 1 231 ? 56.589 -73.788 25.324 1.00 35.17 228 GLU B C 1
ATOM 4565 O O . GLU B 1 231 ? 55.345 -73.879 25.273 1.00 37.86 228 GLU B O 1
ATOM 4571 N N . GLY B 1 232 ? 57.401 -74.412 24.481 1.00 31.77 229 GLY B N 1
ATOM 4572 C CA . GLY B 1 232 ? 56.978 -75.309 23.402 1.00 33.70 229 GLY B CA 1
ATOM 4573 C C . GLY B 1 232 ? 56.610 -74.570 22.117 1.00 30.51 229 GLY B C 1
ATOM 4574 O O . GLY B 1 232 ? 56.260 -75.265 21.152 1.00 33.57 229 GLY B O 1
ATOM 4575 N N . TYR B 1 233 ? 56.652 -73.238 22.095 1.00 27.72 230 TYR B N 1
ATOM 4576 C CA . TYR B 1 233 ? 56.339 -72.467 20.864 1.00 31.47 230 TYR B CA 1
ATOM 4577 C C . TYR B 1 233 ? 57.603 -72.028 20.098 1.00 30.79 230 TYR B C 1
ATOM 4578 O O . TYR B 1 233 ? 57.463 -71.285 19.114 1.00 27.48 230 TYR B O 1
ATOM 4587 N N . ALA B 1 234 ? 58.765 -72.525 20.490 1.00 29.93 231 ALA B N 1
ATOM 4588 C CA . ALA B 1 234 ? 60.047 -72.355 19.771 1.00 28.50 231 ALA B CA 1
ATOM 4589 C C . ALA B 1 234 ? 60.374 -70.863 19.552 1.00 26.24 231 ALA B C 1
ATOM 4590 O O . ALA B 1 234 ? 60.975 -70.528 18.504 1.00 28.29 231 ALA B O 1
ATOM 4592 N N . PHE B 1 235 ? 60.074 -69.980 20.498 1.00 26.97 232 PHE B N 1
ATOM 4593 C CA . PHE B 1 235 ? 60.418 -68.543 20.376 1.00 28.17 232 PHE B CA 1
ATOM 4594 C C . PHE B 1 235 ? 61.943 -68.417 20.415 1.00 32.22 232 PHE B C 1
ATOM 4595 O O . PHE B 1 235 ? 62.467 -67.502 19.759 1.00 27.23 232 PHE B O 1
ATOM 4603 N N . GLU B 1 236 ? 62.622 -69.367 21.063 1.00 30.06 233 GLU B N 1
ATOM 4604 C CA . GLU B 1 236 ? 64.100 -69.389 21.164 1.00 34.16 233 GLU B CA 1
ATOM 4605 C C . GLU B 1 236 ? 64.635 -69.326 19.734 1.00 32.45 233 GLU B C 1
ATOM 4606 O O . GLU B 1 236 ? 65.564 -68.537 19.478 1.00 33.77 233 GLU B O 1
ATOM 4612 N N . HIS B 1 237 ? 64.042 -70.124 18.848 1.00 28.05 234 HIS B N 1
ATOM 4613 C CA . HIS B 1 237 ? 64.420 -70.220 17.418 1.00 27.81 234 HIS B CA 1
ATOM 4614 C C . HIS B 1 237 ? 63.783 -69.078 16.615 1.00 27.70 234 HIS B C 1
ATOM 4615 O O . HIS B 1 237 ? 64.503 -68.223 16.096 1.00 25.29 234 HIS B O 1
ATOM 4622 N N . ILE B 1 238 ? 62.452 -69.028 16.569 1.00 26.03 235 ILE B N 1
ATOM 4623 C CA . ILE B 1 238 ? 61.644 -68.195 15.646 1.00 25.20 235 ILE B CA 1
ATOM 4624 C C . ILE B 1 238 ? 61.907 -66.719 15.906 1.00 23.96 235 ILE B C 1
ATOM 4625 O O . ILE B 1 238 ? 62.021 -65.971 14.938 1.00 25.69 235 ILE B O 1
ATOM 4630 N N . VAL B 1 239 ? 61.902 -66.298 17.163 1.00 24.39 236 VAL B N 1
ATOM 4631 C CA . VAL B 1 239 ? 61.893 -64.866 17.507 1.00 26.15 236 VAL B CA 1
ATOM 4632 C C . VAL B 1 239 ? 63.296 -64.426 17.957 1.00 28.41 236 VAL B C 1
ATOM 4633 O O . VAL B 1 239 ? 63.727 -63.400 17.472 1.00 27.20 236 VAL B O 1
ATOM 4637 N N . TYR B 1 240 ? 63.923 -65.120 18.899 1.00 27.74 237 TYR B N 1
ATOM 4638 C CA . TYR B 1 240 ? 65.236 -64.713 19.471 1.00 27.02 237 TYR B CA 1
ATOM 4639 C C . TYR B 1 240 ? 66.352 -64.968 18.449 1.00 25.75 237 TYR B C 1
ATOM 4640 O O . TYR B 1 240 ? 67.278 -64.160 18.407 1.00 30.15 237 TYR B O 1
ATOM 4649 N N . GLY B 1 241 ? 66.220 -66.018 17.643 1.00 27.00 238 GLY B N 1
ATOM 4650 C CA . GLY B 1 241 ? 67.190 -66.459 16.632 1.00 26.24 238 GLY B CA 1
ATOM 4651 C C . GLY B 1 241 ? 68.257 -67.355 17.244 1.00 26.32 238 GLY B C 1
ATOM 4652 O O . GLY B 1 241 ? 68.595 -67.221 18.427 1.00 27.21 238 GLY B O 1
ATOM 4653 N N . ASP B 1 242 ? 68.720 -68.291 16.462 1.00 25.20 239 ASP B N 1
ATOM 4654 C CA . ASP B 1 242 ? 69.755 -69.250 16.870 1.00 29.07 239 ASP B CA 1
ATOM 4655 C C . ASP B 1 242 ? 71.003 -68.926 16.032 1.00 28.91 239 ASP B C 1
ATOM 4656 O O . ASP B 1 242 ? 71.043 -69.261 14.827 1.00 30.09 239 ASP B O 1
ATOM 4661 N N . PHE B 1 243 ? 72.021 -68.405 16.682 1.00 29.48 240 PHE B N 1
ATOM 4662 C CA . PHE B 1 243 ? 73.282 -68.019 16.010 1.00 28.24 240 PHE B CA 1
ATOM 4663 C C . PHE B 1 243 ? 74.361 -69.034 16.303 1.00 31.60 240 PHE B C 1
ATOM 4664 O O . PHE B 1 243 ? 75.534 -68.661 16.153 1.00 31.05 240 PHE B O 1
ATOM 4672 N N . SER B 1 244 ? 73.996 -70.282 16.601 1.00 29.07 241 SER B N 1
ATOM 4673 C CA . SER B 1 244 ? 74.973 -71.291 17.067 1.00 30.79 241 SER B CA 1
ATOM 4674 C C . SER B 1 244 ? 75.521 -72.104 15.892 1.00 32.73 241 SER B C 1
ATOM 4675 O O . SER B 1 244 ? 76.590 -72.708 16.049 1.00 33.44 241 SER B O 1
ATOM 4678 N N . HIS B 1 245 ? 74.811 -72.191 14.770 1.00 28.23 242 HIS B N 1
ATOM 4679 C CA . HIS B 1 245 ? 75.236 -72.981 13.587 1.00 29.35 242 HIS B CA 1
ATOM 4680 C C . HIS B 1 245 ? 75.581 -72.067 12.407 1.00 26.73 242 HIS B C 1
ATOM 4681 O O . HIS B 1 245 ? 75.205 -70.879 12.441 1.00 28.78 242 HIS B O 1
ATOM 4688 N N . SER B 1 246 ? 76.178 -72.629 11.355 1.00 26.35 243 SER B N 1
ATOM 4689 C CA . SER B 1 246 ? 76.559 -71.816 10.182 1.00 29.04 243 SER B CA 1
ATOM 4690 C C . SER B 1 246 ? 75.290 -71.171 9.627 1.00 25.80 243 SER B C 1
ATOM 4691 O O . SER B 1 246 ? 75.359 -70.011 9.246 1.00 23.57 243 SER B O 1
ATOM 4694 N N . GLN B 1 247 ? 74.198 -71.932 9.505 1.00 23.14 244 GLN B N 1
ATOM 4695 C CA . GLN B 1 247 ? 72.917 -71.303 9.071 1.00 25.24 244 GLN B CA 1
ATOM 4696 C C . GLN B 1 247 ? 72.211 -70.727 10.288 1.00 24.11 244 GLN B C 1
ATOM 4697 O O . GLN B 1 247 ? 71.876 -71.484 11.243 1.00 25.76 244 GLN B O 1
ATOM 4703 N N . LEU B 1 248 ? 71.935 -69.438 10.233 1.00 22.64 245 LEU B N 1
ATOM 4704 C CA . LEU B 1 248 ? 71.234 -68.692 11.277 1.00 23.90 245 LEU B CA 1
ATOM 4705 C C . LEU B 1 248 ? 69.804 -69.276 11.364 1.00 24.02 245 LEU B C 1
ATOM 4706 O O . LEU B 1 248 ? 69.130 -69.369 10.355 1.00 22.17 245 LEU B O 1
ATOM 4711 N N . GLY B 1 249 ? 69.408 -69.698 12.555 1.00 24.04 246 GLY B N 1
ATOM 4712 C CA . GLY B 1 249 ? 68.087 -70.327 12.782 1.00 24.80 246 GLY B CA 1
ATOM 4713 C C . GLY B 1 249 ? 67.058 -69.290 13.128 1.00 23.94 246 GLY B C 1
ATOM 4714 O O . GLY B 1 249 ? 67.324 -68.427 13.985 1.00 24.28 246 GLY B O 1
ATOM 4715 N N . GLY B 1 250 ? 65.890 -69.408 12.510 1.00 24.24 247 GLY B N 1
ATOM 4716 C CA . GLY B 1 250 ? 64.756 -68.539 12.846 1.00 23.96 247 GLY B CA 1
ATOM 4717 C C . GLY B 1 250 ? 65.025 -67.074 12.543 1.00 22.20 247 GLY B C 1
ATOM 4718 O O . GLY B 1 250 ? 65.479 -66.763 11.425 1.00 25.28 247 GLY B O 1
ATOM 4719 N N . LEU B 1 251 ? 64.718 -66.232 13.513 1.00 23.52 248 LEU B N 1
ATOM 4720 C CA . LEU B 1 251 ? 64.815 -64.760 13.461 1.00 25.56 248 LEU B CA 1
ATOM 4721 C C . LEU B 1 251 ? 63.881 -64.231 12.363 1.00 25.84 248 LEU B C 1
ATOM 4722 O O . LEU B 1 251 ? 64.348 -63.561 11.432 1.00 21.83 248 LEU B O 1
ATOM 4727 N N . HIS B 1 252 ? 62.568 -64.424 12.526 1.00 21.32 249 HIS B N 1
ATOM 4728 C CA . HIS B 1 252 ? 61.577 -64.025 11.514 1.00 21.28 249 HIS B CA 1
ATOM 4729 C C . HIS B 1 252 ? 60.714 -62.871 11.973 1.00 20.50 249 HIS B C 1
ATOM 4730 O O . HIS B 1 252 ? 59.866 -62.453 11.183 1.00 22.40 249 HIS B O 1
ATOM 4737 N N . LEU B 1 253 ? 60.917 -62.363 13.173 1.00 20.42 250 LEU B N 1
ATOM 4738 C CA . LEU B 1 253 ? 60.102 -61.279 13.741 1.00 24.51 250 LEU B CA 1
ATOM 4739 C C . LEU B 1 253 ? 60.994 -60.055 13.989 1.00 24.10 250 LEU B C 1
ATOM 4740 O O . LEU B 1 253 ? 62.026 -60.196 14.652 1.00 25.72 250 LEU B O 1
ATOM 4745 N N . LEU B 1 254 ? 60.620 -58.919 13.439 1.00 23.92 251 LEU B N 1
ATOM 4746 C CA . LEU B 1 254 ? 61.498 -57.715 13.493 1.00 24.39 251 LEU B CA 1
ATOM 4747 C C . LEU B 1 254 ? 61.899 -57.398 14.934 1.00 28.69 251 LEU B C 1
ATOM 4748 O O . LEU B 1 254 ? 63.088 -57.057 15.154 1.00 27.48 251 LEU B O 1
ATOM 4753 N N . ILE B 1 255 ? 61.002 -57.545 15.913 1.00 27.18 252 ILE B N 1
ATOM 4754 C CA . ILE B 1 255 ? 61.370 -57.203 17.315 1.00 28.31 252 ILE B CA 1
ATOM 4755 C C . ILE B 1 255 ? 62.594 -58.034 17.757 1.00 25.94 252 ILE B C 1
ATOM 4756 O O . ILE B 1 255 ? 63.432 -57.533 18.494 1.00 26.68 252 ILE B O 1
ATOM 4761 N N . GLY B 1 256 ? 62.727 -59.249 17.302 1.00 25.07 253 GLY B N 1
ATOM 4762 C CA . GLY B 1 256 ? 63.875 -60.101 17.652 1.00 27.20 253 GLY B CA 1
ATOM 4763 C C . GLY B 1 256 ? 65.156 -59.631 16.977 1.00 25.68 253 GLY B C 1
ATOM 4764 O O . GLY B 1 256 ? 66.214 -59.706 17.618 1.00 28.47 253 GLY B O 1
ATOM 4765 N N . LEU B 1 257 ? 65.061 -59.142 15.753 1.00 27.15 254 LEU B N 1
ATOM 4766 C CA . LEU B 1 257 ? 66.199 -58.476 15.085 1.00 27.20 254 LEU B CA 1
ATOM 4767 C C . LEU B 1 257 ? 66.547 -57.227 15.890 1.00 31.31 254 LEU B C 1
ATOM 4768 O O . LEU B 1 257 ? 67.756 -57.003 16.133 1.00 29.68 254 LEU B O 1
ATOM 4773 N N . ALA B 1 258 ? 65.551 -56.448 16.311 1.00 28.28 255 ALA B N 1
ATOM 4774 C CA . ALA B 1 258 ? 65.792 -55.198 17.063 1.00 29.33 255 ALA B CA 1
ATOM 4775 C C . ALA B 1 258 ? 66.557 -55.522 18.347 1.00 33.89 255 ALA B C 1
ATOM 4776 O O . ALA B 1 258 ? 67.551 -54.806 18.662 1.00 32.91 255 ALA B O 1
ATOM 4778 N N . LYS B 1 259 ? 66.155 -56.583 19.035 1.00 30.79 256 LYS B N 1
ATOM 4779 C CA . LYS B 1 259 ? 66.803 -56.968 20.302 1.00 36.41 256 LYS B CA 1
ATOM 4780 C C . LYS B 1 259 ? 68.262 -57.355 20.014 1.00 37.26 256 LYS B C 1
ATOM 4781 O O . LYS B 1 259 ? 69.140 -56.882 20.732 1.00 38.15 256 LYS B O 1
ATOM 4787 N N . ARG B 1 260 ? 68.522 -58.158 18.995 1.00 35.33 257 ARG B N 1
ATOM 4788 C CA . ARG B 1 260 ? 69.903 -58.603 18.663 1.00 34.33 257 ARG B CA 1
ATOM 4789 C C . ARG B 1 260 ? 70.739 -57.359 18.365 1.00 35.71 257 ARG B C 1
ATOM 4790 O O . ARG B 1 260 ? 71.911 -57.269 18.837 1.00 35.39 257 ARG B O 1
ATOM 4798 N N . PHE B 1 261 ? 70.161 -56.454 17.592 1.00 34.08 258 PHE B N 1
ATOM 4799 C CA . PHE B 1 261 ? 70.844 -55.287 17.024 1.00 39.12 258 PHE B CA 1
ATOM 4800 C C . PHE B 1 261 ? 71.373 -54.395 18.145 1.00 42.93 258 PHE B C 1
ATOM 4801 O O . PHE B 1 261 ? 72.404 -53.771 17.929 1.00 43.47 258 PHE B O 1
ATOM 4809 N N . LYS B 1 262 ? 70.673 -54.314 19.275 1.00 45.62 259 LYS B N 1
ATOM 4810 C CA . LYS B 1 262 ? 71.121 -53.541 20.464 1.00 54.67 259 LYS B CA 1
ATOM 4811 C C . LYS B 1 262 ? 72.420 -54.162 20.996 1.00 47.35 259 LYS B C 1
ATOM 4812 O O . LYS B 1 262 ? 73.209 -53.425 21.530 1.00 47.11 259 LYS B O 1
ATOM 4818 N N . GLU B 1 263 ? 72.575 -55.483 20.941 1.00 47.38 260 GLU B N 1
ATOM 4819 C CA . GLU B 1 263 ? 73.732 -56.208 21.528 1.00 46.65 260 GLU B CA 1
ATOM 4820 C C . GLU B 1 263 ? 74.857 -56.242 20.487 1.00 47.95 260 GLU B C 1
ATOM 4821 O O . GLU B 1 263 ? 75.993 -55.976 20.867 1.00 43.59 260 GLU B O 1
ATOM 4827 N N . SER B 1 264 ? 74.586 -56.645 19.242 1.00 40.56 261 SER B N 1
ATOM 4828 C CA . SER B 1 264 ? 75.646 -56.814 18.212 1.00 40.86 261 SER B CA 1
ATOM 4829 C C . SER B 1 264 ? 75.078 -56.656 16.815 1.00 39.27 261 SER B C 1
ATOM 4830 O O . SER B 1 264 ? 73.966 -57.090 16.528 1.00 38.90 261 SER B O 1
ATOM 4833 N N . PRO B 1 265 ? 75.882 -56.081 15.911 1.00 40.76 262 PRO B N 1
ATOM 4834 C CA . PRO B 1 265 ? 75.406 -55.648 14.617 1.00 36.19 262 PRO B CA 1
ATOM 4835 C C . PRO B 1 265 ? 75.382 -56.847 13.697 1.00 34.08 262 PRO B C 1
ATOM 4836 O O . PRO B 1 265 ? 76.040 -57.834 13.950 1.00 32.69 262 PRO B O 1
ATOM 4840 N N . PHE B 1 266 ? 74.586 -56.726 12.657 1.00 30.45 263 PHE B N 1
ATOM 4841 C CA . PHE B 1 266 ? 74.545 -57.729 11.587 1.00 30.54 263 PHE B CA 1
ATOM 4842 C C . PHE B 1 266 ? 74.186 -56.981 10.325 1.00 28.50 263 PHE B C 1
ATOM 4843 O O . PHE B 1 266 ? 73.687 -55.826 10.402 1.00 29.41 263 PHE B O 1
ATOM 4851 N N . GLU B 1 267 ? 74.455 -57.638 9.215 1.00 29.08 264 GLU B N 1
ATOM 4852 C CA . GLU B 1 267 ? 74.158 -57.109 7.872 1.00 34.01 264 GLU B CA 1
ATOM 4853 C C . GLU B 1 267 ? 72.838 -57.717 7.397 1.00 31.49 264 GLU B C 1
ATOM 4854 O O . GLU B 1 267 ? 72.687 -58.948 7.521 1.00 26.74 264 GLU B O 1
ATOM 4860 N N . LEU B 1 268 ? 71.960 -56.876 6.858 1.00 27.83 265 LEU B N 1
ATOM 4861 C CA . LEU B 1 268 ? 70.685 -57.285 6.226 1.00 28.44 265 LEU B CA 1
ATOM 4862 C C . LEU B 1 268 ? 70.755 -56.869 4.769 1.00 28.78 265 LEU B C 1
ATOM 4863 O O . LEU B 1 268 ? 70.679 -55.664 4.484 1.00 32.04 265 LEU B O 1
ATOM 4868 N N . GLU B 1 269 ? 70.957 -57.796 3.865 1.00 25.36 266 GLU B N 1
ATOM 4869 C CA . GLU B 1 269 ? 70.960 -57.410 2.449 1.00 26.52 266 GLU B CA 1
ATOM 4870 C C . GLU B 1 269 ? 69.518 -57.463 1.967 1.00 26.46 266 GLU B C 1
ATOM 4871 O O . GLU B 1 269 ? 68.959 -58.573 1.898 1.00 22.84 266 GLU B O 1
ATOM 4877 N N . ASP B 1 270 ? 68.972 -56.306 1.634 1.00 23.49 267 ASP B N 1
ATOM 4878 C CA . ASP B 1 270 ? 67.595 -56.165 1.118 1.00 21.93 267 ASP B CA 1
ATOM 4879 C C . ASP B 1 270 ? 67.624 -56.429 -0.376 1.00 23.64 267 ASP B C 1
ATOM 4880 O O . ASP B 1 270 ? 67.662 -55.449 -1.147 1.00 24.49 267 ASP B O 1
ATOM 4885 N N . PHE B 1 271 ? 67.606 -57.690 -0.802 1.00 21.22 268 PHE B N 1
ATOM 4886 C CA . PHE B 1 271 ? 67.942 -58.033 -2.208 1.00 21.94 268 PHE B CA 1
ATOM 4887 C C . PHE B 1 271 ? 66.731 -57.829 -3.133 1.00 22.60 268 PHE B C 1
ATOM 4888 O O . PHE B 1 271 ? 66.957 -57.789 -4.354 1.00 21.70 268 PHE B O 1
ATOM 4896 N N . ILE B 1 272 ? 65.524 -57.598 -2.603 1.00 23.05 269 ILE B N 1
ATOM 4897 C CA . ILE B 1 272 ? 64.350 -57.145 -3.396 1.00 23.87 269 ILE B CA 1
ATOM 4898 C C . ILE B 1 272 ? 63.822 -55.906 -2.699 1.00 23.89 269 ILE B C 1
ATOM 4899 O O . ILE B 1 272 ? 62.893 -55.981 -1.889 1.00 25.24 269 ILE B O 1
ATOM 4904 N N . PRO B 1 273 ? 64.439 -54.740 -2.945 1.00 24.75 270 PRO B N 1
ATOM 4905 C CA . PRO B 1 273 ? 64.152 -53.529 -2.179 1.00 23.06 270 PRO B CA 1
ATOM 4906 C C . PRO B 1 273 ? 62.821 -52.904 -2.645 1.00 25.32 270 PRO B C 1
ATOM 4907 O O . PRO B 1 273 ? 62.750 -52.087 -3.474 1.00 30.53 270 PRO B O 1
ATOM 4911 N N . MET B 1 274 ? 61.739 -53.357 -2.061 1.00 27.85 271 MET B N 1
ATOM 4912 C CA . MET B 1 274 ? 60.367 -52.846 -2.297 1.00 24.69 271 MET B CA 1
ATOM 4913 C C . MET B 1 274 ? 59.604 -52.917 -0.959 1.00 23.21 271 MET B C 1
ATOM 4914 O O . MET B 1 274 ? 60.098 -53.539 -0.008 1.00 22.63 271 MET B O 1
ATOM 4919 N N . ASP B 1 275 ? 58.470 -52.252 -0.900 1.00 21.11 272 ASP B N 1
ATOM 4920 C CA . ASP B 1 275 ? 57.602 -52.265 0.281 1.00 22.17 272 ASP B CA 1
ATOM 4921 C C . ASP B 1 275 ? 56.813 -53.573 0.169 1.00 21.48 272 ASP B C 1
ATOM 4922 O O . ASP B 1 275 ? 56.206 -53.806 -0.892 1.00 24.18 272 ASP B O 1
ATOM 4927 N N . SER B 1 276 ? 56.915 -54.418 1.157 1.00 21.07 273 SER B N 1
ATOM 4928 C CA . SER B 1 276 ? 56.059 -55.632 1.210 1.00 22.55 273 SER B CA 1
ATOM 4929 C C . SER B 1 276 ? 55.805 -56.045 2.651 1.00 21.18 273 SER B C 1
ATOM 4930 O O . SER B 1 276 ? 56.614 -55.813 3.560 1.00 19.54 273 SER B O 1
ATOM 4933 N N . THR B 1 277 ? 54.654 -56.698 2.839 1.00 20.38 274 THR B N 1
ATOM 4934 C CA . THR B 1 277 ? 54.229 -57.170 4.169 1.00 18.47 274 THR B CA 1
ATOM 4935 C C . THR B 1 277 ? 55.334 -58.028 4.784 1.00 16.28 274 THR B C 1
ATOM 4936 O O . THR B 1 277 ? 55.610 -57.920 5.974 1.00 21.16 274 THR B O 1
ATOM 4940 N N . VAL B 1 278 ? 55.846 -58.950 4.022 1.00 18.74 275 VAL B N 1
ATOM 4941 C CA . VAL B 1 278 ? 56.995 -59.802 4.424 1.00 20.94 275 VAL B CA 1
ATOM 4942 C C . VAL B 1 278 ? 58.212 -59.333 3.635 1.00 19.34 275 VAL B C 1
ATOM 4943 O O . VAL B 1 278 ? 58.103 -59.184 2.412 1.00 18.50 275 VAL B O 1
ATOM 4947 N N . LYS B 1 279 ? 59.324 -59.170 4.341 1.00 20.19 276 LYS B N 1
ATOM 4948 C CA . LYS B 1 279 ? 60.620 -58.801 3.705 1.00 22.00 276 LYS B CA 1
ATOM 4949 C C . LYS B 1 279 ? 61.582 -59.978 3.772 1.00 24.46 276 LYS B C 1
ATOM 4950 O O . LYS B 1 279 ? 61.565 -60.757 4.754 1.00 25.95 276 LYS B O 1
ATOM 4956 N N . ASN B 1 280 ? 62.373 -60.140 2.733 1.00 22.29 277 ASN B N 1
ATOM 4957 C CA . ASN B 1 280 ? 63.384 -61.221 2.720 1.00 20.63 277 ASN B CA 1
ATOM 4958 C C . ASN B 1 280 ? 64.761 -60.563 2.765 1.00 20.97 277 ASN B C 1
ATOM 4959 O O . ASN B 1 280 ? 65.018 -59.643 1.956 1.00 21.33 277 ASN B O 1
ATOM 4964 N N . TYR B 1 281 ? 65.616 -61.025 3.656 1.00 20.21 278 TYR B N 1
ATOM 4965 C CA . TYR B 1 281 ? 66.988 -60.471 3.807 1.00 20.36 278 TYR B CA 1
ATOM 4966 C C . TYR B 1 281 ? 67.980 -61.595 3.764 1.00 21.94 278 TYR B C 1
ATOM 4967 O O . TYR B 1 281 ? 67.739 -62.649 4.316 1.00 21.47 278 TYR B O 1
ATOM 4976 N N . PHE B 1 282 ? 69.112 -61.320 3.150 1.00 22.82 279 PHE B N 1
ATOM 4977 C CA . PHE B 1 282 ? 70.323 -62.168 3.266 1.00 21.99 279 PHE B CA 1
ATOM 4978 C C . PHE B 1 282 ? 71.044 -61.613 4.488 1.00 21.94 279 PHE B C 1
ATOM 4979 O O . PHE B 1 282 ? 71.541 -60.488 4.437 1.00 22.07 279 PHE B O 1
ATOM 4987 N N . ILE B 1 283 ? 70.995 -62.346 5.588 1.00 21.06 280 ILE B N 1
ATOM 4988 C CA . ILE B 1 283 ? 71.459 -61.838 6.902 1.00 20.24 280 ILE B CA 1
ATOM 4989 C C . ILE B 1 283 ? 72.808 -62.495 7.245 1.00 22.95 280 ILE B C 1
ATOM 4990 O O . ILE B 1 283 ? 72.982 -63.739 7.024 1.00 21.01 280 ILE B O 1
ATOM 4995 N N . THR B 1 284 ? 73.739 -61.656 7.687 1.00 21.67 281 THR B N 1
ATOM 4996 C CA . THR B 1 284 ? 75.073 -62.126 8.142 1.00 21.72 281 THR B CA 1
ATOM 4997 C C . THR B 1 284 ? 75.298 -61.576 9.533 1.00 21.22 281 THR B C 1
ATOM 4998 O O . THR B 1 284 ? 75.321 -60.349 9.687 1.00 22.33 281 THR B O 1
ATOM 5002 N N . ASP B 1 285 ? 75.383 -62.445 10.528 1.00 23.64 282 ASP B N 1
ATOM 5003 C CA . ASP B 1 285 ? 75.570 -61.977 11.923 1.00 24.85 282 ASP B CA 1
ATOM 5004 C C . ASP B 1 285 ? 77.054 -61.669 12.153 1.00 24.71 282 ASP B C 1
ATOM 5005 O O . ASP B 1 285 ? 77.832 -62.545 11.930 1.00 23.85 282 ASP B O 1
ATOM 5010 N N . ALA B 1 286 ? 77.425 -60.442 12.493 1.00 25.67 283 ALA B N 1
ATOM 5011 C CA . ALA B 1 286 ? 78.847 -60.031 12.526 1.00 26.43 283 ALA B CA 1
ATOM 5012 C C . ALA B 1 286 ? 79.579 -60.744 13.681 1.00 29.23 283 ALA B C 1
ATOM 5013 O O . ALA B 1 286 ? 80.734 -61.074 13.510 1.00 31.33 283 ALA B O 1
ATOM 5015 N N . GLN B 1 287 ? 78.932 -60.963 14.824 1.00 27.74 284 GLN B N 1
ATOM 5016 C CA . GLN B 1 287 ? 79.578 -61.549 16.030 1.00 29.81 284 GLN B CA 1
ATOM 5017 C C . GLN B 1 287 ? 79.890 -63.007 15.795 1.00 29.67 284 GLN B C 1
ATOM 5018 O O . GLN B 1 287 ? 80.995 -63.457 16.174 1.00 27.67 284 GLN B O 1
ATOM 5024 N N . THR B 1 288 ? 78.987 -63.750 15.152 1.00 24.63 285 THR B N 1
ATOM 5025 C CA . THR B 1 288 ? 79.110 -65.205 15.131 1.00 25.13 285 THR B CA 1
ATOM 5026 C C . THR B 1 288 ? 79.497 -65.707 13.762 1.00 21.92 285 THR B C 1
ATOM 5027 O O . THR B 1 288 ? 80.062 -66.799 13.685 1.00 25.63 285 THR B O 1
ATOM 5031 N N . GLY B 1 289 ? 79.156 -64.991 12.711 1.00 22.20 286 GLY B N 1
ATOM 5032 C CA . GLY B 1 289 ? 79.314 -65.528 11.348 1.00 20.89 286 GLY B CA 1
ATOM 5033 C C . GLY B 1 289 ? 78.160 -66.405 10.926 1.00 20.78 286 GLY B C 1
ATOM 5034 O O . GLY B 1 289 ? 78.225 -66.990 9.834 1.00 24.82 286 GLY B O 1
ATOM 5035 N N . SER B 1 290 ? 77.168 -66.567 11.785 1.00 25.97 287 SER B N 1
ATOM 5036 C CA . SER B 1 290 ? 75.924 -67.293 11.439 1.00 22.74 287 SER B CA 1
ATOM 5037 C C . SER B 1 290 ? 75.236 -66.482 10.328 1.00 22.09 287 SER B C 1
ATOM 5038 O O . SER B 1 290 ? 75.224 -65.286 10.429 1.00 24.52 287 SER B O 1
ATOM 5041 N N . SER B 1 291 ? 74.749 -67.100 9.275 1.00 22.72 288 SER B N 1
ATOM 5042 C CA . SER B 1 291 ? 74.129 -66.374 8.134 1.00 23.71 288 SER B CA 1
ATOM 5043 C C . SER B 1 291 ? 72.972 -67.175 7.525 1.00 23.43 288 SER B C 1
ATOM 5044 O O . SER B 1 291 ? 72.897 -68.395 7.694 1.00 23.48 288 SER B O 1
ATOM 5047 N N . LYS B 1 292 ? 72.143 -66.497 6.740 1.00 21.16 289 LYS B N 1
ATOM 5048 C CA . LYS B 1 292 ? 71.049 -67.181 6.007 1.00 22.98 289 LYS B CA 1
ATOM 5049 C C . LYS B 1 292 ? 70.723 -66.356 4.762 1.00 20.04 289 LYS B C 1
ATOM 5050 O O . LYS B 1 292 ? 70.514 -65.156 4.920 1.00 20.70 289 LYS B O 1
ATOM 5056 N N . CYS B 1 293 ? 70.679 -67.013 3.607 1.00 21.34 290 CYS B N 1
ATOM 5057 C CA . CYS B 1 293 ? 70.494 -66.387 2.281 1.00 21.34 290 CYS B CA 1
ATOM 5058 C C . CYS B 1 293 ? 69.120 -65.721 2.229 1.00 23.76 290 CYS B C 1
ATOM 5059 O O . CYS B 1 293 ? 69.017 -64.622 1.728 1.00 21.98 290 CYS B O 1
ATOM 5062 N N . VAL B 1 294 ? 68.097 -66.431 2.697 1.00 21.35 291 VAL B N 1
ATOM 5063 C CA . VAL B 1 294 ? 66.706 -65.878 2.653 1.00 22.80 291 VAL B CA 1
ATOM 5064 C C . VAL B 1 294 ? 66.142 -65.978 4.041 1.00 22.45 291 VAL B C 1
ATOM 5065 O O . VAL B 1 294 ? 65.681 -67.080 4.429 1.00 25.68 291 VAL B O 1
ATOM 5069 N N . CYS B 1 295 ? 66.159 -64.885 4.765 1.00 20.00 292 CYS B N 1
ATOM 5070 C CA . CYS B 1 295 ? 65.557 -64.822 6.100 1.00 22.24 292 CYS B CA 1
ATOM 5071 C C . CYS B 1 295 ? 64.325 -63.952 5.982 1.00 22.44 292 CYS B C 1
ATOM 5072 O O . CYS B 1 295 ? 64.452 -62.699 5.871 1.00 22.37 292 CYS B O 1
ATOM 5075 N N . SER B 1 296 ? 63.166 -64.575 6.050 1.00 21.62 293 SER B N 1
ATOM 5076 C CA . SER B 1 296 ? 61.898 -63.846 5.949 1.00 20.48 293 SER B CA 1
ATOM 5077 C C . SER B 1 296 ? 61.657 -63.158 7.278 1.00 19.69 293 SER B C 1
ATOM 5078 O O . SER B 1 296 ? 61.850 -63.745 8.322 1.00 25.49 293 SER B O 1
ATOM 5081 N N . VAL B 1 297 ? 61.274 -61.904 7.235 1.00 18.87 294 VAL B N 1
ATOM 5082 C CA . VAL B 1 297 ? 61.088 -61.063 8.425 1.00 20.19 294 VAL B CA 1
ATOM 5083 C C . VAL B 1 297 ? 59.770 -60.330 8.261 1.00 21.35 294 VAL B C 1
ATOM 5084 O O . VAL B 1 297 ? 59.501 -59.775 7.196 1.00 21.68 294 VAL B O 1
ATOM 5088 N N . ILE B 1 298 ? 58.989 -60.349 9.320 1.00 22.23 295 ILE B N 1
ATOM 5089 C CA . ILE B 1 298 ? 57.719 -59.602 9.399 1.00 21.93 295 ILE B CA 1
ATOM 5090 C C . ILE B 1 298 ? 57.720 -58.824 10.702 1.00 18.69 295 ILE B C 1
ATOM 5091 O O . ILE B 1 298 ? 58.251 -59.292 11.698 1.00 22.56 295 ILE B O 1
ATOM 5096 N N . ASP B 1 299 ? 57.215 -57.606 10.661 1.00 20.33 296 ASP B N 1
ATOM 5097 C CA . ASP B 1 299 ? 57.078 -56.771 11.863 1.00 22.17 296 ASP B CA 1
ATOM 5098 C C . ASP B 1 299 ? 55.606 -56.850 12.304 1.00 22.14 296 ASP B C 1
ATOM 5099 O O . ASP B 1 299 ? 54.838 -55.978 11.917 1.00 22.44 296 ASP B O 1
ATOM 5104 N N . LEU B 1 300 ? 55.272 -57.890 13.050 1.00 23.12 297 LEU B N 1
ATOM 5105 C CA . LEU B 1 300 ? 53.958 -57.990 13.748 1.00 22.98 297 LEU B CA 1
ATOM 5106 C C . LEU B 1 300 ? 54.204 -57.503 15.167 1.00 23.34 297 LEU B C 1
ATOM 5107 O O . LEU B 1 300 ? 55.233 -57.848 15.741 1.00 23.74 297 LEU B O 1
ATOM 5112 N N . LEU B 1 301 ? 53.250 -56.782 15.722 1.00 23.89 298 LEU B N 1
ATOM 5113 C CA . LEU B 1 301 ? 53.182 -56.663 17.196 1.00 24.91 298 LEU B CA 1
ATOM 5114 C C . LEU B 1 301 ? 53.404 -58.042 17.793 1.00 25.46 298 LEU B C 1
ATOM 5115 O O . LEU B 1 301 ? 52.746 -59.006 17.342 1.00 26.34 298 LEU B O 1
ATOM 5120 N N . LEU B 1 302 ? 54.264 -58.149 18.782 1.00 24.02 299 LEU B N 1
ATOM 5121 C CA . LEU B 1 302 ? 54.576 -59.469 19.335 1.00 26.29 299 LEU B CA 1
ATOM 5122 C C . LEU B 1 302 ? 53.286 -60.142 19.833 1.00 26.07 299 LEU B C 1
ATOM 5123 O O . LEU B 1 302 ? 53.168 -61.337 19.625 1.00 25.93 299 LEU B O 1
ATOM 5128 N N . ASP B 1 303 ? 52.364 -59.391 20.428 1.00 27.64 300 ASP B N 1
ATOM 5129 C CA . ASP B 1 303 ? 51.084 -59.927 20.972 1.00 30.06 300 ASP B CA 1
ATOM 5130 C C . ASP B 1 303 ? 50.296 -60.563 19.830 1.00 30.28 300 ASP B C 1
ATOM 5131 O O . ASP B 1 303 ? 49.666 -61.626 20.058 1.00 28.50 300 ASP B O 1
ATOM 5136 N N . ASP B 1 304 ? 50.309 -59.944 18.650 1.00 25.63 301 ASP B N 1
ATOM 5137 C CA . ASP B 1 304 ? 49.599 -60.473 17.464 1.00 25.54 301 ASP B CA 1
ATOM 5138 C C . ASP B 1 304 ? 50.281 -61.760 17.040 1.00 25.72 301 ASP B C 1
ATOM 5139 O O . ASP B 1 304 ? 49.599 -62.743 16.744 1.00 24.50 301 ASP B O 1
ATOM 5144 N N . PHE B 1 305 ? 51.607 -61.776 17.001 1.00 24.25 302 PHE B N 1
ATOM 5145 C CA . PHE B 1 305 ? 52.324 -62.989 16.553 1.00 24.40 302 PHE B CA 1
ATOM 5146 C C . PHE B 1 305 ? 52.018 -64.111 17.552 1.00 23.40 302 PHE B C 1
ATOM 5147 O O . PHE B 1 305 ? 51.842 -65.258 17.136 1.00 24.77 302 PHE B O 1
ATOM 5155 N N . VAL B 1 306 ? 52.006 -63.793 18.841 1.00 25.33 303 VAL B N 1
ATOM 5156 C CA . VAL B 1 306 ? 51.732 -64.795 19.906 1.00 26.08 303 VAL B CA 1
ATOM 5157 C C . VAL B 1 306 ? 50.284 -65.305 19.721 1.00 25.52 303 VAL B C 1
ATOM 5158 O O . VAL B 1 306 ? 50.095 -66.524 19.704 1.00 24.87 303 VAL B O 1
ATOM 5162 N N . GLU B 1 307 ? 49.324 -64.410 19.537 1.00 28.50 304 GLU B N 1
ATOM 5163 C CA . GLU B 1 307 ? 47.943 -64.843 19.205 1.00 26.99 304 GLU B CA 1
ATOM 5164 C C . GLU B 1 307 ? 47.948 -65.784 17.999 1.00 29.06 304 GLU B C 1
ATOM 5165 O O . GLU B 1 307 ? 47.298 -66.881 18.060 1.00 27.28 304 GLU B O 1
ATOM 5171 N N . ILE B 1 308 ? 48.646 -65.449 16.916 1.00 26.93 305 ILE B N 1
ATOM 5172 C CA . ILE B 1 308 ? 48.646 -66.300 15.696 1.00 24.61 305 ILE B CA 1
ATOM 5173 C C . ILE B 1 308 ? 49.214 -67.670 16.060 1.00 26.51 305 ILE B C 1
ATOM 5174 O O . ILE B 1 308 ? 48.563 -68.702 15.728 1.00 26.58 305 ILE B O 1
ATOM 5179 N N . ILE B 1 309 ? 50.370 -67.737 16.710 1.00 23.99 306 ILE B N 1
ATOM 5180 C CA . ILE B 1 309 ? 51.033 -69.064 16.840 1.00 26.71 306 ILE B CA 1
ATOM 5181 C C . ILE B 1 309 ? 50.220 -69.897 17.855 1.00 26.99 306 ILE B C 1
ATOM 5182 O O . ILE B 1 309 ? 50.173 -71.109 17.705 1.00 28.10 306 ILE B O 1
ATOM 5187 N N . LYS B 1 310 ? 49.569 -69.261 18.817 1.00 27.47 307 LYS B N 1
ATOM 5188 C CA . LYS B 1 310 ? 48.815 -69.983 19.871 1.00 30.31 307 LYS B CA 1
ATOM 5189 C C . LYS B 1 310 ? 47.438 -70.387 19.340 1.00 30.49 307 LYS B C 1
ATOM 5190 O O . LYS B 1 310 ? 46.733 -71.056 20.096 1.00 27.90 307 LYS B O 1
ATOM 5196 N N . SER B 1 311 ? 47.101 -70.053 18.091 1.00 28.20 308 SER B N 1
ATOM 5197 C CA . SER B 1 311 ? 45.795 -70.357 17.453 1.00 27.75 308 SER B CA 1
ATOM 5198 C C . SER B 1 311 ? 45.986 -71.436 16.408 1.00 27.24 308 SER B C 1
ATOM 5199 O O . SER B 1 311 ? 45.083 -71.621 15.576 1.00 29.04 308 SER B O 1
ATOM 5202 N N . GLN B 1 312 ? 47.108 -72.164 16.449 1.00 25.51 309 GLN B N 1
ATOM 5203 C CA . GLN B 1 312 ? 47.353 -73.258 15.486 1.00 24.52 309 GLN B CA 1
ATOM 5204 C C . GLN B 1 312 ? 47.326 -74.628 16.182 1.00 24.09 309 GLN B C 1
ATOM 5205 O O . GLN B 1 312 ? 47.617 -74.746 17.395 1.00 26.81 309 GLN B O 1
ATOM 5211 N N . ASP B 1 313 ? 46.987 -75.607 15.375 1.00 25.85 310 ASP B N 1
ATOM 5212 C CA . ASP B 1 313 ? 46.998 -77.037 15.757 1.00 28.12 310 ASP B CA 1
ATOM 5213 C C . ASP B 1 313 ? 48.432 -77.532 15.542 1.00 27.77 310 ASP B C 1
ATOM 5214 O O . ASP B 1 313 ? 48.956 -77.367 14.406 1.00 34.13 310 ASP B O 1
ATOM 5219 N N . LEU B 1 314 ? 49.007 -78.030 16.603 1.00 31.44 311 LEU B N 1
ATOM 5220 C CA . LEU B 1 314 ? 50.435 -78.423 16.703 1.00 36.79 311 LEU B CA 1
ATOM 5221 C C . LEU B 1 314 ? 50.606 -79.934 16.499 1.00 41.78 311 LEU B C 1
ATOM 5222 O O . LEU B 1 314 ? 51.660 -80.439 16.869 1.00 37.94 311 LEU B O 1
ATOM 5227 N N . SER B 1 315 ? 49.690 -80.607 15.795 1.00 39.17 312 SER B N 1
ATOM 5228 C CA . SER B 1 315 ? 49.643 -82.083 15.799 1.00 40.28 312 SER B CA 1
ATOM 5229 C C . SER B 1 315 ? 50.197 -82.611 14.486 1.00 44.19 312 SER B C 1
ATOM 5230 O O . SER B 1 315 ? 50.344 -83.818 14.414 1.00 41.45 312 SER B O 1
ATOM 5233 N N . VAL B 1 316 ? 50.580 -81.789 13.493 1.00 48.19 313 VAL B N 1
ATOM 5234 C CA . VAL B 1 316 ? 51.178 -82.385 12.246 1.00 43.33 313 VAL B CA 1
ATOM 5235 C C . VAL B 1 316 ? 52.630 -81.947 12.071 1.00 46.15 313 VAL B C 1
ATOM 5236 O O . VAL B 1 316 ? 52.978 -80.896 12.616 1.00 48.90 313 VAL B O 1
ATOM 5240 N N . VAL B 1 317 ? 53.436 -82.739 11.344 1.00 46.03 314 VAL B N 1
ATOM 5241 C CA . VAL B 1 317 ? 54.884 -82.444 11.124 1.00 52.43 314 VAL B CA 1
ATOM 5242 C C . VAL B 1 317 ? 55.004 -81.074 10.424 1.00 48.51 314 VAL B C 1
ATOM 5243 O O . VAL B 1 317 ? 55.694 -80.193 10.992 1.00 39.06 314 VAL B O 1
ATOM 5247 N N . SER B 1 318 ? 54.352 -80.887 9.272 1.00 44.19 315 SER B N 1
ATOM 5248 C CA . SER B 1 318 ? 54.409 -79.611 8.516 1.00 38.65 315 SER B CA 1
ATOM 5249 C C . SER B 1 318 ? 53.070 -79.285 7.849 1.00 42.10 315 SER B C 1
ATOM 5250 O O . SER B 1 318 ? 52.434 -80.167 7.298 1.00 38.45 315 SER B O 1
ATOM 5253 N N . LYS B 1 319 ? 52.679 -78.016 7.884 1.00 36.08 316 LYS B N 1
ATOM 5254 C CA . LYS B 1 319 ? 51.617 -77.527 6.992 1.00 37.24 316 LYS B CA 1
ATOM 5255 C C . LYS B 1 319 ? 51.739 -76.017 6.765 1.00 33.84 316 LYS B C 1
ATOM 5256 O O . LYS B 1 319 ? 52.487 -75.320 7.512 1.00 28.25 316 LYS B O 1
ATOM 5262 N N . VAL B 1 320 ? 50.953 -75.548 5.809 1.00 29.83 317 VAL B N 1
ATOM 5263 C CA . VAL B 1 320 ? 50.800 -74.111 5.465 1.00 30.51 317 VAL B CA 1
ATOM 5264 C C . VAL B 1 320 ? 49.752 -73.522 6.396 1.00 32.68 317 VAL B C 1
ATOM 5265 O O . VAL B 1 320 ? 48.691 -74.114 6.498 1.00 31.27 317 VAL B O 1
ATOM 5269 N N . VAL B 1 321 ? 50.081 -72.450 7.106 1.00 22.92 318 VAL B N 1
ATOM 5270 C CA . VAL B 1 321 ? 49.154 -71.656 7.915 1.00 24.32 318 VAL B CA 1
ATOM 5271 C C . VAL B 1 321 ? 48.966 -70.316 7.188 1.00 28.90 318 VAL B C 1
ATOM 5272 O O . VAL B 1 321 ? 49.992 -69.655 6.835 1.00 24.45 318 VAL B O 1
ATOM 5276 N N . LYS B 1 322 ? 47.723 -69.963 6.898 1.00 23.16 319 LYS B N 1
ATOM 5277 C CA . LYS B 1 322 ? 47.375 -68.728 6.163 1.00 25.39 319 LYS B CA 1
ATOM 5278 C C . LYS B 1 322 ? 46.888 -67.682 7.151 1.00 27.73 319 LYS B C 1
ATOM 5279 O O . LYS B 1 322 ? 46.072 -67.976 8.052 1.00 24.81 319 LYS B O 1
ATOM 5285 N N . VAL B 1 323 ? 47.368 -66.448 6.996 1.00 23.62 320 VAL B N 1
ATOM 5286 C CA . VAL B 1 323 ? 47.007 -65.377 7.930 1.00 22.61 320 VAL B CA 1
ATOM 5287 C C . VAL B 1 323 ? 46.819 -64.128 7.084 1.00 26.05 320 VAL B C 1
ATOM 5288 O O . VAL B 1 323 ? 47.757 -63.760 6.330 1.00 21.45 320 VAL B O 1
ATOM 5292 N N . THR B 1 324 ? 45.679 -63.488 7.239 1.00 22.51 321 THR B N 1
ATOM 5293 C CA . THR B 1 324 ? 45.375 -62.205 6.592 1.00 21.73 321 THR B CA 1
ATOM 5294 C C . THR B 1 324 ? 46.192 -61.128 7.317 1.00 22.80 321 THR B C 1
ATOM 5295 O O . THR B 1 324 ? 46.010 -60.912 8.529 1.00 20.88 321 THR B O 1
ATOM 5299 N N . ILE B 1 325 ? 47.092 -60.478 6.580 1.00 23.04 322 ILE B N 1
ATOM 5300 C CA . ILE B 1 325 ? 47.959 -59.435 7.174 1.00 21.28 322 ILE B CA 1
ATOM 5301 C C . ILE B 1 325 ? 48.028 -58.335 6.129 1.00 19.91 322 ILE B C 1
ATOM 5302 O O . ILE B 1 325 ? 48.321 -58.681 4.957 1.00 19.99 322 ILE B O 1
ATOM 5307 N N . ASP B 1 326 ? 47.802 -57.081 6.546 1.00 19.42 323 ASP B N 1
ATOM 5308 C CA . ASP B 1 326 ? 47.801 -55.928 5.609 1.00 20.42 323 ASP B CA 1
ATOM 5309 C C . ASP B 1 326 ? 46.843 -56.232 4.479 1.00 23.01 323 ASP B C 1
ATOM 5310 O O . ASP B 1 326 ? 47.122 -55.911 3.301 1.00 21.93 323 ASP B O 1
ATOM 5315 N N . TYR B 1 327 ? 45.722 -56.916 4.795 1.00 23.60 324 TYR B N 1
ATOM 5316 C CA . TYR B 1 327 ? 44.668 -57.269 3.812 1.00 24.34 324 TYR B CA 1
ATOM 5317 C C . TYR B 1 327 ? 45.076 -58.372 2.846 1.00 25.38 324 TYR B C 1
ATOM 5318 O O . TYR B 1 327 ? 44.225 -58.710 2.056 1.00 26.84 324 TYR B O 1
ATOM 5327 N N . THR B 1 328 ? 46.278 -58.943 2.909 1.00 22.04 325 THR B N 1
ATOM 5328 C CA . THR B 1 328 ? 46.697 -59.999 1.946 1.00 21.57 325 THR B CA 1
ATOM 5329 C C . THR B 1 328 ? 46.844 -61.325 2.694 1.00 20.01 325 THR B C 1
ATOM 5330 O O . THR B 1 328 ? 47.045 -61.327 3.923 1.00 24.49 325 THR B O 1
ATOM 5334 N N . GLU B 1 329 ? 46.786 -62.412 1.962 1.00 24.63 326 GLU B N 1
ATOM 5335 C CA . GLU B 1 329 ? 46.930 -63.764 2.557 1.00 23.57 326 GLU B CA 1
ATOM 5336 C C . GLU B 1 329 ? 48.423 -64.100 2.660 1.00 20.54 326 GLU B C 1
ATOM 5337 O O . GLU B 1 329 ? 49.017 -64.400 1.623 1.00 23.02 326 GLU B O 1
ATOM 5343 N N . ILE B 1 330 ? 48.984 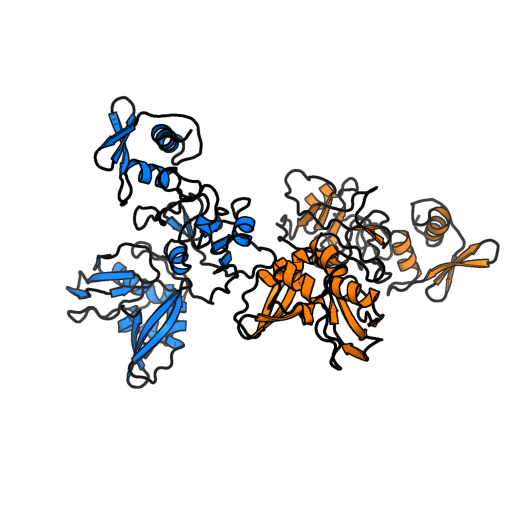-64.096 3.855 1.00 22.63 327 ILE B N 1
ATOM 5344 C CA . ILE B 1 330 ? 50.399 -64.507 4.066 1.00 22.66 327 ILE B CA 1
ATOM 5345 C C . ILE B 1 330 ? 50.405 -65.971 4.475 1.00 24.73 327 ILE B C 1
ATOM 5346 O O . ILE B 1 330 ? 49.768 -66.311 5.498 1.00 23.36 327 ILE B O 1
ATOM 5351 N N . SER B 1 331 ? 51.166 -66.756 3.740 1.00 22.28 328 SER B N 1
ATOM 5352 C CA . SER B 1 331 ? 51.430 -68.181 4.035 1.00 23.93 328 SER B CA 1
ATOM 5353 C C . SER B 1 331 ? 52.635 -68.272 4.942 1.00 26.30 328 SER B C 1
ATOM 5354 O O . SER B 1 331 ? 53.694 -67.678 4.619 1.00 24.51 328 SER B O 1
ATOM 5357 N N . PHE B 1 332 ? 52.460 -68.950 6.063 1.00 25.35 329 PHE B N 1
ATOM 5358 C CA . PHE B 1 332 ? 53.533 -69.421 6.952 1.00 22.71 329 PHE B CA 1
ATOM 5359 C C . PHE B 1 332 ? 53.641 -70.930 6.832 1.00 26.77 329 PHE B C 1
ATOM 5360 O O . PHE B 1 332 ? 52.619 -71.636 6.608 1.00 25.38 329 PHE B O 1
ATOM 5368 N N . MET B 1 333 ? 54.845 -71.426 7.050 1.00 24.59 330 MET B N 1
ATOM 5369 C CA . MET B 1 333 ? 55.115 -72.858 7.252 1.00 26.45 330 MET B CA 1
ATOM 5370 C C . MET B 1 333 ? 55.162 -73.062 8.762 1.00 26.58 330 MET B C 1
ATOM 5371 O O . MET B 1 333 ? 55.848 -72.311 9.468 1.00 25.65 330 MET B O 1
ATOM 5376 N N . LEU B 1 334 ? 54.409 -74.025 9.282 1.00 24.39 331 LEU B N 1
ATOM 5377 C CA . LEU B 1 334 ? 54.476 -74.398 10.700 1.00 25.57 331 LEU B CA 1
ATOM 5378 C C . LEU B 1 334 ? 54.976 -75.833 10.767 1.00 29.20 331 LEU B C 1
ATOM 5379 O O . LEU B 1 334 ? 54.348 -76.698 10.120 1.00 28.83 331 LEU B O 1
ATOM 5384 N N . TRP B 1 335 ? 56.063 -76.045 11.503 1.00 27.51 332 TRP B N 1
ATOM 5385 C CA . TRP B 1 335 ? 56.716 -77.359 11.672 1.00 27.65 332 TRP B CA 1
ATOM 5386 C C . TRP B 1 335 ? 56.645 -77.682 13.141 1.00 28.27 332 TRP B C 1
ATOM 5387 O O . TRP B 1 335 ? 57.030 -76.819 13.971 1.00 28.79 332 TRP B O 1
ATOM 5398 N N . CYS B 1 336 ? 56.127 -78.874 13.433 1.00 28.52 333 CYS B N 1
ATOM 5399 C CA . CYS B 1 336 ? 55.853 -79.318 14.801 1.00 30.90 333 CYS B CA 1
ATOM 5400 C C . CYS B 1 336 ? 56.456 -80.719 15.005 1.00 31.11 333 CYS B C 1
ATOM 5401 O O . CYS B 1 336 ? 56.638 -81.436 14.023 1.00 30.99 333 CYS B O 1
ATOM 5404 N N . LYS B 1 337 ? 56.667 -81.072 16.263 1.00 37.16 334 LYS B N 1
ATOM 5405 C CA . LYS B 1 337 ? 57.118 -82.421 16.693 1.00 40.09 334 LYS B CA 1
ATOM 5406 C C . LYS B 1 337 ? 56.582 -82.617 18.094 1.00 38.91 334 LYS B C 1
ATOM 5407 O O . LYS B 1 337 ? 56.790 -81.713 18.929 1.00 31.27 334 LYS B O 1
ATOM 5413 N N . ASP B 1 338 ? 55.887 -83.741 18.322 1.00 43.17 335 ASP B N 1
ATOM 5414 C CA . ASP B 1 338 ? 55.417 -84.159 19.668 1.00 42.69 335 ASP B CA 1
ATOM 5415 C C . ASP B 1 338 ? 54.557 -83.071 20.285 1.00 39.66 335 ASP B C 1
ATOM 5416 O O . ASP B 1 338 ? 54.648 -82.895 21.504 1.00 39.63 335 ASP B O 1
ATOM 5421 N N . GLY B 1 339 ? 53.761 -82.357 19.475 1.00 39.74 336 GLY B N 1
ATOM 5422 C CA . GLY B 1 339 ? 52.855 -81.324 20.011 1.00 41.02 336 GLY B CA 1
ATOM 5423 C C . GLY B 1 339 ? 53.572 -80.031 20.406 1.00 38.51 336 GLY B C 1
ATOM 5424 O O . GLY B 1 339 ? 52.955 -79.173 21.066 1.00 34.99 336 GLY B O 1
ATOM 5425 N N . HIS B 1 340 ? 54.846 -79.856 20.061 1.00 40.00 337 HIS B N 1
ATOM 5426 C CA . HIS B 1 340 ? 55.500 -78.535 20.256 1.00 39.70 337 HIS B CA 1
ATOM 5427 C C . HIS B 1 340 ? 55.908 -77.980 18.883 1.00 34.36 337 HIS B C 1
ATOM 5428 O O . HIS B 1 340 ? 56.135 -78.742 17.918 1.00 29.03 337 HIS B O 1
ATOM 5435 N N . VAL B 1 341 ? 56.025 -76.659 18.804 1.00 32.26 338 VAL B N 1
ATOM 5436 C CA . VAL B 1 341 ? 56.505 -76.009 17.557 1.00 29.83 338 VAL B CA 1
ATOM 5437 C C . VAL B 1 341 ? 57.996 -76.333 17.388 1.00 28.74 338 VAL B C 1
ATOM 5438 O O . VAL B 1 341 ? 58.692 -76.228 18.385 1.00 26.95 338 VAL B O 1
ATOM 5442 N N . GLU B 1 342 ? 58.451 -76.622 16.176 1.00 29.31 339 GLU B N 1
ATOM 5443 C CA . GLU B 1 342 ? 59.895 -76.581 15.822 1.00 32.82 339 GLU B CA 1
ATOM 5444 C C . GLU B 1 342 ? 60.249 -75.227 15.191 1.00 32.04 339 GLU B C 1
ATOM 5445 O O . GLU B 1 342 ? 61.161 -74.517 15.703 1.00 31.49 339 GLU B O 1
ATOM 5451 N N . THR B 1 343 ? 59.526 -74.847 14.149 1.00 28.76 340 THR B N 1
ATOM 5452 C CA . THR B 1 343 ? 59.655 -73.476 13.608 1.00 27.77 340 THR B CA 1
ATOM 5453 C C . THR B 1 343 ? 58.345 -73.049 12.971 1.00 25.04 340 THR B C 1
ATOM 5454 O O . THR B 1 343 ? 57.465 -73.886 12.724 1.00 25.12 340 THR B O 1
ATOM 5458 N N . PHE B 1 344 ? 58.277 -71.774 12.658 1.00 25.08 341 PHE B N 1
ATOM 5459 C CA . PHE B 1 344 ? 57.085 -71.095 12.113 1.00 26.08 341 PHE B CA 1
ATOM 5460 C C . PHE B 1 344 ? 57.612 -69.850 11.421 1.00 28.97 341 PHE B C 1
ATOM 5461 O O . PHE B 1 344 ? 58.244 -69.056 12.108 1.00 31.43 341 PHE B O 1
ATOM 5469 N N . TYR B 1 345 ? 57.459 -69.771 10.112 1.00 25.86 342 TYR B N 1
ATOM 5470 C CA . TYR B 1 345 ? 58.066 -68.672 9.327 1.00 28.26 342 TYR B CA 1
ATOM 5471 C C . TYR B 1 345 ? 57.207 -68.358 8.121 1.00 26.24 342 TYR B C 1
ATOM 5472 O O . TYR B 1 345 ? 56.575 -69.259 7.546 1.00 27.36 342 TYR B O 1
ATOM 5481 N N . PRO B 1 346 ? 57.233 -67.086 7.686 1.00 30.33 343 PRO B N 1
ATOM 5482 C CA . PRO B 1 346 ? 56.603 -66.672 6.440 1.00 33.30 343 PRO B CA 1
ATOM 5483 C C . PRO B 1 346 ? 57.234 -67.468 5.310 1.00 42.17 343 PRO B C 1
ATOM 5484 O O . PRO B 1 346 ? 58.459 -67.491 5.240 1.00 41.27 343 PRO B O 1
ATOM 5488 N N . LYS B 1 347 ? 56.375 -68.158 4.546 1.00 42.92 344 LYS B N 1
ATOM 5489 C CA . LYS B 1 347 ? 56.738 -69.193 3.541 1.00 50.41 344 LYS B CA 1
ATOM 5490 C C . LYS B 1 347 ? 57.391 -68.464 2.379 1.00 60.28 344 LYS B C 1
ATOM 5491 O O . LYS B 1 347 ? 56.821 -67.424 1.960 1.00 53.08 344 LYS B O 1
ATOM 5497 N N . LEU B 1 348 ? 58.582 -68.961 2.005 1.00 77.22 345 LEU B N 1
ATOM 5498 C CA . LEU B 1 348 ? 59.511 -68.419 0.972 1.00 89.33 345 LEU B CA 1
ATOM 5499 C C . LEU B 1 348 ? 59.068 -69.066 -0.351 1.00 95.18 345 LEU B C 1
ATOM 5500 O O . LEU B 1 348 ? 59.609 -70.126 -0.702 1.00 99.54 345 LEU B O 1
ATOM 5505 N N . GLN B 1 349 ? 58.047 -68.496 -1.001 1.00 99.78 346 GLN B N 1
ATOM 5506 C CA . GLN B 1 349 ? 57.259 -69.160 -2.079 1.00 101.31 346 GLN B CA 1
ATOM 5507 C C . GLN B 1 349 ? 57.003 -68.168 -3.221 1.00 98.85 346 GLN B C 1
ATOM 5508 O O . GLN B 1 349 ? 56.448 -68.559 -4.248 1.00 93.57 346 GLN B O 1
#

Secondary structure (DSSP, 8-state):
---HHHHHHHHHHHSS---------EEEETTEEEEEETTEEEEEEE--SSS-HHHHHHHHHTB--S-B--HHHHHHTT--EEBSSB-EETTTTEESSS-EESS-TTTEEESSTTSGGGTTS-EEEETTSTTHHHHHHH-SSEEEEESS--TTPPPEE--SEEEETTEEEE-SSS----EEEEEETTEEEPPPP-B------STT----SHHHHHHHHS-HHHHHHHTT-TTS-HHHHTT-B-SSSBPB---BHHHHHHHHHHS-EEEE-SS-S--SEEEEEEEETTT--EEEEEEEE---HHHHHHHHHTS---SSEEEEEEEETTEEEEEEEEEETTEEEEEEEPP-/---HHHHHHHHHHHSS---------EEEETTEEEEEETTEEEEEEE--SSS-HHHHHHHHHTB--S-B--HHHHHHTT--EESSSB-EETTTTEESSS-EESS-TTTEEESSTTSGGGTTS-EEEETTSTTHHHHHHH-SSEEEEESS-BTTB--EE--S-EEETTEEE--SSS----EEEEEETTEE--PPP-B------STT----SHHHHHHHHS-HHHHHHHTT-TTS-HIIIII-B-SSSBPB---BHHHHHHHHHHS-EEEE-SS-S--SSEEEEEEETTT--EEEEEEEB---HHHHHHHHTTS---SSEEEEEEEETTEEEEEEEEEETTEEEEEEE---